Protein AF-A0A7R8W199-F1 (afdb_monomer_lite)

Foldseek 3Di:
DDDPDDDPPPPPPPDDDDDDDDDDDPPPPVVVVVVVVVVVVPPPDDDDDDDDDDDDDDDDYDDDDDDDDDDDDDDDDDDDDDDYDDDDDDDDDDDDDDDDDDDDDDDDDDDDDDDDDDDDDDDDDDDDDDPPDDDDDPPDPPPVVVVVVVVVVVVVVVVVVVVVVVVVVCCVPPVVVVVVVVVLVVLLVLLVVLLLVFAQEALEAAVLVVCCVPVVLPCVVPDLQDDLCPDPPLVVALLNFHGLVLLVLLSHLEYAYELEDDPVCQLHCLQVSSVSSLVSLVVVQVVPVQAEDEDQALVVSVVQSPPDPVSRHYYYAYEYEAQSNCSQDLVSVVVCVVSRHQEYAHHHQADALFFAFQDDPVDPDGPRDDFAGHPSSLVSLVLCLLSLRAYAHQRGQLSNLVVSLVSHPAQHEPLEEFDCVLPVDSRHDYLVSLVSSLVSLEAYAYEFQCCRQPVDQEAALVSSVVRQVVSCVRRNLLRYEHNHCRSVHSGGYHQPSHSSRNSVNSSVVVVVVDDSVSSSSHSPVSVSVRSVRSVVSSVVSNVPDRDPDGDPVVSCCVSVVVVVLPDDDDDDDDDDDDDPVVSVVVVVVVVVVPDPDPPDPPPDDDPDDDD

Structure (mmCIF, N/CA/C/O backbone):
data_AF-A0A7R8W199-F1
#
_entry.id   AF-A0A7R8W199-F1
#
loop_
_atom_site.group_PDB
_atom_site.id
_atom_site.type_symbol
_atom_site.label_atom_id
_atom_site.label_alt_id
_atom_site.label_comp_id
_atom_site.label_asym_id
_atom_site.label_entity_id
_atom_site.label_seq_id
_atom_site.pdbx_PDB_ins_code
_atom_site.Cartn_x
_atom_site.Cartn_y
_atom_site.Cartn_z
_atom_site.occupancy
_atom_site.B_iso_or_equiv
_atom_site.auth_seq_id
_atom_site.auth_comp_id
_atom_site.auth_asym_id
_atom_site.auth_atom_id
_atom_site.pdbx_PDB_model_num
ATOM 1 N N . MET A 1 1 ? 27.708 31.110 37.335 1.00 31.45 1 MET A N 1
ATOM 2 C CA . MET A 1 1 ? 29.133 30.721 37.402 1.00 31.45 1 MET A CA 1
ATOM 3 C C . MET A 1 1 ? 29.407 30.231 38.814 1.00 31.45 1 MET A C 1
ATOM 5 O O . MET A 1 1 ? 28.963 30.921 39.718 1.00 31.45 1 MET A O 1
ATOM 9 N N . ASN A 1 2 ? 30.058 29.106 39.105 1.00 30.06 2 ASN A N 1
ATOM 10 C CA . ASN A 1 2 ? 30.482 27.934 38.317 1.00 30.06 2 ASN A CA 1
ATOM 11 C C . ASN A 1 2 ? 30.447 26.711 39.274 1.00 30.06 2 ASN A C 1
ATOM 13 O O . ASN A 1 2 ? 30.292 26.910 40.475 1.00 30.06 2 ASN A O 1
ATOM 17 N N . ASN A 1 3 ? 30.649 25.494 38.749 1.00 26.64 3 ASN A N 1
ATOM 18 C CA . ASN A 1 3 ? 30.784 24.204 39.467 1.00 26.64 3 ASN A CA 1
ATOM 19 C C . ASN A 1 3 ? 29.526 23.318 39.564 1.00 26.64 3 ASN A C 1
ATOM 21 O O . ASN A 1 3 ? 29.163 22.834 40.631 1.00 26.64 3 ASN A O 1
ATOM 25 N N . LEU A 1 4 ? 28.951 22.987 38.405 1.00 28.70 4 LEU A N 1
ATOM 26 C CA . LEU A 1 4 ? 28.515 21.610 38.148 1.00 28.70 4 LEU A CA 1
ATOM 27 C C . LEU A 1 4 ? 29.628 20.943 37.334 1.00 28.70 4 LEU A C 1
ATOM 29 O O . LEU A 1 4 ? 29.904 21.375 36.215 1.00 28.70 4 LEU A O 1
ATOM 33 N N . SER A 1 5 ? 30.313 19.941 37.892 1.00 37.47 5 SER A N 1
ATOM 34 C CA . SER A 1 5 ? 31.337 19.197 37.150 1.00 37.47 5 SER A CA 1
ATOM 35 C C . SER A 1 5 ? 31.494 17.753 37.630 1.00 37.47 5 SER A C 1
ATOM 37 O O . SER A 1 5 ? 31.666 17.520 38.824 1.00 37.47 5 SER A O 1
ATOM 39 N N . LYS A 1 6 ? 31.585 16.835 36.658 1.00 30.03 6 LYS A N 1
ATOM 40 C CA . LYS A 1 6 ? 32.173 15.479 36.722 1.00 30.03 6 LYS A CA 1
ATOM 41 C C . LYS A 1 6 ? 31.368 14.271 37.240 1.00 30.03 6 LYS A C 1
ATOM 43 O O . LYS A 1 6 ? 31.913 13.181 37.101 1.00 30.03 6 LYS A O 1
ATOM 48 N N . MET A 1 7 ? 30.117 14.363 37.712 1.00 27.72 7 MET A N 1
ATOM 49 C CA . MET A 1 7 ? 29.357 13.134 38.068 1.00 27.72 7 MET A CA 1
ATOM 50 C C . MET A 1 7 ? 28.455 12.542 36.968 1.00 27.72 7 MET A C 1
ATOM 52 O O . MET A 1 7 ? 28.297 11.324 36.929 1.00 27.72 7 MET A O 1
ATOM 56 N N . ASP A 1 8 ? 27.961 13.330 36.010 1.00 32.41 8 ASP A N 1
ATOM 57 C CA . ASP A 1 8 ? 26.966 12.838 35.032 1.00 32.41 8 ASP A CA 1
ATOM 58 C C . ASP A 1 8 ? 27.541 12.044 33.838 1.00 32.41 8 ASP A C 1
ATOM 60 O O . ASP A 1 8 ? 26.791 11.586 32.982 1.00 32.41 8 ASP A O 1
ATOM 64 N N . PHE A 1 9 ? 28.866 11.862 33.752 1.00 28.42 9 PHE A N 1
ATOM 65 C CA . PHE A 1 9 ? 29.527 11.291 32.562 1.00 28.42 9 PHE A CA 1
ATOM 66 C C . PHE A 1 9 ? 30.094 9.868 32.730 1.00 28.42 9 PHE A C 1
ATOM 68 O O . PHE A 1 9 ? 30.617 9.307 31.772 1.00 28.42 9 PHE A O 1
ATOM 75 N N . ILE A 1 10 ? 30.006 9.267 33.925 1.00 28.52 10 ILE A N 1
ATOM 76 C CA . ILE A 1 10 ? 30.629 7.956 34.224 1.00 28.52 10 ILE A CA 1
ATOM 77 C C . ILE A 1 10 ? 29.605 6.802 34.300 1.00 28.52 10 ILE A C 1
ATOM 79 O O . ILE A 1 10 ? 29.987 5.635 34.238 1.00 28.52 10 ILE A O 1
ATOM 83 N N . LEU A 1 11 ? 28.296 7.086 34.327 1.00 28.23 11 LEU A N 1
ATOM 84 C CA . LEU A 1 11 ? 27.257 6.040 34.328 1.00 28.23 11 LEU A CA 1
ATOM 85 C C . LEU A 1 11 ? 26.943 5.420 32.950 1.00 28.23 11 LEU A C 1
ATOM 87 O O . LEU A 1 11 ? 26.203 4.443 32.896 1.00 28.23 11 LEU A O 1
ATOM 91 N N . PHE A 1 12 ? 27.492 5.936 31.843 1.00 29.50 12 PHE A N 1
ATOM 92 C CA . PHE A 1 12 ? 27.019 5.594 30.489 1.00 29.50 12 PHE A CA 1
ATOM 93 C C . PHE A 1 12 ? 27.790 4.474 29.752 1.00 29.50 12 PHE A C 1
ATOM 95 O O . PHE A 1 12 ? 27.479 4.186 28.600 1.00 29.50 12 PHE A O 1
ATOM 102 N N . CYS A 1 13 ? 28.785 3.830 30.382 1.00 26.41 13 CYS A N 1
ATOM 103 C CA . CYS A 1 13 ? 29.694 2.887 29.695 1.00 26.41 13 CYS A CA 1
ATOM 104 C C . CYS A 1 13 ? 29.722 1.440 30.231 1.00 26.41 13 CYS A C 1
ATOM 106 O O . CYS A 1 13 ? 30.476 0.629 29.699 1.00 26.41 13 CYS A O 1
ATOM 108 N N . PHE A 1 14 ? 28.934 1.079 31.252 1.00 29.02 14 PHE A N 1
ATOM 109 C CA . PHE A 1 14 ? 28.982 -0.260 31.870 1.00 29.02 14 PHE A CA 1
ATOM 110 C C . PHE A 1 14 ? 27.625 -0.979 31.884 1.00 29.02 14 PHE A C 1
ATOM 112 O O . PHE A 1 14 ? 27.052 -1.242 32.939 1.00 29.02 14 PHE A O 1
ATOM 119 N N . GLN A 1 15 ? 27.132 -1.345 30.696 1.00 29.03 15 GLN A N 1
ATOM 120 C CA . GLN A 1 15 ? 26.006 -2.278 30.542 1.00 29.03 15 GLN A CA 1
ATOM 121 C C . GLN A 1 15 ? 26.043 -3.017 29.187 1.00 29.03 15 GLN A C 1
ATOM 123 O O . GLN A 1 15 ? 25.190 -2.844 28.324 1.00 29.03 15 GLN A O 1
ATOM 128 N N . LEU A 1 16 ? 27.048 -3.882 29.011 1.00 26.11 16 LEU A N 1
ATOM 129 C CA . LEU A 1 16 ? 27.062 -4.929 27.981 1.00 26.11 16 LEU A CA 1
ATOM 130 C C . LEU A 1 16 ? 27.473 -6.264 28.625 1.00 26.11 16 LEU A C 1
ATOM 132 O O . LEU A 1 16 ? 28.579 -6.347 29.166 1.00 26.11 16 LEU A O 1
ATOM 136 N N . PRO A 1 17 ? 26.635 -7.317 28.577 1.00 30.83 17 PRO A N 1
ATOM 137 C CA . PRO A 1 17 ? 27.066 -8.671 28.905 1.00 30.83 17 PRO A CA 1
ATOM 138 C C . PRO A 1 17 ? 28.067 -9.169 27.855 1.00 30.83 17 PRO A C 1
ATOM 140 O O . PRO A 1 17 ? 27.820 -9.048 26.654 1.00 30.83 17 PRO A O 1
ATOM 143 N N . GLN A 1 18 ? 29.186 -9.750 28.290 1.00 30.95 18 GLN A N 1
ATOM 144 C CA . GLN A 1 18 ? 30.088 -10.443 27.370 1.00 30.95 18 GLN A CA 1
ATOM 145 C C . GLN A 1 18 ? 29.493 -11.784 26.910 1.00 30.95 18 GLN A C 1
ATOM 147 O O . GLN A 1 18 ? 28.791 -12.473 27.646 1.00 30.95 18 GLN A O 1
ATOM 152 N N . GLN A 1 19 ? 29.797 -12.099 25.655 1.00 30.44 19 GLN A N 1
ATOM 153 C CA . GLN A 1 19 ? 29.273 -13.168 24.807 1.00 30.44 19 GLN A CA 1
ATOM 154 C C . GLN A 1 19 ? 29.129 -14.567 25.439 1.00 30.44 19 GLN A C 1
ATOM 156 O O . GLN A 1 19 ? 30.040 -15.078 26.083 1.00 30.44 19 GLN A O 1
ATOM 161 N N . THR A 1 20 ? 28.075 -15.272 25.019 1.00 27.25 20 THR A N 1
ATOM 162 C CA . THR A 1 20 ? 28.208 -16.645 24.490 1.00 27.25 20 THR A CA 1
ATOM 163 C C . THR A 1 20 ? 27.578 -16.653 23.089 1.00 27.25 20 THR A C 1
ATOM 165 O O . THR A 1 20 ? 26.583 -15.967 22.866 1.00 27.25 20 THR A O 1
ATOM 168 N N . GLY A 1 21 ? 28.249 -17.258 22.103 1.00 31.92 21 GLY A N 1
ATOM 169 C CA . GLY A 1 21 ? 28.123 -16.837 20.697 1.00 31.92 21 GLY A CA 1
ATOM 170 C C . GLY A 1 21 ? 27.116 -17.599 19.827 1.00 31.92 21 GLY A C 1
ATOM 171 O O . GLY A 1 21 ? 26.890 -18.781 20.047 1.00 31.92 21 GLY A O 1
ATOM 172 N N . TYR A 1 22 ? 26.599 -16.899 18.807 1.00 24.83 22 TYR A N 1
ATOM 173 C CA . TYR A 1 22 ? 26.037 -17.356 17.516 1.00 24.83 22 TYR A CA 1
ATOM 174 C C . TYR A 1 22 ? 26.080 -16.136 16.529 1.00 24.83 22 TYR A C 1
ATOM 176 O O . TYR A 1 22 ? 26.524 -15.069 16.965 1.00 24.83 22 TYR A O 1
ATOM 184 N N . PRO A 1 23 ? 25.811 -16.265 15.206 1.00 33.19 23 PRO A N 1
ATOM 185 C CA . PRO A 1 23 ? 26.636 -15.603 14.177 1.00 33.19 23 PRO A CA 1
ATOM 186 C C . PRO A 1 23 ? 26.337 -14.127 13.826 1.00 33.19 23 PRO A C 1
ATOM 188 O O . PRO A 1 23 ? 25.406 -13.487 14.304 1.00 33.19 23 PRO A O 1
ATOM 191 N N . GLU A 1 24 ? 27.217 -13.604 12.970 1.00 33.50 24 GLU A N 1
ATOM 192 C CA . GLU A 1 24 ? 27.482 -12.211 12.592 1.00 33.50 24 GLU A CA 1
ATOM 193 C C . GLU A 1 24 ? 26.288 -11.391 12.047 1.00 33.50 24 GLU A C 1
ATOM 195 O O . GLU A 1 24 ? 26.110 -11.260 10.841 1.00 33.50 24 GLU A O 1
ATOM 200 N N . THR A 1 25 ? 25.540 -10.711 12.924 1.00 31.97 25 THR A N 1
ATOM 201 C CA . THR A 1 25 ? 24.669 -9.569 12.532 1.00 31.97 25 THR A CA 1
ATOM 202 C C . THR A 1 25 ? 24.790 -8.324 13.427 1.00 31.97 25 THR A C 1
ATOM 204 O O . THR A 1 25 ? 24.259 -7.269 13.091 1.00 31.97 25 THR A O 1
ATOM 207 N N . TYR A 1 26 ? 25.542 -8.382 14.535 1.00 32.56 26 TYR A N 1
ATOM 208 C CA . TYR A 1 26 ? 25.554 -7.334 15.578 1.00 32.56 26 TYR A CA 1
ATOM 209 C C . TYR A 1 26 ? 26.889 -6.582 15.768 1.00 32.56 26 TYR A C 1
ATOM 211 O O . TYR A 1 26 ? 27.146 -6.004 16.823 1.00 32.56 26 TYR A O 1
ATOM 219 N N . GLN A 1 27 ? 27.763 -6.541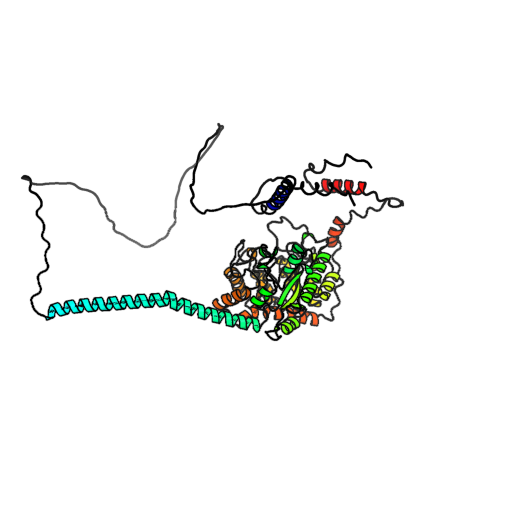 14.757 1.00 29.14 27 GLN A N 1
ATOM 220 C CA . GLN A 1 27 ? 29.122 -5.989 14.922 1.00 29.14 27 GLN A CA 1
ATOM 221 C C . GLN A 1 27 ? 29.261 -4.467 14.690 1.00 29.14 27 GLN A C 1
ATOM 223 O O . GLN A 1 27 ? 30.313 -3.897 14.982 1.00 29.14 27 GLN A O 1
ATOM 228 N N . TYR A 1 28 ? 28.222 -3.775 14.200 1.00 33.44 28 TYR A N 1
ATOM 229 C CA . TYR A 1 28 ? 28.322 -2.349 13.841 1.00 33.44 28 TYR A CA 1
ATOM 230 C C . TYR A 1 28 ? 28.029 -1.352 14.977 1.00 33.44 28 TYR A C 1
ATOM 232 O O . TYR A 1 28 ? 28.580 -0.250 14.957 1.00 33.44 28 TYR A O 1
ATOM 240 N N . GLN A 1 29 ? 27.231 -1.711 15.990 1.00 33.53 29 GLN A N 1
ATOM 241 C CA . GLN A 1 29 ? 26.943 -0.804 17.116 1.00 33.53 29 GLN A CA 1
ATOM 242 C C . GLN A 1 29 ? 28.127 -0.688 18.096 1.00 33.53 29 GLN A C 1
ATOM 244 O O . GLN A 1 29 ? 28.451 0.409 18.551 1.00 33.53 29 GLN A O 1
ATOM 249 N N . THR A 1 30 ? 28.848 -1.783 18.354 1.00 33.00 30 THR A N 1
ATOM 250 C CA . THR A 1 30 ? 29.977 -1.822 19.306 1.00 33.00 30 THR A CA 1
ATOM 251 C C . THR A 1 30 ? 31.152 -0.935 18.873 1.00 33.00 30 THR A C 1
ATOM 253 O O . THR A 1 30 ? 31.765 -0.251 19.697 1.00 33.00 30 THR A O 1
ATOM 256 N N . ASN A 1 31 ? 31.430 -0.887 17.566 1.00 33.34 31 ASN A N 1
ATOM 257 C CA . ASN A 1 31 ? 32.542 -0.123 16.993 1.00 33.34 31 ASN A CA 1
ATOM 258 C C . ASN A 1 31 ? 32.345 1.404 17.069 1.00 33.34 31 ASN A C 1
ATOM 260 O O . ASN A 1 31 ? 33.325 2.148 17.026 1.00 33.34 31 ASN A O 1
ATOM 264 N N . TYR A 1 32 ? 31.106 1.894 17.207 1.00 33.47 32 TYR A N 1
ATOM 265 C CA . TYR A 1 32 ? 30.846 3.331 17.344 1.00 33.47 32 TYR A CA 1
ATOM 266 C C . TYR A 1 32 ? 31.156 3.830 18.766 1.00 33.47 32 TYR A C 1
ATOM 268 O O . TYR A 1 32 ? 31.802 4.864 18.934 1.00 33.47 32 TYR A O 1
ATOM 276 N N . CYS A 1 33 ? 30.793 3.053 19.793 1.00 30.94 33 CYS A N 1
ATOM 277 C CA . CYS A 1 33 ? 31.092 3.376 21.192 1.00 30.94 33 CYS A CA 1
ATOM 278 C C . CYS A 1 33 ? 32.596 3.321 21.507 1.00 30.94 33 CYS A C 1
ATOM 280 O O . CYS A 1 33 ? 33.108 4.233 22.155 1.00 30.94 33 CYS A O 1
ATOM 282 N N . GLN A 1 34 ? 33.326 2.316 21.000 1.00 36.78 34 GLN A N 1
ATOM 283 C CA . GLN A 1 34 ? 34.784 2.233 21.194 1.00 36.78 34 GLN A CA 1
ATOM 284 C C . GLN A 1 34 ? 35.542 3.402 20.549 1.00 36.78 34 GLN A C 1
ATOM 286 O O . GLN A 1 34 ? 36.559 3.853 21.078 1.00 36.78 34 GLN A O 1
ATOM 291 N N . LYS A 1 35 ? 35.043 3.931 19.424 1.00 35.41 35 LYS A N 1
ATOM 292 C CA . LYS A 1 35 ? 35.663 5.083 18.764 1.00 35.41 35 LYS A CA 1
ATOM 293 C C . LYS A 1 35 ? 35.494 6.367 19.579 1.00 35.41 35 LYS A C 1
ATOM 295 O O . LYS A 1 35 ? 36.460 7.100 19.757 1.00 35.41 35 LYS A O 1
ATOM 300 N N . ILE A 1 36 ? 34.311 6.582 20.158 1.00 37.97 36 ILE A N 1
ATOM 301 C CA . ILE A 1 36 ? 34.041 7.732 21.035 1.00 37.97 36 ILE A CA 1
ATOM 302 C C . ILE A 1 36 ? 34.866 7.652 22.332 1.00 37.97 36 ILE A C 1
ATOM 304 O O . ILE A 1 36 ? 35.427 8.665 22.748 1.00 37.97 36 ILE A O 1
ATOM 308 N N . SER A 1 37 ? 35.026 6.470 22.947 1.00 36.91 37 SER A N 1
ATOM 309 C CA . SER A 1 37 ? 35.887 6.346 24.137 1.00 36.91 37 SER A CA 1
ATOM 310 C C . SER A 1 37 ? 37.372 6.568 23.822 1.00 36.91 37 SER A C 1
ATOM 312 O O . SER A 1 37 ? 38.081 7.159 24.633 1.00 36.91 37 SER A O 1
ATOM 314 N N . GLY A 1 38 ? 37.838 6.132 22.644 1.00 38.00 38 GLY A N 1
ATOM 315 C CA . GLY A 1 38 ? 39.215 6.350 22.189 1.00 38.00 38 GLY A CA 1
ATOM 316 C C . GLY A 1 38 ? 39.533 7.814 21.866 1.00 38.00 38 GLY A C 1
ATOM 317 O O . GLY A 1 38 ? 40.610 8.294 22.218 1.00 38.00 38 GLY A O 1
ATOM 318 N N . ASP A 1 39 ? 38.593 8.541 21.256 1.00 36.34 39 ASP A N 1
ATOM 319 C CA . ASP A 1 39 ? 38.777 9.960 20.928 1.00 36.34 39 ASP A CA 1
ATOM 320 C C . ASP A 1 39 ? 38.673 10.860 22.181 1.00 36.34 39 ASP A C 1
ATOM 322 O O . ASP A 1 39 ? 39.433 11.823 22.306 1.00 36.34 39 ASP A O 1
ATOM 326 N N . CYS A 1 40 ? 37.845 10.508 23.178 1.00 32.03 40 CYS A N 1
ATOM 327 C CA . CYS A 1 40 ? 37.820 11.208 24.473 1.00 32.03 40 CYS A CA 1
ATOM 328 C C . CYS A 1 40 ? 39.102 11.032 25.309 1.00 32.03 40 CYS A C 1
ATOM 330 O O . CYS A 1 40 ? 39.413 11.908 26.112 1.00 32.03 40 CYS A O 1
ATOM 332 N N . GLN A 1 41 ? 39.864 9.946 25.130 1.00 34.22 41 GLN A N 1
ATOM 333 C CA . GLN A 1 41 ? 41.133 9.732 25.844 1.00 34.22 41 GLN A CA 1
ATOM 334 C C . GLN A 1 41 ? 42.344 10.452 25.225 1.00 34.22 41 GLN A C 1
ATOM 336 O O . GLN A 1 41 ? 43.409 10.448 25.834 1.00 34.22 41 GLN A O 1
ATOM 341 N N . ARG A 1 42 ? 42.208 11.091 24.052 1.00 32.97 42 ARG A N 1
ATOM 342 C CA . ARG A 1 42 ? 43.311 11.810 23.377 1.00 32.97 42 ARG A CA 1
ATOM 343 C C . ARG A 1 42 ? 43.242 13.338 23.440 1.00 32.97 42 ARG A C 1
ATOM 345 O O . ARG A 1 42 ? 44.151 13.986 22.943 1.00 32.97 42 ARG A O 1
ATOM 352 N N . GLN A 1 43 ? 42.204 13.928 24.034 1.00 29.52 43 GLN A N 1
ATOM 353 C CA . GLN A 1 43 ? 42.039 15.392 24.107 1.00 29.52 43 GLN A CA 1
ATOM 354 C C . GLN A 1 43 ? 42.400 15.998 25.476 1.00 29.52 43 GLN A C 1
ATOM 356 O O . GLN A 1 43 ? 41.820 17.007 25.876 1.00 29.52 43 GLN A O 1
ATOM 361 N N . GLN A 1 44 ? 43.333 15.388 26.216 1.00 29.33 44 GLN A N 1
ATOM 362 C CA . GLN A 1 44 ? 43.777 15.910 27.519 1.00 29.33 44 GLN A CA 1
ATOM 363 C C . GLN A 1 44 ? 45.284 16.164 27.655 1.00 29.33 44 GLN A C 1
ATOM 365 O O . GLN A 1 44 ? 45.727 16.561 28.731 1.00 29.33 44 GLN A O 1
ATOM 370 N N . GLU A 1 45 ? 46.042 16.039 26.566 1.00 31.20 45 GLU A N 1
ATOM 371 C CA . GLU A 1 45 ? 47.431 16.496 26.473 1.00 31.20 45 GLU A CA 1
ATOM 372 C C . GLU A 1 45 ? 47.581 17.454 25.274 1.00 31.20 45 GLU A C 1
ATOM 374 O O . GLU A 1 45 ? 46.849 17.345 24.293 1.00 31.20 45 GLU A O 1
ATOM 379 N N . GLU A 1 46 ? 48.514 18.404 25.402 1.00 26.81 46 GLU A N 1
ATOM 380 C CA . GLU A 1 46 ? 48.930 19.420 24.411 1.00 26.81 46 GLU A CA 1
ATOM 381 C C . GLU A 1 46 ? 47.972 20.600 24.106 1.00 26.81 46 GLU A C 1
ATOM 383 O O . GLU A 1 46 ? 47.177 20.617 23.169 1.00 26.81 46 GLU A O 1
ATOM 388 N N . PHE A 1 47 ? 48.193 21.693 24.846 1.00 23.41 47 PHE A N 1
ATOM 389 C CA . PHE A 1 47 ? 48.118 23.064 24.323 1.00 23.41 47 PHE A CA 1
ATOM 390 C C . PHE A 1 47 ? 49.560 23.564 24.105 1.00 23.41 47 PHE A C 1
ATOM 392 O O . PHE A 1 47 ? 50.337 23.447 25.052 1.00 23.41 47 PHE A O 1
ATOM 399 N N . VAL A 1 48 ? 49.878 24.145 22.930 1.00 27.53 48 VAL A N 1
ATOM 400 C CA . VAL A 1 48 ? 50.743 25.341 22.674 1.00 27.53 48 VAL A CA 1
ATOM 401 C C . VAL A 1 48 ? 51.291 25.383 21.216 1.00 27.53 48 VAL A C 1
ATOM 403 O O . VAL A 1 48 ? 51.935 24.447 20.761 1.00 27.53 48 VAL A O 1
ATOM 406 N N . ASP A 1 49 ? 51.057 26.527 20.550 1.00 26.86 49 ASP A N 1
ATOM 407 C CA . ASP A 1 49 ? 51.722 27.157 19.377 1.00 26.86 49 ASP A CA 1
ATOM 408 C C . ASP A 1 49 ? 51.747 26.580 17.924 1.00 26.86 49 ASP A C 1
ATOM 410 O O . ASP A 1 49 ? 51.609 25.398 17.634 1.00 26.86 49 ASP A O 1
ATOM 414 N N . TYR A 1 50 ? 51.897 27.533 16.984 1.00 22.77 50 TYR A N 1
ATOM 415 C CA . TYR A 1 50 ? 51.870 27.510 15.499 1.00 22.77 50 TYR A CA 1
ATOM 416 C C . TYR A 1 50 ? 53.162 28.225 14.960 1.00 22.77 50 TYR A C 1
ATOM 418 O O . TYR A 1 50 ? 53.764 28.966 15.735 1.00 22.77 50 TYR A O 1
ATOM 426 N N . PRO A 1 51 ? 53.477 28.310 13.637 1.00 36.50 51 PRO A N 1
ATOM 427 C CA . PRO A 1 51 ? 53.838 27.312 12.594 1.00 36.50 51 PRO A CA 1
ATOM 428 C C . PRO A 1 51 ? 55.166 27.764 11.852 1.00 36.50 51 PRO A C 1
ATOM 430 O O . PRO A 1 51 ? 55.929 28.485 12.495 1.00 36.50 51 PRO A O 1
ATOM 433 N N . PRO A 1 52 ? 55.496 27.550 10.534 1.00 39.88 52 PRO A N 1
ATOM 434 C CA . PRO A 1 52 ? 55.165 26.564 9.472 1.00 39.88 52 PRO A CA 1
ATOM 435 C C . PRO A 1 52 ? 56.461 25.875 8.846 1.00 39.88 52 PRO A C 1
ATOM 437 O O . PRO A 1 52 ? 57.307 25.466 9.628 1.00 39.88 52 PRO A O 1
ATOM 440 N N . PRO A 1 53 ? 56.672 25.663 7.507 1.00 36.34 53 PRO A N 1
ATOM 441 C CA . PRO A 1 53 ? 56.617 24.370 6.762 1.00 36.34 53 PRO A CA 1
ATOM 442 C C . PRO A 1 53 ? 57.955 24.044 5.986 1.00 36.34 53 PRO A C 1
ATOM 444 O O . PRO A 1 53 ? 58.982 24.545 6.441 1.00 36.34 53 PRO A O 1
ATOM 447 N N . PRO A 1 54 ? 58.064 23.358 4.796 1.00 39.62 54 PRO A N 1
ATOM 448 C CA . PRO A 1 54 ? 57.190 22.450 3.997 1.00 39.62 54 PRO A CA 1
ATOM 449 C C . PRO A 1 54 ? 57.885 21.156 3.413 1.00 39.62 54 PRO A C 1
ATOM 451 O O . PRO A 1 54 ? 59.068 20.929 3.648 1.00 39.62 54 PRO A O 1
ATOM 454 N N . ARG A 1 55 ? 57.178 20.428 2.501 1.00 26.45 55 ARG A N 1
ATOM 455 C CA . ARG A 1 55 ? 57.592 19.382 1.489 1.00 26.45 55 ARG A CA 1
ATOM 456 C C . ARG A 1 55 ? 57.310 17.902 1.856 1.00 26.45 55 ARG A C 1
ATOM 458 O O . ARG A 1 55 ? 57.317 17.585 3.032 1.00 26.45 55 ARG A O 1
ATOM 465 N N . ALA A 1 56 ? 57.179 16.925 0.934 1.00 24.08 56 ALA A N 1
ATOM 466 C CA . ALA A 1 56 ? 56.631 16.815 -0.447 1.00 24.08 56 ALA A CA 1
ATOM 467 C C . ALA A 1 56 ? 56.767 15.336 -0.945 1.00 24.08 56 ALA A C 1
ATOM 469 O O . ALA A 1 56 ? 57.727 14.694 -0.535 1.00 24.08 56 ALA A O 1
ATOM 470 N N . PHE A 1 57 ? 55.926 14.861 -1.896 1.00 23.98 57 PHE A N 1
ATOM 471 C CA . PHE A 1 57 ? 56.073 13.581 -2.666 1.00 23.98 57 PHE A CA 1
ATOM 472 C C . PHE A 1 57 ? 56.040 12.251 -1.830 1.00 23.98 57 PHE A C 1
ATOM 474 O O . PHE A 1 57 ? 56.167 12.304 -0.617 1.00 23.98 57 PHE A O 1
ATOM 481 N N . GLN A 1 58 ? 55.819 11.013 -2.330 1.00 25.16 58 GLN A N 1
ATOM 482 C CA . GLN A 1 58 ? 55.335 10.471 -3.619 1.00 25.16 58 GLN A CA 1
ATOM 483 C C . GLN A 1 58 ? 54.636 9.088 -3.434 1.00 25.16 58 GLN A C 1
ATOM 485 O O . GLN A 1 58 ? 55.043 8.286 -2.607 1.00 25.16 58 GLN A O 1
ATOM 490 N N . GLN A 1 59 ? 53.604 8.845 -4.248 1.00 23.45 59 GLN A N 1
ATOM 491 C CA . GLN A 1 59 ? 53.155 7.616 -4.947 1.00 23.45 59 GLN A CA 1
ATOM 492 C C . GLN A 1 59 ? 53.604 6.157 -4.602 1.00 23.45 59 GLN A C 1
ATOM 494 O O . GLN A 1 59 ? 54.781 5.842 -4.510 1.00 23.45 59 GLN A O 1
ATOM 499 N N . TYR A 1 60 ? 52.609 5.264 -4.782 1.00 23.62 60 TYR A N 1
ATOM 500 C CA . TYR A 1 60 ? 52.599 3.985 -5.544 1.00 23.62 60 TYR A CA 1
ATOM 501 C C . TYR A 1 60 ? 53.037 2.603 -4.970 1.00 23.62 60 TYR A C 1
ATOM 503 O O . TYR A 1 60 ? 54.204 2.313 -4.759 1.00 23.62 60 TYR A O 1
ATOM 511 N N . HIS A 1 61 ? 52.037 1.699 -5.007 1.00 24.33 61 HIS A N 1
ATOM 512 C CA . HIS A 1 61 ? 52.016 0.321 -5.555 1.00 24.33 61 HIS A CA 1
ATOM 513 C C . HIS A 1 61 ? 52.653 -0.922 -4.870 1.00 24.33 61 HIS A C 1
ATOM 515 O O . HIS A 1 61 ? 53.858 -1.053 -4.717 1.00 24.33 61 HIS A O 1
ATOM 521 N N . HIS A 1 62 ? 51.774 -1.940 -4.787 1.00 24.25 62 HIS A N 1
ATOM 522 C CA . HIS A 1 62 ? 51.910 -3.342 -5.248 1.00 24.25 62 HIS A CA 1
ATOM 523 C C . HIS A 1 62 ? 52.113 -4.527 -4.268 1.00 24.25 62 HIS A C 1
ATOM 525 O O . HIS A 1 62 ? 53.124 -4.680 -3.600 1.00 24.25 62 HIS A O 1
ATOM 531 N N . HIS A 1 63 ? 51.158 -5.456 -4.432 1.00 24.06 63 HIS A N 1
ATOM 532 C CA . HIS A 1 63 ? 51.224 -6.926 -4.421 1.00 24.06 63 HIS A CA 1
ATOM 533 C C . HIS A 1 63 ? 51.187 -7.774 -3.133 1.00 24.06 63 HIS A C 1
ATOM 535 O O . HIS A 1 63 ? 51.937 -7.619 -2.179 1.00 24.06 63 HIS A O 1
ATOM 541 N N . HIS A 1 64 ? 50.290 -8.766 -3.235 1.00 26.19 64 HIS A N 1
ATOM 542 C CA . HIS A 1 64 ? 50.178 -10.014 -2.483 1.00 26.19 64 HIS A CA 1
ATOM 543 C C . HIS A 1 64 ? 51.508 -10.724 -2.199 1.00 26.19 64 HIS A C 1
ATOM 545 O O . HIS A 1 64 ? 52.374 -10.758 -3.068 1.00 26.19 64 HIS A O 1
ATOM 551 N N . ILE A 1 65 ? 51.526 -11.493 -1.104 1.00 24.25 65 ILE A N 1
ATOM 552 C CA . ILE A 1 65 ? 51.974 -12.898 -1.087 1.00 24.25 65 ILE A CA 1
ATOM 553 C C . ILE A 1 65 ? 51.222 -13.653 0.029 1.00 24.25 65 ILE A C 1
ATOM 555 O O . ILE A 1 65 ? 50.995 -13.127 1.116 1.00 24.25 65 ILE A O 1
ATOM 559 N N . THR A 1 66 ? 50.800 -14.881 -0.271 1.00 24.56 66 THR A N 1
ATOM 560 C CA . THR A 1 66 ? 50.238 -15.884 0.655 1.00 24.56 66 THR A CA 1
ATOM 561 C C . THR A 1 66 ? 51.333 -16.597 1.446 1.00 24.56 66 THR A C 1
ATOM 563 O O . THR A 1 66 ? 52.394 -16.839 0.877 1.00 24.56 66 THR A O 1
ATOM 566 N N . ASN A 1 67 ? 51.065 -17.075 2.672 1.00 24.03 67 ASN A N 1
ATOM 567 C CA . ASN A 1 67 ? 51.878 -18.164 3.234 1.00 24.03 67 ASN A CA 1
ATOM 568 C C . ASN A 1 67 ? 51.200 -19.019 4.316 1.00 24.03 67 ASN A C 1
ATOM 570 O O . ASN A 1 67 ? 50.218 -18.613 4.929 1.00 24.03 67 ASN A O 1
ATOM 574 N N . CYS A 1 68 ? 51.755 -20.219 4.510 1.00 21.00 68 CYS A N 1
ATOM 575 C CA . CYS A 1 68 ? 51.325 -21.311 5.400 1.00 21.00 68 CYS A CA 1
ATOM 576 C C . CYS A 1 68 ? 52.600 -21.988 5.983 1.00 21.00 68 CYS A C 1
ATOM 578 O O . CYS A 1 68 ? 53.692 -21.710 5.495 1.00 21.00 68 CYS A O 1
ATOM 580 N N . SER A 1 69 ? 52.599 -22.882 6.981 1.00 25.00 69 SER A N 1
ATOM 581 C CA . SER A 1 69 ? 51.528 -23.565 7.734 1.00 25.00 69 SER A CA 1
ATOM 582 C C . SER A 1 69 ? 52.065 -23.965 9.139 1.00 25.00 69 SER A C 1
ATOM 584 O O . SER A 1 69 ? 52.973 -23.299 9.625 1.00 25.00 69 SER A O 1
ATOM 586 N N . LEU A 1 70 ? 51.606 -25.108 9.685 1.00 23.86 70 LEU A N 1
ATOM 587 C CA . LEU A 1 70 ? 52.201 -25.961 10.753 1.00 23.86 70 LEU A CA 1
ATOM 588 C C . LEU A 1 70 ? 51.731 -25.637 12.196 1.00 23.86 70 LEU A C 1
ATOM 590 O O . LEU A 1 70 ? 51.864 -24.503 12.639 1.00 23.86 70 LEU A O 1
ATOM 594 N N . HIS A 1 71 ? 50.987 -26.530 12.885 1.00 25.23 71 HIS A N 1
ATOM 595 C CA . HIS A 1 71 ? 51.367 -27.820 13.551 1.00 25.23 71 HIS A CA 1
ATOM 596 C C . HIS A 1 71 ? 52.164 -27.601 14.867 1.00 25.23 71 HIS A C 1
ATOM 598 O O . HIS A 1 71 ? 52.860 -26.601 14.972 1.00 25.23 71 HIS A O 1
ATOM 604 N N . SER A 1 72 ? 52.151 -28.431 15.926 1.00 27.03 72 SER A N 1
ATOM 605 C CA . SER A 1 72 ? 51.609 -29.787 16.233 1.00 27.03 72 SER A CA 1
ATOM 606 C C . SER A 1 72 ? 51.768 -30.059 17.757 1.00 27.03 72 SER A C 1
ATOM 608 O O . SER A 1 72 ? 52.615 -29.399 18.356 1.00 27.03 72 SER A O 1
ATOM 610 N N . ASP A 1 73 ? 51.177 -31.028 18.482 1.00 29.11 73 ASP A N 1
ATOM 611 C CA . ASP A 1 73 ? 50.005 -31.945 18.400 1.00 29.11 73 ASP A CA 1
ATOM 612 C C . ASP A 1 73 ? 49.860 -32.628 19.811 1.00 29.11 73 ASP A C 1
ATOM 614 O O . ASP A 1 73 ? 50.757 -32.470 20.642 1.00 29.11 73 ASP A O 1
ATOM 618 N N . GLY A 1 74 ? 48.797 -33.399 20.141 1.00 25.94 74 GLY A N 1
ATOM 619 C CA . GLY A 1 74 ? 48.713 -34.109 21.449 1.00 25.94 74 GLY A CA 1
ATOM 620 C C . GLY A 1 74 ? 47.542 -35.097 21.654 1.00 25.94 74 GLY A C 1
ATOM 621 O O . GLY A 1 74 ? 46.381 -34.708 21.565 1.00 25.94 74 GLY A O 1
ATOM 622 N N . GLY A 1 75 ? 47.843 -36.373 21.959 1.00 22.28 75 GLY A N 1
ATOM 623 C CA . GLY A 1 75 ? 46.894 -37.506 21.981 1.00 22.28 75 GLY A CA 1
ATOM 624 C C . GLY A 1 75 ? 47.136 -38.588 23.071 1.00 22.28 75 GLY A C 1
ATOM 625 O O . GLY A 1 75 ? 47.906 -38.336 23.992 1.00 22.28 75 GLY A O 1
ATOM 626 N N . PRO A 1 76 ? 46.463 -39.767 22.993 1.00 53.38 76 PRO A N 1
ATOM 627 C CA . PRO A 1 76 ? 45.682 -40.398 24.094 1.00 53.38 76 PRO A CA 1
ATOM 628 C C . PRO A 1 76 ? 46.369 -41.622 24.775 1.00 53.38 76 PRO A C 1
ATOM 630 O O . PRO A 1 76 ? 47.582 -41.742 24.595 1.00 53.38 76 PRO A O 1
ATOM 633 N N . PRO A 1 77 ? 45.685 -42.541 25.543 1.00 41.81 77 PRO A N 1
ATOM 634 C CA . PRO A 1 77 ? 44.991 -43.704 24.903 1.00 41.81 77 PRO A CA 1
ATOM 635 C C . PRO A 1 77 ? 43.891 -44.551 25.684 1.00 41.81 77 PRO A C 1
ATOM 637 O O . PRO A 1 77 ? 43.805 -44.531 26.904 1.00 41.81 77 PRO A O 1
ATOM 640 N N . VAL A 1 78 ? 43.114 -45.357 24.914 1.00 25.75 78 VAL A N 1
ATOM 641 C CA . VAL A 1 78 ? 42.302 -46.628 25.120 1.00 25.75 78 VAL A CA 1
ATOM 642 C C . VAL A 1 78 ? 41.330 -46.952 26.299 1.00 25.75 78 VAL A C 1
ATOM 644 O O . VAL A 1 78 ? 41.741 -47.007 27.450 1.00 25.75 78 VAL A O 1
ATOM 647 N N . ALA A 1 79 ? 40.111 -47.442 25.946 1.00 23.62 79 ALA A N 1
ATOM 648 C CA . ALA A 1 79 ? 39.495 -48.773 26.276 1.00 23.62 79 ALA A CA 1
ATOM 649 C C . ALA A 1 79 ? 38.060 -48.894 25.649 1.00 23.62 79 ALA A C 1
ATOM 651 O O . ALA A 1 79 ? 37.219 -48.054 25.939 1.00 23.62 79 ALA A O 1
ATOM 652 N N . ALA A 1 80 ? 37.778 -49.734 24.628 1.00 24.61 80 ALA A N 1
ATOM 653 C CA . ALA A 1 80 ? 37.342 -51.161 24.678 1.00 24.61 80 ALA A CA 1
ATOM 654 C C . ALA A 1 80 ? 35.827 -51.392 25.033 1.00 24.61 80 ALA A C 1
ATOM 656 O O . ALA A 1 80 ? 35.331 -50.721 25.924 1.00 24.61 80 ALA A O 1
ATOM 657 N N . CYS A 1 81 ? 35.026 -52.322 24.452 1.00 21.42 81 CYS A N 1
ATOM 658 C CA . CYS A 1 81 ? 35.209 -53.241 23.299 1.00 21.42 81 CYS A CA 1
ATOM 659 C C . CYS A 1 81 ? 33.904 -53.965 22.798 1.00 21.42 81 CYS A C 1
ATOM 661 O O . CYS A 1 81 ? 33.200 -54.537 23.621 1.00 21.42 81 CYS A O 1
ATOM 663 N N . ALA A 1 82 ? 33.725 -54.102 21.463 1.00 25.19 82 ALA A N 1
ATOM 664 C CA . ALA A 1 82 ? 33.109 -55.241 20.706 1.00 25.19 82 ALA A CA 1
ATOM 665 C C . ALA A 1 82 ? 31.571 -55.554 20.822 1.00 25.19 82 ALA A C 1
ATOM 667 O O . ALA A 1 82 ? 30.951 -55.225 21.820 1.00 25.19 82 ALA A O 1
ATOM 668 N N . SER A 1 83 ? 30.849 -56.190 19.865 1.00 25.72 83 SER A N 1
ATOM 669 C CA . SER A 1 83 ? 31.215 -56.972 18.652 1.00 25.72 83 SER A CA 1
ATOM 670 C C . SER A 1 83 ? 30.083 -57.099 17.580 1.00 25.72 83 SER A C 1
ATOM 672 O O . SER A 1 83 ? 28.908 -57.081 17.934 1.00 25.72 83 SER A O 1
ATOM 674 N N . GLY A 1 84 ? 30.469 -57.339 16.306 1.00 22.98 84 GLY A N 1
ATOM 675 C CA . GLY A 1 84 ? 29.715 -58.049 15.229 1.00 22.98 84 GLY A CA 1
ATOM 676 C C . GLY A 1 84 ? 28.588 -57.328 14.447 1.00 22.98 84 GLY A C 1
ATOM 677 O O . GLY A 1 84 ? 28.191 -56.233 14.819 1.00 22.98 84 GLY A O 1
ATOM 678 N N . THR A 1 85 ? 28.014 -57.866 13.345 1.00 24.73 85 THR A N 1
ATOM 679 C CA . THR A 1 85 ? 28.511 -58.830 12.311 1.00 24.73 85 THR A CA 1
ATOM 680 C C . THR A 1 85 ? 27.586 -58.887 11.057 1.00 24.73 85 THR A C 1
ATOM 682 O O . THR A 1 85 ? 26.370 -58.800 11.184 1.00 24.73 85 THR A O 1
ATOM 685 N N . PHE A 1 86 ? 28.150 -59.128 9.858 1.00 25.70 86 PHE A N 1
ATOM 686 C CA . PHE A 1 86 ? 27.486 -59.539 8.580 1.00 25.70 86 PHE A CA 1
ATOM 687 C C . PHE A 1 86 ? 27.657 -61.079 8.362 1.00 25.70 86 PHE A C 1
ATOM 689 O O . PHE A 1 86 ? 28.502 -61.613 9.087 1.00 25.70 86 PHE A O 1
ATOM 696 N N . PRO A 1 87 ? 26.994 -61.835 7.419 1.00 38.94 87 PRO A N 1
ATOM 697 C CA . PRO A 1 87 ? 26.730 -61.471 5.998 1.00 38.94 87 PRO A CA 1
ATOM 698 C C . PRO A 1 87 ? 25.521 -62.121 5.232 1.00 38.94 87 PRO A C 1
ATOM 700 O O . PRO A 1 87 ? 24.888 -63.057 5.710 1.00 38.94 87 PRO A O 1
ATOM 703 N N . LYS A 1 88 ? 25.318 -61.702 3.957 1.00 24.14 88 LYS A N 1
ATOM 704 C CA . LYS A 1 88 ? 25.040 -62.506 2.715 1.00 24.14 88 LYS A CA 1
ATOM 705 C C . LYS A 1 88 ? 23.952 -61.961 1.767 1.00 24.14 88 LYS A C 1
ATOM 707 O O . LYS A 1 88 ? 22.824 -61.695 2.159 1.00 24.14 88 LYS A O 1
ATOM 712 N N . LEU A 1 89 ? 24.293 -61.947 0.471 1.00 28.81 89 LEU A N 1
ATOM 713 C CA . LEU A 1 89 ? 23.375 -61.803 -0.669 1.00 28.81 89 LEU A CA 1
ATOM 714 C C . LEU A 1 89 ? 22.439 -63.015 -0.841 1.00 28.81 89 LEU A C 1
ATOM 716 O O . LEU A 1 89 ? 22.862 -64.159 -0.660 1.00 28.81 89 LEU A O 1
ATOM 720 N N . LYS A 1 90 ? 21.230 -62.771 -1.367 1.00 24.91 90 LYS A N 1
ATOM 721 C CA . LYS A 1 90 ? 20.469 -63.734 -2.186 1.00 24.91 90 LYS A CA 1
ATOM 722 C C . LYS A 1 90 ? 19.502 -63.008 -3.128 1.00 24.91 90 LYS A C 1
ATOM 724 O O . LYS A 1 90 ? 18.846 -62.058 -2.723 1.00 24.91 90 LYS A O 1
ATOM 729 N N . ALA A 1 91 ? 19.406 -63.482 -4.369 1.00 25.55 91 ALA A N 1
ATOM 730 C CA . ALA A 1 91 ? 18.521 -62.951 -5.410 1.00 25.55 91 ALA A CA 1
ATOM 731 C C . ALA A 1 91 ? 17.403 -63.947 -5.782 1.00 25.55 91 ALA A C 1
ATOM 733 O O . ALA A 1 91 ? 17.613 -65.156 -5.661 1.00 25.55 91 ALA A O 1
ATOM 734 N N . ARG A 1 92 ? 16.264 -63.428 -6.275 1.00 25.27 92 ARG A N 1
ATOM 735 C CA . ARG A 1 92 ? 15.295 -63.997 -7.259 1.00 25.27 92 ARG A CA 1
ATOM 736 C C . ARG A 1 92 ? 14.099 -63.022 -7.352 1.00 25.27 92 ARG A C 1
ATOM 738 O O . ARG A 1 92 ? 13.608 -62.621 -6.308 1.00 25.27 92 ARG A O 1
ATOM 745 N N . ASN A 1 93 ? 13.714 -62.443 -8.495 1.00 25.50 93 ASN A N 1
ATOM 746 C CA . ASN A 1 93 ? 13.256 -62.959 -9.808 1.00 25.50 93 ASN A CA 1
ATOM 747 C C . ASN A 1 93 ? 11.813 -63.498 -9.850 1.00 25.50 93 ASN A C 1
ATOM 749 O O . ASN A 1 93 ? 11.572 -64.588 -9.345 1.00 25.50 93 ASN A O 1
ATOM 753 N N . HIS A 1 94 ? 10.949 -62.806 -10.612 1.00 26.78 94 HIS A N 1
ATOM 754 C CA . HIS A 1 94 ? 10.057 -63.330 -11.674 1.00 26.78 94 HIS A CA 1
ATOM 755 C C . HIS A 1 94 ? 9.661 -62.132 -12.586 1.00 26.78 94 HIS A C 1
ATOM 757 O O . HIS A 1 94 ? 9.266 -61.106 -12.049 1.00 26.78 94 HIS A O 1
ATOM 763 N N . SER A 1 95 ? 9.961 -62.054 -13.900 1.00 27.98 95 SER A N 1
ATOM 764 C CA . SER A 1 95 ? 9.533 -62.861 -15.084 1.00 27.98 95 SER A CA 1
ATOM 765 C C . SER A 1 95 ? 8.059 -62.608 -15.469 1.00 27.98 95 SER A C 1
ATOM 767 O O . SER A 1 95 ? 7.219 -62.689 -14.586 1.00 27.98 95 SER A O 1
ATOM 769 N N . ARG A 1 96 ? 7.632 -62.335 -16.720 1.00 27.48 96 ARG A N 1
ATOM 770 C CA . ARG A 1 96 ? 8.047 -62.727 -18.105 1.00 27.48 96 ARG A CA 1
ATOM 771 C C . ARG A 1 96 ? 7.792 -61.550 -19.094 1.00 27.48 96 ARG A C 1
ATOM 773 O O . ARG A 1 96 ? 6.960 -60.720 -18.764 1.00 27.48 96 ARG A O 1
ATOM 780 N N . ALA A 1 97 ? 8.433 -61.324 -20.252 1.00 31.11 97 ALA A N 1
ATOM 781 C CA . ALA A 1 97 ? 9.119 -62.123 -21.295 1.00 31.11 97 ALA A CA 1
ATOM 782 C C . ALA A 1 97 ? 8.252 -62.548 -22.509 1.00 31.11 97 ALA A C 1
ATOM 784 O O . ALA A 1 97 ? 7.226 -63.195 -22.315 1.00 31.11 97 ALA A O 1
ATOM 785 N N . LEU A 1 98 ? 8.727 -62.216 -23.729 1.00 29.98 98 LEU A N 1
ATOM 786 C CA . LEU A 1 98 ? 9.013 -63.042 -24.943 1.00 29.98 98 LEU A CA 1
ATOM 787 C C . LEU A 1 98 ? 9.380 -62.066 -26.110 1.00 29.98 98 LEU A C 1
ATOM 789 O O . LEU A 1 98 ? 8.858 -60.958 -26.119 1.00 29.98 98 LEU A O 1
ATOM 793 N N . ASN A 1 99 ? 10.297 -62.307 -27.068 1.00 26.17 99 ASN A N 1
ATOM 794 C CA . ASN A 1 99 ? 10.657 -63.535 -27.802 1.00 26.17 99 ASN A CA 1
ATOM 795 C C . ASN A 1 99 ? 12.148 -63.641 -28.264 1.00 26.17 99 ASN A C 1
ATOM 797 O O . ASN A 1 99 ? 12.903 -62.677 -28.230 1.00 26.17 99 ASN A O 1
ATOM 801 N N . TYR A 1 100 ? 12.496 -64.859 -28.706 1.00 29.06 100 TYR A N 1
ATOM 802 C CA . TYR A 1 100 ? 13.742 -65.481 -29.231 1.00 29.06 100 TYR A CA 1
ATOM 803 C C . TYR A 1 100 ? 14.443 -64.822 -30.462 1.00 29.06 100 TYR A C 1
ATOM 805 O O . TYR A 1 100 ? 13.795 -64.030 -31.134 1.00 29.06 100 TYR A O 1
ATOM 813 N N . ALA A 1 101 ? 15.659 -65.190 -30.947 1.00 31.97 101 ALA A N 1
ATOM 814 C CA . ALA A 1 101 ? 16.897 -65.858 -30.437 1.00 31.97 101 ALA A CA 1
ATOM 815 C C . ALA A 1 101 ? 17.997 -65.905 -31.585 1.00 31.97 101 ALA A C 1
ATOM 817 O O . ALA A 1 101 ? 17.904 -65.049 -32.460 1.00 31.97 101 ALA A O 1
ATOM 818 N N . PRO A 1 102 ? 19.071 -66.751 -31.619 1.00 45.72 102 PRO A N 1
ATOM 819 C CA . PRO A 1 102 ? 20.454 -66.288 -31.354 1.00 45.72 102 PRO A CA 1
ATOM 820 C C . PRO A 1 102 ? 21.565 -66.752 -32.355 1.00 45.72 102 PRO A C 1
ATOM 822 O O . PRO A 1 102 ? 21.300 -67.492 -33.297 1.00 45.72 102 PRO A O 1
ATOM 825 N N . GLY A 1 103 ? 22.841 -66.410 -32.090 1.00 27.03 103 GLY A N 1
ATOM 826 C CA . GLY A 1 103 ? 24.030 -67.053 -32.698 1.00 27.03 103 GLY A CA 1
ATOM 827 C C . GLY A 1 103 ? 25.356 -66.323 -32.401 1.00 27.03 103 GLY A C 1
ATOM 828 O O . GLY A 1 103 ? 25.464 -65.138 -32.699 1.00 27.03 103 GLY A O 1
ATOM 829 N N . THR A 1 104 ? 26.352 -66.993 -31.798 1.00 28.09 104 THR A N 1
ATOM 830 C CA . THR A 1 104 ? 27.469 -66.334 -31.069 1.00 28.09 104 THR A CA 1
ATOM 831 C C . THR A 1 104 ? 28.878 -66.687 -31.586 1.00 28.09 104 THR A C 1
ATOM 833 O O . THR A 1 104 ? 29.095 -67.747 -32.164 1.00 28.09 104 THR A O 1
ATOM 836 N N . VAL A 1 105 ? 29.841 -65.792 -31.327 1.00 27.53 105 VAL A N 1
ATOM 837 C CA . VAL A 1 105 ? 31.288 -65.871 -31.635 1.00 27.53 105 VAL A CA 1
ATOM 838 C C . VAL A 1 105 ? 32.077 -66.665 -30.576 1.00 27.53 105 VAL A C 1
ATOM 840 O O . VAL A 1 105 ? 31.714 -66.629 -29.403 1.00 27.53 105 VAL A O 1
ATOM 843 N N . HIS A 1 106 ? 33.210 -67.277 -30.956 1.00 26.16 106 HIS A N 1
ATOM 844 C CA . HIS A 1 106 ? 34.298 -67.660 -30.037 1.00 26.16 106 HIS A CA 1
ATOM 845 C C . HIS A 1 106 ? 35.698 -67.399 -30.639 1.00 26.16 106 HIS A C 1
ATOM 847 O O . HIS A 1 106 ? 35.879 -67.434 -31.852 1.00 26.16 106 HIS A O 1
ATOM 853 N N . TYR A 1 107 ? 36.670 -67.137 -29.760 1.00 27.53 107 TYR A N 1
ATOM 854 C CA . TYR A 1 107 ? 38.109 -66.912 -30.005 1.00 27.53 107 TYR A CA 1
ATOM 855 C C . TYR A 1 107 ? 38.926 -68.100 -29.447 1.00 27.53 107 TYR A C 1
ATOM 857 O O . TYR A 1 107 ? 38.429 -68.718 -28.504 1.00 27.53 107 TYR A O 1
ATOM 865 N N . ILE A 1 108 ? 40.165 -68.338 -29.934 1.00 27.38 108 ILE A N 1
ATOM 866 C CA . ILE A 1 108 ? 41.426 -68.556 -29.151 1.00 27.38 108 ILE A CA 1
ATOM 867 C C . ILE A 1 108 ? 42.602 -69.140 -30.003 1.00 27.38 108 ILE A C 1
ATOM 869 O O . ILE A 1 108 ? 42.428 -70.132 -30.699 1.00 27.38 108 ILE A O 1
ATOM 873 N N . SER A 1 109 ? 43.768 -68.472 -29.893 1.00 26.92 109 SER A N 1
ATOM 874 C CA . SER A 1 109 ? 45.209 -68.820 -30.098 1.00 26.92 109 SER A CA 1
ATOM 875 C C . SER A 1 109 ? 45.747 -69.848 -31.130 1.00 26.92 109 SER A C 1
ATOM 877 O O . SER A 1 109 ? 45.480 -71.042 -31.037 1.00 26.92 109 SER A O 1
ATOM 879 N N . ASP A 1 110 ? 46.678 -69.359 -31.964 1.00 26.41 110 ASP A N 1
ATOM 880 C CA . ASP A 1 110 ? 48.100 -69.762 -32.151 1.00 26.41 110 ASP A CA 1
ATOM 881 C C . ASP A 1 110 ? 48.550 -71.246 -32.102 1.00 26.41 110 ASP A C 1
ATOM 883 O O . ASP A 1 110 ? 48.458 -71.887 -31.058 1.00 26.41 110 ASP A O 1
ATOM 887 N N . PHE A 1 111 ? 49.231 -71.728 -33.164 1.00 26.75 111 PHE A N 1
ATOM 888 C CA . PHE A 1 111 ? 50.705 -71.919 -33.171 1.00 26.75 111 PHE A CA 1
ATOM 889 C C . PHE A 1 111 ? 51.296 -72.233 -34.576 1.00 26.75 111 PHE A C 1
ATOM 891 O O . PHE A 1 111 ? 50.591 -72.572 -35.521 1.00 26.75 111 PHE A O 1
ATOM 898 N N . GLU A 1 112 ? 52.615 -72.060 -34.677 1.00 28.44 112 GLU A N 1
ATOM 899 C CA . GLU A 1 112 ? 53.533 -71.976 -35.833 1.00 28.44 112 GLU A CA 1
ATOM 900 C C . GLU A 1 112 ? 53.620 -73.182 -36.809 1.00 28.44 112 GLU A C 1
ATOM 902 O O . GLU A 1 112 ? 53.474 -74.337 -36.413 1.00 28.44 112 GLU A O 1
ATOM 907 N N . SER A 1 113 ? 54.076 -72.957 -38.060 1.00 25.22 113 SER A N 1
ATOM 908 C CA . SER A 1 113 ? 55.510 -73.160 -38.417 1.00 25.22 113 SER A CA 1
ATOM 909 C C . SER A 1 113 ? 55.858 -73.176 -39.928 1.00 25.22 113 SER A C 1
ATOM 911 O O . SER A 1 113 ? 55.031 -73.480 -40.784 1.00 25.22 113 SER A O 1
ATOM 913 N N . TRP A 1 114 ? 57.157 -72.924 -40.171 1.00 25.27 114 TRP A N 1
ATOM 914 C CA . TRP A 1 114 ? 58.028 -73.189 -41.338 1.00 25.27 114 TRP A CA 1
ATOM 915 C C . TRP A 1 114 ? 58.492 -72.040 -42.262 1.00 25.27 114 TRP A C 1
ATOM 917 O O . TRP A 1 114 ? 57.734 -71.171 -42.679 1.00 25.27 114 TRP A O 1
ATOM 927 N N . VAL A 1 115 ? 59.805 -72.070 -42.538 1.00 29.45 115 VAL A N 1
ATOM 928 C CA . VAL A 1 115 ? 60.687 -71.011 -43.083 1.00 29.45 115 VAL A CA 1
ATOM 929 C C . VAL A 1 115 ? 61.491 -71.604 -44.266 1.00 29.45 115 VAL A C 1
ATOM 931 O O . VAL A 1 115 ? 61.512 -72.830 -44.415 1.00 29.45 115 VAL A O 1
ATOM 934 N N . PRO A 1 116 ? 62.122 -70.794 -45.141 1.00 38.91 116 PRO A N 1
ATOM 935 C CA . PRO A 1 116 ? 63.597 -70.806 -45.154 1.00 38.91 116 PRO A CA 1
ATOM 936 C C . PRO A 1 116 ? 64.280 -69.430 -45.359 1.00 38.91 116 PRO A C 1
ATOM 938 O O . PRO A 1 116 ? 63.702 -68.490 -45.902 1.00 38.91 116 PRO A O 1
ATOM 941 N N . GLU A 1 117 ? 65.531 -69.357 -44.894 1.00 32.91 117 GLU A N 1
ATOM 942 C CA . GLU A 1 117 ? 66.471 -68.213 -44.882 1.00 32.91 117 GLU A CA 1
ATOM 943 C C . GLU A 1 117 ? 67.305 -68.147 -46.211 1.00 32.91 117 GLU A C 1
ATOM 945 O O . GLU A 1 117 ? 67.002 -68.901 -47.135 1.00 32.91 117 GLU A O 1
ATOM 950 N N . GLU A 1 118 ? 68.338 -67.317 -46.475 1.00 35.25 118 GLU A N 1
ATOM 951 C CA . GLU A 1 118 ? 69.219 -66.449 -45.654 1.00 35.25 118 GLU A CA 1
ATOM 952 C C . GLU A 1 118 ? 70.055 -65.447 -46.531 1.00 35.25 118 GLU A C 1
ATOM 954 O O . GLU A 1 118 ? 70.115 -65.603 -47.750 1.00 35.25 118 GLU A O 1
ATOM 959 N N . ASN A 1 119 ? 70.801 -64.518 -45.888 1.00 30.53 119 ASN A N 1
ATOM 960 C CA . ASN A 1 119 ? 72.020 -63.779 -46.341 1.00 30.53 119 ASN A CA 1
ATOM 961 C C . ASN A 1 119 ? 71.916 -62.582 -47.340 1.00 30.53 119 ASN A C 1
ATOM 963 O O . ASN A 1 119 ? 71.199 -62.653 -48.329 1.00 30.53 119 ASN A O 1
ATOM 967 N N . ALA A 1 120 ? 72.671 -61.462 -47.221 1.00 30.58 120 ALA A N 1
ATOM 968 C CA . ALA A 1 120 ? 73.527 -60.917 -46.137 1.00 30.58 120 ALA A CA 1
ATOM 969 C C . ALA A 1 120 ? 73.933 -59.413 -46.352 1.00 30.58 120 ALA A C 1
ATOM 971 O O . ALA A 1 120 ? 73.897 -58.913 -47.471 1.00 30.58 120 ALA A O 1
ATOM 972 N N . ALA A 1 121 ? 74.433 -58.762 -45.279 1.00 30.80 121 ALA A N 1
ATOM 973 C CA . ALA A 1 121 ? 75.454 -57.675 -45.216 1.00 30.80 121 ALA A CA 1
ATOM 974 C C . ALA A 1 121 ? 75.198 -56.170 -45.601 1.00 30.80 121 ALA A C 1
ATOM 976 O O .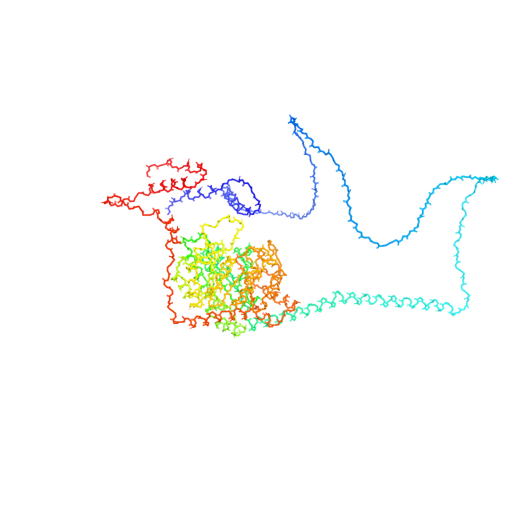 ALA A 1 121 ? 75.361 -55.787 -46.750 1.00 30.80 121 ALA A O 1
ATOM 977 N N . VAL A 1 122 ? 75.008 -55.320 -44.560 1.00 31.91 122 VAL A N 1
ATOM 978 C CA . VAL A 1 122 ? 75.653 -54.000 -44.185 1.00 31.91 122 VAL A CA 1
ATOM 979 C C . VAL A 1 122 ? 75.865 -52.823 -45.224 1.00 31.91 122 VAL A C 1
ATOM 981 O O . VAL A 1 122 ? 75.508 -52.972 -46.383 1.00 31.91 122 VAL A O 1
ATOM 984 N N . PRO A 1 123 ? 76.253 -51.560 -44.856 1.00 51.12 123 PRO A N 1
ATOM 985 C CA . PRO A 1 123 ? 75.339 -50.405 -45.009 1.00 51.12 123 PRO A CA 1
ATOM 986 C C . PRO A 1 123 ? 75.852 -49.192 -45.836 1.00 51.12 123 PRO A C 1
ATOM 988 O O . PRO A 1 123 ? 77.050 -48.916 -45.879 1.00 51.12 123 PRO A O 1
ATOM 991 N N . VAL A 1 124 ? 74.941 -48.355 -46.367 1.00 32.97 124 VAL A N 1
ATOM 992 C CA . VAL A 1 124 ? 75.250 -46.995 -46.888 1.00 32.97 124 VAL A CA 1
ATOM 993 C C . VAL A 1 124 ? 74.129 -45.987 -46.543 1.00 32.97 124 VAL A C 1
ATOM 995 O O . VAL A 1 124 ? 72.978 -46.361 -46.332 1.00 32.97 124 VAL A O 1
ATOM 998 N N . THR A 1 125 ? 74.501 -44.708 -46.436 1.00 33.59 125 THR A N 1
ATOM 999 C CA . THR A 1 125 ? 73.729 -43.518 -46.020 1.00 33.59 125 THR A CA 1
ATOM 1000 C C . THR A 1 125 ? 72.530 -43.124 -46.913 1.00 33.59 125 THR A C 1
ATOM 1002 O O . THR A 1 125 ? 72.443 -43.545 -48.066 1.00 33.59 125 THR A O 1
ATOM 1005 N N . PRO A 1 126 ? 71.591 -42.284 -46.411 1.00 39.78 126 PRO A N 1
ATOM 1006 C CA . PRO A 1 126 ? 70.353 -41.952 -47.121 1.00 39.78 126 PRO A CA 1
ATOM 1007 C C . PRO A 1 126 ? 70.554 -40.928 -48.249 1.00 39.78 126 PRO A C 1
ATOM 1009 O O . PRO A 1 126 ? 71.105 -39.847 -48.038 1.00 39.78 126 PRO A O 1
ATOM 1012 N N . ALA A 1 127 ? 70.018 -41.232 -49.433 1.00 34.06 127 ALA A N 1
ATOM 1013 C CA . ALA A 1 127 ? 69.917 -40.290 -50.547 1.00 34.06 127 ALA A CA 1
ATOM 1014 C C . ALA A 1 127 ? 68.595 -39.501 -50.499 1.00 34.06 127 ALA A C 1
ATOM 1016 O O . ALA A 1 127 ? 67.539 -40.051 -50.181 1.00 34.06 127 ALA A O 1
ATOM 1017 N N . LEU A 1 128 ? 68.648 -38.211 -50.851 1.00 39.31 128 LEU A N 1
ATOM 1018 C CA . LEU A 1 128 ? 67.480 -37.329 -50.908 1.00 39.31 128 LEU A CA 1
ATOM 1019 C C . LEU A 1 128 ? 66.412 -37.863 -51.878 1.00 39.31 128 LEU A C 1
ATOM 1021 O O . LEU A 1 128 ? 66.674 -38.007 -53.074 1.00 39.31 128 LEU A O 1
ATOM 1025 N N . SER A 1 129 ? 65.175 -38.029 -51.406 1.00 35.16 129 SER A N 1
ATOM 1026 C CA . SER A 1 129 ? 64.017 -38.169 -52.291 1.00 35.16 129 SER A CA 1
ATOM 1027 C C . SER A 1 129 ? 63.577 -36.790 -52.796 1.00 35.16 129 SER A C 1
ATOM 1029 O O . SER A 1 129 ? 63.113 -35.923 -52.053 1.00 35.16 129 SER A O 1
ATOM 1031 N N . LEU A 1 130 ? 63.765 -36.567 -54.097 1.00 36.00 130 LEU A N 1
ATOM 1032 C CA . LEU A 1 130 ? 63.416 -35.320 -54.772 1.00 36.00 130 LEU A CA 1
ATOM 1033 C C . LEU A 1 130 ? 61.912 -35.016 -54.686 1.00 36.00 130 LEU A C 1
ATOM 1035 O O . LEU A 1 130 ? 61.067 -35.873 -54.952 1.00 36.00 130 LEU A O 1
ATOM 1039 N N . ARG A 1 131 ? 61.588 -33.739 -54.430 1.00 37.31 131 ARG A N 1
ATOM 1040 C CA . ARG A 1 131 ? 60.274 -33.154 -54.740 1.00 37.31 131 ARG A CA 1
ATOM 1041 C C . ARG A 1 131 ? 59.878 -33.545 -56.168 1.00 37.31 131 ARG A C 1
ATOM 1043 O O . ARG A 1 131 ? 60.542 -33.124 -57.114 1.00 37.31 131 ARG A O 1
ATOM 1050 N N . ARG A 1 132 ? 58.743 -34.231 -56.338 1.00 36.88 132 ARG A N 1
ATOM 1051 C CA . ARG A 1 132 ? 58.028 -34.210 -57.622 1.00 36.88 132 ARG A CA 1
ATOM 1052 C C . ARG A 1 132 ? 57.530 -32.785 -57.855 1.00 36.88 132 ARG A C 1
ATOM 1054 O O . ARG A 1 132 ? 56.516 -32.378 -57.296 1.00 36.88 132 ARG A O 1
ATOM 1061 N N . GLN A 1 133 ? 58.276 -32.023 -58.649 1.00 40.53 133 GLN A N 1
ATOM 1062 C CA . GLN A 1 133 ? 57.754 -30.816 -59.278 1.00 40.53 133 GLN A CA 1
ATOM 1063 C C . GLN A 1 133 ? 56.583 -31.218 -60.182 1.00 40.53 133 GLN A C 1
ATOM 1065 O O . GLN A 1 133 ? 56.659 -32.230 -60.881 1.00 40.53 133 GLN A O 1
ATOM 1070 N N . GLY A 1 134 ? 55.496 -30.448 -60.139 1.00 41.06 134 GLY A N 1
ATOM 1071 C CA . GLY A 1 134 ? 54.387 -30.626 -61.070 1.00 41.06 134 GLY A CA 1
ATOM 1072 C C . GLY A 1 134 ? 54.854 -30.400 -62.508 1.00 41.06 134 GLY A C 1
ATOM 1073 O O . GLY A 1 134 ? 55.689 -29.533 -62.768 1.00 41.06 134 GLY A O 1
ATOM 1074 N N . THR A 1 135 ? 54.318 -31.188 -63.434 1.00 43.91 135 THR A N 1
ATOM 1075 C CA . THR A 1 135 ? 54.525 -31.017 -64.877 1.00 43.91 135 THR A CA 1
ATOM 1076 C C . THR A 1 135 ? 54.099 -29.614 -65.328 1.00 43.91 135 THR A C 1
ATOM 1078 O O . THR A 1 135 ? 53.006 -29.186 -64.950 1.00 43.91 135 THR A O 1
ATOM 1081 N N . PRO A 1 136 ? 54.890 -28.902 -66.155 1.00 46.06 136 PRO A N 1
ATOM 1082 C CA . PRO A 1 136 ? 54.467 -27.622 -66.719 1.00 46.06 136 PRO A CA 1
ATOM 1083 C C . PRO A 1 136 ? 53.263 -27.805 -67.650 1.00 46.06 136 PRO A C 1
ATOM 1085 O O . PRO A 1 136 ? 53.234 -28.747 -68.444 1.00 46.06 136 PRO A O 1
ATOM 1088 N N . CYS A 1 137 ? 52.294 -26.888 -67.597 1.00 45.25 137 CYS A N 1
ATOM 1089 C CA . CYS A 1 137 ? 51.241 -26.826 -68.612 1.00 45.25 137 CYS A CA 1
ATOM 1090 C C . CYS A 1 137 ? 51.836 -26.489 -69.996 1.00 45.25 137 CYS A C 1
ATOM 1092 O O . CYS A 1 137 ? 52.734 -25.644 -70.072 1.00 45.25 137 CYS A O 1
ATOM 1094 N N . PRO A 1 138 ? 51.322 -27.078 -71.094 1.00 47.66 138 PRO A N 1
ATOM 1095 C CA . PRO A 1 138 ? 51.614 -26.610 -72.447 1.00 47.66 138 PRO A CA 1
ATOM 1096 C C . PRO A 1 138 ? 51.132 -25.168 -72.656 1.00 47.66 138 PRO A C 1
ATOM 1098 O O . PRO A 1 138 ? 50.210 -24.705 -71.983 1.00 47.66 138 PRO A O 1
ATOM 1101 N N . GLN A 1 139 ? 51.737 -24.464 -73.615 1.00 53.22 139 GLN A N 1
ATOM 1102 C CA . GLN A 1 139 ? 51.428 -23.066 -73.941 1.00 53.22 139 GLN A CA 1
ATOM 1103 C C . GLN A 1 139 ? 50.123 -22.901 -74.747 1.00 53.22 139 GLN A C 1
ATOM 1105 O O . GLN A 1 139 ? 50.128 -22.304 -75.819 1.00 53.22 139 GLN A O 1
ATOM 1110 N N . ASP A 1 140 ? 48.999 -23.375 -74.206 1.00 48.66 140 ASP A N 1
ATOM 1111 C CA . ASP A 1 140 ? 47.661 -22.975 -74.653 1.00 48.66 140 ASP A CA 1
ATOM 1112 C C . ASP A 1 140 ? 47.072 -21.957 -73.671 1.00 48.66 140 ASP A C 1
ATOM 1114 O O . ASP A 1 140 ? 46.886 -22.220 -72.479 1.00 48.66 140 ASP A O 1
ATOM 1118 N N . THR A 1 141 ? 46.753 -20.765 -74.180 1.00 54.59 141 THR A N 1
ATOM 1119 C CA . THR A 1 141 ? 46.295 -19.610 -73.385 1.00 54.59 141 THR A CA 1
ATOM 1120 C C . THR A 1 141 ? 44.943 -19.818 -72.696 1.00 54.59 141 THR A C 1
ATOM 1122 O O . THR A 1 141 ? 44.554 -19.013 -71.855 1.00 54.59 141 THR A O 1
ATOM 1125 N N . THR A 1 142 ? 44.228 -20.900 -72.999 1.00 54.81 142 THR A N 1
ATOM 1126 C CA . THR A 1 142 ? 42.912 -21.235 -72.440 1.00 54.81 142 THR A CA 1
ATOM 1127 C C . THR A 1 142 ? 42.985 -21.876 -71.051 1.00 54.81 142 THR A C 1
ATOM 1129 O O . THR A 1 142 ? 42.184 -21.527 -70.184 1.00 54.81 142 THR A O 1
ATOM 1132 N N . CYS A 1 143 ? 43.953 -22.763 -70.790 1.00 50.41 143 CYS A N 1
ATOM 1133 C CA . CYS A 1 143 ? 43.992 -23.542 -69.544 1.00 50.41 143 CYS A CA 1
ATOM 1134 C C . CYS A 1 143 ? 44.429 -22.692 -68.335 1.00 50.41 143 CYS A C 1
ATOM 1136 O O . CYS A 1 143 ? 43.783 -22.713 -67.286 1.00 50.41 143 CYS A O 1
ATOM 1138 N N . ALA A 1 144 ? 45.456 -21.852 -68.511 1.00 56.06 144 ALA A N 1
ATOM 1139 C CA . ALA A 1 144 ? 45.883 -20.887 -67.491 1.00 56.06 144 ALA A CA 1
ATOM 1140 C C . ALA A 1 144 ? 44.789 -19.844 -67.177 1.00 56.06 144 ALA A C 1
ATOM 1142 O O . ALA A 1 144 ? 44.653 -19.396 -66.037 1.00 56.06 144 ALA A O 1
ATOM 1143 N N . VAL A 1 145 ? 43.965 -19.488 -68.172 1.00 60.97 145 VAL A N 1
ATOM 1144 C CA . VAL A 1 145 ? 42.814 -18.591 -67.989 1.00 60.97 145 VAL A CA 1
ATOM 1145 C C . VAL A 1 145 ? 41.699 -19.260 -67.180 1.00 60.97 145 VAL A C 1
ATOM 1147 O O . VAL A 1 145 ? 41.054 -18.576 -66.386 1.00 60.97 145 VAL A O 1
ATOM 1150 N N . GLU A 1 146 ? 41.473 -20.572 -67.300 1.00 61.47 146 GLU A N 1
ATOM 1151 C CA . GLU A 1 146 ? 40.491 -21.271 -66.460 1.00 61.47 146 GLU A CA 1
ATOM 1152 C C . GLU A 1 146 ? 40.919 -21.397 -64.993 1.00 61.47 146 GLU A C 1
ATOM 1154 O O . GLU A 1 146 ? 40.087 -21.178 -64.107 1.00 61.47 146 GLU A O 1
ATOM 1159 N N . GLU A 1 147 ? 42.189 -21.697 -64.710 1.00 63.50 147 GLU A N 1
ATOM 1160 C CA . GLU A 1 147 ? 42.694 -21.725 -63.329 1.00 63.50 147 GLU A CA 1
ATOM 1161 C C . GLU A 1 147 ? 42.674 -20.330 -62.697 1.00 63.50 147 GLU A C 1
ATOM 1163 O O . GLU A 1 147 ? 42.081 -20.158 -61.630 1.00 63.50 147 GLU A O 1
ATOM 1168 N N . ALA A 1 148 ? 43.175 -19.305 -63.397 1.00 63.66 148 ALA A N 1
ATOM 1169 C CA . ALA A 1 148 ? 43.092 -17.917 -62.937 1.00 63.66 148 ALA A CA 1
ATOM 1170 C C . ALA A 1 148 ? 41.634 -17.459 -62.728 1.00 63.66 148 ALA A C 1
ATOM 1172 O O . ALA A 1 148 ? 41.329 -16.734 -61.781 1.00 63.66 148 ALA A O 1
ATOM 1173 N N . ARG A 1 149 ? 40.690 -17.920 -63.562 1.00 68.56 149 ARG A N 1
ATOM 1174 C CA . ARG A 1 149 ? 39.250 -17.646 -63.411 1.00 68.56 149 ARG A CA 1
ATOM 1175 C C . ARG A 1 149 ? 38.637 -18.374 -62.211 1.00 68.56 149 ARG A C 1
ATOM 1177 O O . ARG A 1 149 ? 37.758 -17.801 -61.566 1.00 68.56 149 ARG A O 1
ATOM 1184 N N . LYS A 1 150 ? 39.069 -19.599 -61.887 1.00 71.62 150 LYS A N 1
ATOM 1185 C CA . LYS A 1 150 ? 38.670 -20.309 -60.654 1.00 71.62 150 LYS A CA 1
ATOM 1186 C C . LYS A 1 150 ? 39.226 -19.602 -59.418 1.00 71.62 150 LYS A C 1
ATOM 1188 O O . LYS A 1 150 ? 38.471 -19.355 -58.482 1.00 71.62 150 LYS A O 1
ATOM 1193 N N . GLU A 1 151 ? 40.493 -19.198 -59.446 1.00 75.31 151 GLU A N 1
ATOM 1194 C CA . GLU A 1 151 ? 41.141 -18.480 -58.346 1.00 75.31 151 GLU A CA 1
ATOM 1195 C C . GLU A 1 151 ? 40.518 -17.091 -58.119 1.00 75.31 151 GLU A C 1
ATOM 1197 O O . GLU A 1 151 ? 40.204 -16.733 -56.984 1.00 75.31 151 GLU A O 1
ATOM 1202 N N . MET A 1 152 ? 40.235 -16.331 -59.186 1.00 75.00 152 MET A N 1
ATOM 1203 C CA . MET A 1 152 ? 39.504 -15.062 -59.082 1.00 75.00 152 MET A CA 1
ATOM 1204 C C . MET A 1 152 ? 38.079 -15.251 -58.555 1.00 75.00 152 MET A C 1
ATOM 1206 O O . MET A 1 152 ? 37.644 -14.461 -57.722 1.00 75.00 152 MET A O 1
ATOM 1210 N N . LYS A 1 153 ? 37.355 -16.301 -58.971 1.00 79.75 153 LYS A N 1
ATOM 1211 C CA . LYS A 1 153 ? 36.037 -16.624 -58.396 1.00 79.75 153 LYS A CA 1
ATOM 1212 C C . LYS A 1 153 ? 36.139 -16.968 -56.907 1.00 79.75 153 LYS A C 1
ATOM 1214 O O . LYS A 1 153 ? 35.324 -16.478 -56.134 1.00 79.75 153 LYS A O 1
ATOM 1219 N N . ALA A 1 154 ? 37.134 -17.751 -56.492 1.00 79.38 154 ALA A N 1
ATOM 1220 C CA . ALA A 1 154 ? 37.358 -18.081 -55.084 1.00 79.38 154 ALA A CA 1
ATOM 1221 C C . ALA A 1 154 ? 37.690 -16.831 -54.249 1.00 79.38 154 ALA A C 1
ATOM 1223 O O . ALA A 1 154 ? 37.076 -16.611 -53.208 1.00 79.38 154 ALA A O 1
ATOM 1224 N N . LYS A 1 155 ? 38.579 -15.959 -54.743 1.00 83.00 155 LYS A N 1
ATOM 1225 C CA . LYS A 1 155 ? 38.893 -14.656 -54.128 1.00 83.00 155 LYS A CA 1
ATOM 1226 C C . LYS A 1 155 ? 37.667 -13.738 -54.062 1.00 83.00 155 LYS A C 1
ATOM 1228 O O . LYS A 1 155 ? 37.451 -13.091 -53.044 1.00 83.00 155 LYS A O 1
ATOM 1233 N N . HIS A 1 156 ? 36.830 -13.715 -55.099 1.00 85.69 156 HIS A N 1
ATOM 1234 C CA . HIS A 1 156 ? 35.588 -12.938 -55.129 1.00 85.69 156 HIS A CA 1
ATOM 1235 C C . HIS A 1 156 ? 34.569 -13.434 -54.090 1.00 85.69 156 HIS A C 1
ATOM 1237 O O . HIS A 1 156 ? 34.042 -12.631 -53.324 1.00 85.69 156 HIS A O 1
ATOM 1243 N N . TRP A 1 157 ? 34.350 -14.750 -53.988 1.00 87.56 157 TRP A N 1
ATOM 1244 C CA . TRP A 1 157 ? 33.489 -15.336 -52.954 1.00 87.56 157 TRP A CA 1
ATOM 1245 C C . TRP A 1 157 ? 34.047 -15.152 -51.537 1.00 87.56 157 TRP A C 1
ATOM 1247 O O . TRP A 1 157 ? 33.273 -14.880 -50.623 1.00 87.56 157 TRP A O 1
ATOM 1257 N N . LEU A 1 158 ? 35.369 -15.218 -51.352 1.00 87.06 158 LEU A N 1
ATOM 1258 C CA . LEU A 1 158 ? 36.020 -14.906 -50.076 1.00 87.06 158 LEU A CA 1
ATOM 1259 C C . LEU A 1 158 ? 35.802 -13.437 -49.679 1.00 87.06 158 LEU A C 1
ATOM 1261 O O . LEU A 1 158 ? 35.436 -13.165 -48.540 1.00 87.06 158 LEU A O 1
ATOM 1265 N N . MET A 1 159 ? 35.958 -12.498 -50.618 1.00 86.50 159 MET A N 1
ATOM 1266 C CA . MET A 1 159 ? 35.679 -11.075 -50.389 1.00 86.50 159 MET A CA 1
ATOM 1267 C C . MET A 1 159 ? 34.206 -10.823 -50.044 1.00 86.50 159 MET A C 1
ATOM 1269 O O . MET A 1 159 ? 33.927 -10.086 -49.102 1.00 86.50 159 MET A O 1
ATOM 1273 N N . ILE A 1 160 ? 33.264 -11.467 -50.744 1.00 90.00 160 ILE A N 1
ATOM 1274 C CA . ILE A 1 160 ? 31.831 -11.411 -50.404 1.00 90.00 160 ILE A CA 1
ATOM 1275 C C . ILE A 1 160 ? 31.590 -11.968 -48.996 1.00 90.00 160 ILE A C 1
ATOM 1277 O O . ILE A 1 160 ? 30.906 -11.327 -48.204 1.00 90.00 160 ILE A O 1
ATOM 1281 N N . GLY A 1 161 ? 32.187 -13.113 -48.652 1.00 87.94 161 GLY A N 1
ATOM 1282 C CA . GLY A 1 161 ? 32.092 -13.706 -47.317 1.00 87.94 161 GLY A CA 1
ATOM 1283 C C . GLY A 1 161 ? 32.614 -12.776 -46.219 1.00 87.94 161 GLY A C 1
ATOM 1284 O O . GLY A 1 161 ? 31.936 -12.575 -45.218 1.00 87.94 161 GLY A O 1
ATOM 1285 N N . ILE A 1 162 ? 33.768 -12.136 -46.432 1.00 90.81 162 ILE A N 1
ATOM 1286 C CA . ILE A 1 162 ? 34.334 -11.142 -45.507 1.00 90.81 162 ILE A CA 1
ATOM 1287 C C . ILE A 1 162 ? 33.393 -9.938 -45.352 1.00 90.81 162 ILE A C 1
ATOM 1289 O O . ILE A 1 162 ? 33.116 -9.530 -44.227 1.00 90.81 162 ILE A O 1
ATOM 1293 N N . ILE A 1 163 ? 32.851 -9.399 -46.450 1.00 92.06 163 ILE A N 1
ATOM 1294 C CA . ILE A 1 163 ? 31.906 -8.270 -46.415 1.00 92.06 163 ILE A CA 1
ATOM 1295 C C . ILE A 1 163 ? 30.616 -8.649 -45.672 1.00 92.06 163 ILE A C 1
ATOM 1297 O O . ILE A 1 163 ? 30.131 -7.860 -44.863 1.00 92.06 163 ILE A O 1
ATOM 1301 N N . LEU A 1 164 ? 30.086 -9.858 -45.882 1.00 91.25 164 LEU A N 1
ATOM 1302 C CA . LEU A 1 164 ? 28.911 -10.362 -45.163 1.00 91.25 164 LEU A CA 1
ATOM 1303 C C . LEU A 1 164 ? 29.195 -10.566 -43.669 1.00 91.25 164 LEU A C 1
ATOM 1305 O O . LEU A 1 164 ? 28.367 -10.181 -42.848 1.00 91.25 164 LEU A O 1
ATOM 1309 N N . CYS A 1 165 ? 30.365 -11.092 -43.298 1.00 90.88 165 CYS A N 1
ATOM 1310 C CA . CYS A 1 165 ? 30.784 -11.218 -41.899 1.00 90.88 165 CYS A CA 1
ATOM 1311 C C . CYS A 1 165 ? 30.952 -9.851 -41.216 1.00 90.88 165 CYS A C 1
ATOM 1313 O O . CYS A 1 165 ? 30.509 -9.680 -40.083 1.00 90.88 165 CYS A O 1
ATOM 1315 N N . ILE A 1 166 ? 31.533 -8.860 -41.904 1.00 90.75 166 ILE A N 1
ATOM 1316 C CA . ILE A 1 166 ? 31.635 -7.479 -41.404 1.00 90.75 166 ILE A CA 1
ATOM 1317 C C . ILE A 1 166 ? 30.235 -6.869 -41.250 1.00 90.75 166 ILE A C 1
ATOM 1319 O O . ILE A 1 166 ? 29.929 -6.305 -40.203 1.00 90.75 166 ILE A O 1
ATOM 1323 N N . GLY A 1 167 ? 29.360 -7.029 -42.248 1.00 88.81 167 GLY A N 1
ATOM 1324 C CA . GLY A 1 167 ? 27.976 -6.552 -42.200 1.00 88.81 167 GLY A CA 1
ATOM 1325 C C . GLY A 1 167 ? 27.175 -7.171 -41.052 1.00 88.81 167 GLY A C 1
ATOM 1326 O O . GLY A 1 167 ? 26.544 -6.446 -40.287 1.00 88.81 167 GLY A O 1
ATOM 1327 N N . ALA A 1 168 ? 27.260 -8.491 -40.870 1.00 89.81 168 ALA A N 1
ATOM 1328 C CA . ALA A 1 168 ? 26.651 -9.194 -39.743 1.00 89.81 168 ALA A CA 1
ATOM 1329 C C . ALA A 1 168 ? 27.229 -8.718 -38.400 1.00 89.81 168 ALA A C 1
ATOM 1331 O O . ALA A 1 168 ? 26.471 -8.452 -37.470 1.00 89.81 168 ALA A O 1
ATOM 1332 N N . GLY A 1 169 ? 28.549 -8.522 -38.317 1.00 91.12 169 GLY A N 1
ATOM 1333 C CA . GLY A 1 169 ? 29.220 -7.953 -37.149 1.00 91.12 169 GLY A CA 1
ATOM 1334 C C . GLY A 1 169 ? 28.701 -6.558 -36.785 1.00 91.12 169 GLY A C 1
ATOM 1335 O O . GLY A 1 169 ? 28.363 -6.320 -35.628 1.00 91.12 169 GLY A O 1
ATOM 1336 N N . VAL A 1 170 ? 28.553 -5.652 -37.757 1.00 89.69 170 VAL A N 1
ATOM 1337 C CA . VAL A 1 170 ? 27.971 -4.308 -37.559 1.00 89.69 170 VAL A CA 1
ATOM 1338 C C . VAL A 1 170 ? 26.492 -4.382 -37.158 1.00 89.69 170 VAL A C 1
ATOM 1340 O O . VAL A 1 170 ? 26.063 -3.650 -36.266 1.00 89.69 170 VAL A O 1
ATOM 1343 N N . VAL A 1 171 ? 25.700 -5.285 -37.744 1.00 90.50 171 VAL A N 1
ATOM 1344 C CA . VAL A 1 171 ? 24.295 -5.479 -37.339 1.00 90.50 171 VAL A CA 1
ATOM 1345 C C . VAL A 1 171 ? 24.204 -5.972 -35.893 1.00 90.50 171 VAL A C 1
ATOM 1347 O O . VAL A 1 171 ? 23.432 -5.411 -35.121 1.00 90.50 171 VAL A O 1
ATOM 1350 N N . LEU A 1 172 ? 25.013 -6.956 -35.495 1.00 89.94 172 LEU A N 1
ATOM 1351 C CA . LEU A 1 172 ? 25.015 -7.505 -34.135 1.00 89.94 172 LEU A CA 1
ATOM 1352 C C . LEU A 1 172 ? 25.541 -6.508 -33.086 1.00 89.94 172 LEU A C 1
ATOM 1354 O O . LEU A 1 172 ? 24.987 -6.433 -31.994 1.00 89.94 172 LEU A O 1
ATOM 1358 N N . THR A 1 173 ? 26.588 -5.737 -33.402 1.00 88.50 173 THR A N 1
ATOM 1359 C CA . THR A 1 173 ? 27.268 -4.852 -32.430 1.00 88.50 173 THR A CA 1
ATOM 1360 C C . THR A 1 173 ? 26.733 -3.422 -32.390 1.00 88.50 173 THR A C 1
ATOM 136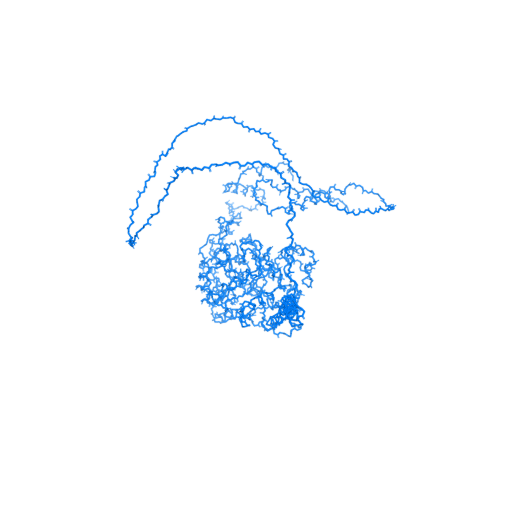2 O O . THR A 1 173 ? 26.905 -2.744 -31.381 1.00 88.50 173 THR A O 1
ATOM 1365 N N . VAL A 1 174 ? 26.084 -2.949 -33.459 1.00 89.00 174 VAL A N 1
ATOM 1366 C CA . VAL A 1 174 ? 25.581 -1.568 -33.573 1.00 89.00 174 VAL A CA 1
ATOM 1367 C C . VAL A 1 174 ? 24.095 -1.546 -33.926 1.00 89.00 174 VAL A C 1
ATOM 1369 O O . VAL A 1 174 ? 23.320 -0.862 -33.262 1.00 89.00 174 VAL A O 1
ATOM 1372 N N . GLY A 1 175 ? 23.670 -2.320 -34.929 1.00 88.44 175 GLY A N 1
ATOM 1373 C CA . GLY A 1 175 ? 22.281 -2.337 -35.401 1.00 88.44 175 GLY A CA 1
ATOM 1374 C C . GLY A 1 175 ? 21.270 -2.773 -34.335 1.00 88.44 175 GLY A C 1
ATOM 1375 O O . GLY A 1 175 ? 20.318 -2.044 -34.058 1.00 88.44 175 GLY A O 1
ATOM 1376 N N . ILE A 1 176 ? 21.489 -3.935 -33.712 1.00 88.31 176 ILE A N 1
ATOM 1377 C CA . ILE A 1 176 ? 20.607 -4.482 -32.673 1.00 88.31 176 ILE A CA 1
ATOM 1378 C C . ILE A 1 176 ? 20.609 -3.597 -31.412 1.00 88.31 176 ILE A C 1
ATOM 1380 O O . ILE A 1 176 ? 19.516 -3.220 -30.991 1.00 88.31 176 ILE A O 1
ATOM 1384 N N . PRO A 1 177 ? 21.757 -3.170 -30.840 1.00 90.38 177 PRO A N 1
ATOM 1385 C CA . PRO A 1 177 ? 21.755 -2.264 -29.688 1.00 90.38 177 PRO A CA 1
ATOM 1386 C C . PRO A 1 177 ? 21.062 -0.920 -29.946 1.00 90.38 177 PRO A C 1
ATOM 1388 O O . PRO A 1 177 ? 20.337 -0.436 -29.078 1.00 90.38 177 PRO A O 1
ATOM 1391 N N . LEU A 1 178 ? 21.211 -0.326 -31.139 1.00 89.50 178 LEU A N 1
ATOM 1392 C CA . LEU A 1 178 ? 20.487 0.902 -31.499 1.00 89.50 178 LEU A CA 1
ATOM 1393 C C . LEU A 1 178 ? 18.976 0.669 -31.634 1.00 89.50 178 LEU A C 1
ATOM 1395 O O . LEU A 1 178 ? 18.189 1.507 -31.193 1.00 89.50 178 LEU A O 1
ATOM 1399 N N . ALA A 1 179 ? 18.561 -0.458 -32.220 1.00 89.75 179 ALA A N 1
ATOM 1400 C CA . ALA A 1 179 ? 17.151 -0.823 -32.316 1.00 89.75 179 ALA A CA 1
ATOM 1401 C C . ALA A 1 179 ? 16.536 -1.073 -30.928 1.00 89.75 179 ALA A C 1
ATOM 1403 O O . ALA A 1 179 ? 15.438 -0.588 -30.659 1.00 89.75 179 ALA A O 1
ATOM 1404 N N . TYR A 1 180 ? 17.266 -1.759 -30.043 1.00 89.06 180 TYR A N 1
ATOM 1405 C CA . TYR A 1 180 ? 16.855 -2.036 -28.668 1.00 89.06 180 TYR A CA 1
ATOM 1406 C C . TYR A 1 180 ? 16.739 -0.745 -27.848 1.00 89.06 180 TYR A C 1
ATOM 1408 O O . TYR A 1 180 ? 15.683 -0.472 -27.290 1.00 89.06 180 TYR A O 1
ATOM 1416 N N . LYS A 1 181 ? 17.750 0.135 -27.895 1.00 91.06 181 LYS A N 1
ATOM 1417 C CA . LYS A 1 181 ? 17.691 1.451 -27.240 1.00 91.06 181 LYS A CA 1
ATOM 1418 C C . LYS A 1 181 ? 16.495 2.284 -27.719 1.00 91.06 181 LYS A C 1
ATOM 1420 O O . LYS A 1 181 ? 15.776 2.864 -26.912 1.00 91.06 181 LYS A O 1
ATOM 1425 N N . LYS A 1 182 ? 16.247 2.321 -29.033 1.00 92.81 182 LYS A N 1
ATOM 1426 C CA . LYS A 1 182 ? 15.093 3.029 -29.613 1.00 92.81 182 LYS A CA 1
ATOM 1427 C C . LYS A 1 182 ? 13.751 2.394 -29.216 1.00 92.81 182 LYS A C 1
ATOM 1429 O O . LYS A 1 182 ? 12.727 3.081 -29.235 1.00 92.81 182 LYS A O 1
ATOM 1434 N N . TYR A 1 183 ? 13.727 1.096 -28.916 1.00 91.94 183 TYR A N 1
ATOM 1435 C CA . TYR A 1 183 ? 12.559 0.420 -28.360 1.00 91.94 183 TYR A CA 1
ATOM 1436 C C . TYR A 1 183 ? 12.353 0.812 -26.892 1.00 91.94 183 TYR A C 1
ATOM 1438 O O . TYR A 1 183 ? 11.259 1.260 -26.561 1.00 91.94 183 TYR A O 1
ATOM 1446 N N . ASP A 1 184 ? 13.392 0.768 -26.056 1.00 90.81 184 ASP A N 1
ATOM 1447 C CA . ASP A 1 184 ? 13.317 1.189 -24.649 1.00 90.81 184 ASP A CA 1
ATOM 1448 C C . ASP A 1 184 ? 12.857 2.649 -24.505 1.00 90.81 184 ASP A C 1
ATOM 1450 O O . ASP A 1 184 ? 11.898 2.906 -23.785 1.00 90.81 184 ASP A O 1
ATOM 1454 N N . GLU A 1 185 ? 13.409 3.591 -25.281 1.00 93.62 185 GLU A N 1
ATOM 1455 C CA . GLU A 1 185 ? 12.957 4.999 -25.303 1.00 93.62 185 GLU A CA 1
ATOM 1456 C C . GLU A 1 185 ? 11.454 5.143 -25.651 1.00 93.62 185 GLU A C 1
ATOM 1458 O O . GLU A 1 185 ? 10.776 6.074 -25.205 1.00 93.62 185 GLU A O 1
ATOM 1463 N N . GLN A 1 186 ? 10.896 4.223 -26.450 1.00 95.06 186 GLN A N 1
ATOM 1464 C CA . GLN A 1 186 ? 9.460 4.187 -26.754 1.00 95.06 186 GLN A CA 1
ATOM 1465 C C . GLN A 1 186 ? 8.634 3.530 -25.645 1.00 95.06 186 GLN A C 1
ATOM 1467 O O . GLN A 1 186 ? 7.499 3.958 -25.423 1.00 95.06 186 GLN A O 1
ATOM 1472 N N . VAL A 1 187 ? 9.165 2.502 -24.978 1.00 96.44 187 VAL A N 1
ATOM 1473 C CA . VAL A 1 187 ? 8.515 1.851 -23.832 1.00 96.44 187 VAL A CA 1
ATOM 1474 C C . VAL A 1 187 ? 8.466 2.824 -22.658 1.00 96.44 187 VAL A C 1
ATOM 1476 O O . VAL A 1 187 ? 7.363 3.115 -22.200 1.00 96.44 187 VAL A O 1
ATOM 1479 N N . GLU A 1 188 ? 9.590 3.438 -22.273 1.00 95.75 188 GLU A N 1
ATOM 1480 C CA . GLU A 1 188 ? 9.651 4.481 -21.240 1.00 95.75 188 GLU A CA 1
ATOM 1481 C C . GLU A 1 188 ? 8.603 5.566 -21.526 1.00 95.75 188 GLU A C 1
ATOM 1483 O O . GLU A 1 188 ? 7.726 5.832 -20.705 1.00 95.75 188 GLU A O 1
ATOM 1488 N N . LYS A 1 189 ? 8.598 6.148 -22.735 1.00 96.12 189 LYS A N 1
ATOM 1489 C CA . LYS A 1 189 ? 7.640 7.208 -23.094 1.00 96.12 189 LYS A CA 1
ATOM 1490 C C . LYS A 1 189 ? 6.172 6.767 -22.988 1.00 96.12 189 LYS A C 1
ATOM 1492 O O . LYS A 1 189 ? 5.324 7.587 -22.624 1.00 96.12 189 LYS A O 1
ATOM 1497 N N . LYS A 1 190 ? 5.849 5.504 -23.295 1.00 96.81 190 LYS A N 1
ATOM 1498 C CA . LYS A 1 190 ? 4.499 4.941 -23.106 1.00 96.81 190 LYS A CA 1
ATOM 1499 C C . LYS A 1 190 ? 4.161 4.780 -21.626 1.00 96.81 190 LYS A C 1
ATOM 1501 O O . LYS A 1 190 ? 3.093 5.226 -21.216 1.00 96.81 190 LYS A O 1
ATOM 1506 N N . ILE A 1 191 ? 5.068 4.216 -20.830 1.00 97.94 191 ILE A N 1
ATOM 1507 C CA . ILE A 1 191 ? 4.890 4.040 -19.385 1.00 97.94 191 ILE A CA 1
ATOM 1508 C C . ILE A 1 191 ? 4.725 5.391 -18.686 1.00 97.94 191 ILE A C 1
ATOM 1510 O O . ILE A 1 191 ? 3.750 5.598 -17.966 1.00 97.94 191 ILE A O 1
ATOM 1514 N N . ARG A 1 192 ? 5.589 6.368 -18.977 1.00 95.69 192 ARG A N 1
ATOM 1515 C CA . ARG A 1 192 ? 5.470 7.727 -18.432 1.00 95.69 192 ARG A CA 1
ATOM 1516 C C . ARG A 1 192 ? 4.150 8.397 -18.804 1.00 95.69 192 ARG A C 1
ATOM 1518 O O . ARG A 1 192 ? 3.595 9.128 -17.987 1.00 95.69 192 ARG A O 1
ATOM 1525 N N . ARG A 1 193 ? 3.621 8.154 -20.011 1.00 95.44 193 ARG A N 1
ATOM 1526 C CA . ARG A 1 193 ? 2.277 8.611 -20.405 1.00 95.44 193 ARG A CA 1
ATOM 1527 C C . ARG A 1 193 ? 1.186 7.893 -19.600 1.00 95.44 193 ARG A C 1
ATOM 1529 O O . ARG A 1 193 ? 0.292 8.565 -19.098 1.00 95.44 193 ARG A O 1
ATOM 1536 N N . LEU A 1 194 ? 1.271 6.574 -19.434 1.00 96.44 194 LEU A N 1
ATOM 1537 C CA . LEU A 1 194 ? 0.313 5.771 -18.665 1.00 96.44 194 LEU A CA 1
ATOM 1538 C C . LEU A 1 194 ? 0.196 6.264 -17.215 1.00 96.44 194 LEU A C 1
ATOM 1540 O O . LEU A 1 194 ? -0.907 6.576 -16.766 1.00 96.44 194 LEU A O 1
ATOM 1544 N N . LEU A 1 195 ? 1.328 6.435 -16.527 1.00 95.50 195 LEU A N 1
ATOM 1545 C CA . LEU A 1 195 ? 1.393 6.953 -15.151 1.00 95.50 195 LEU A CA 1
ATOM 1546 C C . LEU A 1 195 ? 1.003 8.445 -15.047 1.00 95.50 195 LEU A C 1
ATOM 1548 O O . LEU A 1 195 ? 0.794 8.971 -13.958 1.00 95.50 195 LEU A O 1
ATOM 1552 N N . ASN A 1 196 ? 0.864 9.146 -16.179 1.00 93.44 196 ASN A N 1
ATOM 1553 C CA . ASN A 1 196 ? 0.284 10.489 -16.238 1.00 93.44 196 ASN A CA 1
ATOM 1554 C C . ASN A 1 196 ? -1.239 10.491 -16.469 1.00 93.44 196 ASN A C 1
ATOM 1556 O O . ASN A 1 196 ? -1.875 11.511 -16.195 1.00 93.44 196 ASN A O 1
ATOM 1560 N N . GLU A 1 197 ? -1.825 9.389 -16.943 1.00 93.62 197 GLU A N 1
ATOM 1561 C CA . GLU A 1 197 ? -3.274 9.213 -17.136 1.00 93.62 197 GLU A CA 1
ATOM 1562 C C . GLU A 1 197 ? -3.950 8.621 -15.888 1.00 93.62 197 GLU A C 1
ATOM 1564 O O . GLU A 1 197 ? -5.045 9.047 -15.516 1.00 93.62 197 GLU A O 1
ATOM 1569 N N . VAL A 1 198 ? -3.278 7.683 -15.214 1.00 95.88 198 VAL A N 1
ATOM 1570 C CA . VAL A 1 198 ? -3.752 6.981 -14.009 1.00 95.88 198 VAL A CA 1
ATOM 1571 C C . VAL A 1 198 ? -2.765 7.221 -12.863 1.00 95.88 198 VAL A C 1
ATOM 1573 O O . VAL A 1 198 ? -1.562 7.115 -13.101 1.00 95.88 198 VAL A O 1
ATOM 1576 N N . PRO A 1 199 ? -3.222 7.547 -11.636 1.00 97.25 199 PRO A N 1
ATOM 1577 C CA . PRO A 1 199 ? -2.323 7.671 -10.496 1.00 97.25 199 PRO A CA 1
ATOM 1578 C C . PRO A 1 199 ? -1.673 6.327 -10.194 1.00 97.25 199 PRO A C 1
ATOM 1580 O O . PRO A 1 199 ? -2.375 5.339 -9.989 1.00 97.25 199 PRO A O 1
ATOM 1583 N N . LEU A 1 200 ? -0.345 6.320 -10.100 1.00 98.50 200 LEU A N 1
ATOM 1584 C CA . LEU A 1 200 ? 0.366 5.269 -9.390 1.00 98.50 200 LEU A CA 1
ATOM 1585 C C . LEU A 1 200 ? 0.039 5.386 -7.896 1.00 98.50 200 LEU A C 1
ATOM 1587 O O . LEU A 1 200 ? 0.280 6.444 -7.312 1.00 98.50 200 LEU A O 1
ATOM 1591 N N . ILE A 1 201 ? -0.517 4.336 -7.301 1.00 98.88 201 ILE A N 1
ATOM 1592 C CA . ILE A 1 201 ? -0.908 4.283 -5.891 1.00 98.88 201 ILE A CA 1
ATOM 1593 C C . ILE A 1 201 ? -0.039 3.253 -5.185 1.00 98.88 201 ILE A C 1
ATOM 1595 O O . ILE A 1 201 ? -0.163 2.060 -5.454 1.00 98.88 201 ILE A O 1
ATOM 1599 N N . ASP A 1 202 ? 0.799 3.723 -4.265 1.00 98.81 202 ASP A N 1
ATOM 1600 C CA . ASP A 1 202 ? 1.591 2.850 -3.409 1.00 98.81 202 ASP A CA 1
ATOM 1601 C C . ASP A 1 202 ? 0.911 2.616 -2.050 1.00 98.81 202 ASP A C 1
ATOM 1603 O O . ASP A 1 202 ? 0.471 3.555 -1.375 1.00 98.81 202 ASP A O 1
ATOM 1607 N N . GLY A 1 203 ? 0.797 1.340 -1.678 1.00 98.00 203 GLY A N 1
ATOM 1608 C CA . GLY A 1 203 ? -0.018 0.869 -0.557 1.00 98.00 203 GLY A CA 1
ATOM 1609 C C . GLY A 1 203 ? 0.597 1.008 0.833 1.00 98.00 203 GLY A C 1
ATOM 1610 O O . GLY A 1 203 ? -0.157 1.008 1.799 1.00 98.00 203 GLY A O 1
ATOM 1611 N N . SER A 1 204 ? 1.923 1.130 0.965 1.00 97.19 204 SER A N 1
ATOM 1612 C CA . SER A 1 204 ? 2.584 1.218 2.276 1.00 97.19 204 SER A CA 1
ATOM 1613 C C . SER A 1 204 ? 4.005 1.775 2.173 1.00 97.19 204 SER A C 1
ATOM 1615 O O . SER A 1 204 ? 4.865 1.156 1.546 1.00 97.19 204 SER A O 1
ATOM 1617 N N . ASN A 1 205 ? 4.270 2.887 2.868 1.00 98.44 205 ASN A N 1
ATOM 1618 C CA . ASN A 1 205 ? 5.589 3.520 2.957 1.00 98.44 205 ASN A CA 1
ATOM 1619 C C . ASN A 1 205 ? 5.902 4.012 4.385 1.00 98.44 205 ASN A C 1
ATOM 1621 O O . ASN A 1 205 ? 5.097 4.716 5.006 1.00 98.44 205 ASN A O 1
ATOM 1625 N N . GLY A 1 206 ? 7.080 3.646 4.893 1.00 96.94 206 GLY A N 1
ATOM 1626 C CA . GLY A 1 206 ? 7.524 3.829 6.276 1.00 96.94 206 GLY A CA 1
ATOM 1627 C C . GLY A 1 206 ? 8.178 5.170 6.623 1.00 96.94 206 GLY A C 1
ATOM 1628 O O . GLY A 1 206 ? 8.628 5.327 7.758 1.00 96.94 206 GLY A O 1
ATOM 1629 N N . VAL A 1 207 ? 8.241 6.162 5.720 1.00 95.94 207 VAL A N 1
ATOM 1630 C CA . VAL A 1 207 ? 9.027 7.398 5.950 1.00 95.94 207 VAL A CA 1
ATOM 1631 C C . VAL A 1 207 ? 8.678 8.128 7.261 1.00 95.94 207 VAL A C 1
ATOM 1633 O O . VAL A 1 207 ? 9.554 8.723 7.888 1.00 95.94 207 VAL A O 1
ATOM 1636 N N . ALA A 1 208 ? 7.427 8.042 7.733 1.00 95.38 208 ALA A N 1
ATOM 1637 C CA . ALA A 1 208 ? 6.992 8.616 9.011 1.00 95.38 208 ALA A CA 1
ATOM 1638 C C . ALA A 1 208 ? 7.748 8.023 10.219 1.00 95.38 208 ALA A C 1
ATOM 1640 O O . ALA A 1 208 ? 8.182 8.763 11.105 1.00 95.38 208 ALA A O 1
ATOM 1641 N N . TRP A 1 209 ? 7.986 6.708 10.222 1.00 94.56 209 TRP A N 1
ATOM 1642 C CA . TRP A 1 209 ? 8.799 6.021 11.231 1.00 94.56 209 TRP A CA 1
ATOM 1643 C C . TRP A 1 209 ? 10.272 6.447 11.177 1.00 94.56 209 TRP A C 1
ATOM 1645 O O . TRP A 1 209 ? 10.925 6.592 12.212 1.00 94.56 209 TRP A O 1
ATOM 1655 N N . ASN A 1 210 ? 10.797 6.746 9.989 1.00 93.44 210 ASN A N 1
ATOM 1656 C CA . ASN A 1 210 ? 12.190 7.174 9.839 1.00 93.44 210 ASN A CA 1
ATOM 1657 C C . ASN A 1 210 ? 12.382 8.649 10.222 1.00 93.44 210 ASN A C 1
ATOM 1659 O O . ASN A 1 210 ? 13.403 9.006 10.806 1.00 93.44 210 ASN A O 1
ATOM 1663 N N . ILE A 1 211 ? 11.375 9.504 10.014 1.00 91.38 211 ILE A N 1
ATOM 1664 C CA . ILE A 1 211 ? 11.335 10.869 10.568 1.00 91.38 211 ILE A CA 1
ATOM 1665 C C . ILE A 1 211 ? 11.373 10.830 12.103 1.00 91.38 211 ILE A C 1
ATOM 1667 O O . ILE A 1 211 ? 12.146 11.568 12.719 1.00 91.38 211 ILE A O 1
ATOM 1671 N N . GLN A 1 212 ? 10.574 9.960 12.727 1.00 88.88 212 GLN A N 1
ATOM 1672 C CA . GLN A 1 212 ? 10.620 9.715 14.169 1.00 88.88 212 GLN A CA 1
ATOM 1673 C C . GLN A 1 212 ? 12.014 9.227 14.601 1.00 88.88 212 GLN A C 1
ATOM 1675 O O . GLN A 1 212 ? 12.625 9.833 15.479 1.00 88.88 212 GLN A O 1
ATOM 1680 N N . SER A 1 213 ? 12.544 8.193 13.943 1.00 87.56 213 SER A N 1
ATOM 1681 C CA . SER A 1 213 ? 13.797 7.528 14.322 1.00 87.56 213 SER A CA 1
ATOM 1682 C C . SER A 1 213 ? 15.044 8.407 14.153 1.00 87.56 213 SER A C 1
ATOM 1684 O O . SER A 1 213 ? 15.921 8.394 15.015 1.00 87.56 213 SER A O 1
ATOM 1686 N N . PHE A 1 214 ? 15.137 9.198 13.076 1.00 85.75 214 PHE A N 1
ATOM 1687 C CA . PHE A 1 214 ? 16.311 10.040 12.801 1.00 85.75 214 PHE A CA 1
ATOM 1688 C C . PHE A 1 214 ? 16.227 11.452 13.389 1.00 85.75 214 PHE A C 1
ATOM 1690 O O . PHE A 1 214 ? 17.267 12.020 13.720 1.00 85.75 214 PHE A O 1
ATOM 1697 N N . HIS A 1 215 ? 15.025 12.028 13.525 1.00 85.25 215 HIS A N 1
ATOM 1698 C CA . HIS A 1 215 ? 14.842 13.432 13.937 1.00 85.25 215 HIS A CA 1
ATOM 1699 C C . HIS A 1 215 ? 14.009 13.619 15.207 1.00 85.25 215 HIS A C 1
ATOM 1701 O O . HIS A 1 215 ? 13.757 14.758 15.605 1.00 85.25 215 HIS A O 1
ATOM 1707 N N . TRP A 1 216 ? 13.578 12.539 15.862 1.00 84.50 216 TRP A N 1
ATOM 1708 C CA . TRP A 1 216 ? 12.793 12.582 17.100 1.00 84.50 216 TRP A CA 1
ATOM 1709 C C . TRP A 1 216 ? 11.555 13.486 16.965 1.00 84.50 216 TRP A C 1
ATOM 1711 O O . TRP A 1 216 ? 11.361 14.439 17.724 1.00 84.50 216 TRP A O 1
ATOM 1721 N N . TYR A 1 217 ? 10.740 13.207 15.940 1.00 83.81 217 TYR A N 1
ATOM 1722 C CA . TYR A 1 217 ? 9.510 13.927 15.555 1.00 83.81 217 TYR A CA 1
ATOM 1723 C C . TYR A 1 217 ? 9.704 15.380 15.046 1.00 83.81 217 TYR A C 1
ATOM 1725 O O . TYR A 1 217 ? 8.735 16.035 14.633 1.00 83.81 217 TYR A O 1
ATOM 1733 N N . LYS A 1 218 ? 10.939 15.909 15.022 1.00 88.62 218 LYS A N 1
ATOM 1734 C CA . LYS A 1 218 ? 11.237 17.301 14.633 1.00 88.62 218 LYS A CA 1
ATOM 1735 C C . LYS A 1 218 ? 11.287 17.484 13.115 1.00 88.62 218 LYS A C 1
ATOM 1737 O O . LYS A 1 218 ? 12.356 17.487 12.511 1.00 88.62 218 LYS A O 1
ATOM 1742 N N . LEU A 1 219 ? 10.130 17.751 12.505 1.00 89.56 219 LEU A N 1
ATOM 1743 C CA . LEU A 1 219 ? 10.044 18.082 11.073 1.00 89.56 219 LEU A CA 1
ATOM 1744 C C . LEU A 1 219 ? 10.908 19.285 10.656 1.00 89.56 219 LEU A C 1
ATOM 1746 O O . LEU A 1 219 ? 11.349 19.329 9.519 1.00 89.56 219 LEU A O 1
ATOM 1750 N N . SER A 1 220 ? 11.222 20.225 11.553 1.00 88.50 220 SER A N 1
ATOM 1751 C CA . SER A 1 220 ? 12.138 21.339 11.251 1.00 88.50 220 SER A CA 1
ATOM 1752 C C . SER A 1 220 ? 13.591 20.913 10.986 1.00 88.50 220 SER A C 1
ATOM 1754 O O . SER A 1 220 ? 14.350 21.696 10.419 1.00 88.50 220 SER A O 1
ATOM 1756 N N . ALA A 1 221 ? 13.985 19.695 11.374 1.00 85.81 221 ALA A N 1
ATOM 1757 C CA . ALA A 1 221 ? 15.280 19.093 11.046 1.00 85.81 221 ALA A CA 1
ATOM 1758 C C . ALA A 1 221 ? 15.220 18.177 9.803 1.00 85.81 221 ALA A C 1
ATOM 1760 O O . ALA A 1 221 ? 16.257 17.736 9.304 1.00 85.81 221 ALA A O 1
ATOM 1761 N N . PHE A 1 222 ? 14.020 17.908 9.279 1.00 88.62 222 PHE A N 1
ATOM 1762 C CA . PHE A 1 222 ? 13.791 17.081 8.100 1.00 88.62 222 PHE A CA 1
ATOM 1763 C C . PHE A 1 222 ? 13.575 17.961 6.864 1.00 88.62 222 PHE A C 1
ATOM 1765 O O . PHE A 1 222 ? 12.756 18.874 6.873 1.00 88.62 222 PHE A O 1
ATOM 1772 N N . ASN A 1 223 ? 14.305 17.694 5.780 1.00 91.31 223 ASN A N 1
ATOM 1773 C CA . ASN A 1 223 ? 14.177 18.443 4.531 1.00 91.31 223 ASN A CA 1
ATOM 1774 C C . ASN A 1 223 ? 13.776 17.499 3.393 1.00 91.31 223 ASN A C 1
ATOM 1776 O O . ASN A 1 223 ? 14.616 17.059 2.612 1.00 91.31 223 ASN A O 1
ATOM 1780 N N . PHE A 1 224 ? 12.480 17.192 3.316 1.00 93.69 224 PHE A N 1
ATOM 1781 C CA . PHE A 1 224 ? 11.916 16.245 2.346 1.00 93.69 224 PHE A CA 1
ATOM 1782 C C . PHE A 1 224 ? 12.014 16.733 0.891 1.00 93.69 224 PHE A C 1
ATOM 1784 O O . PHE A 1 224 ? 12.002 15.930 -0.038 1.00 93.69 224 PHE A O 1
ATOM 1791 N N . SER A 1 225 ? 12.136 18.051 0.691 1.00 93.00 225 SER A N 1
ATOM 1792 C CA . SER A 1 225 ? 12.369 18.681 -0.617 1.00 93.00 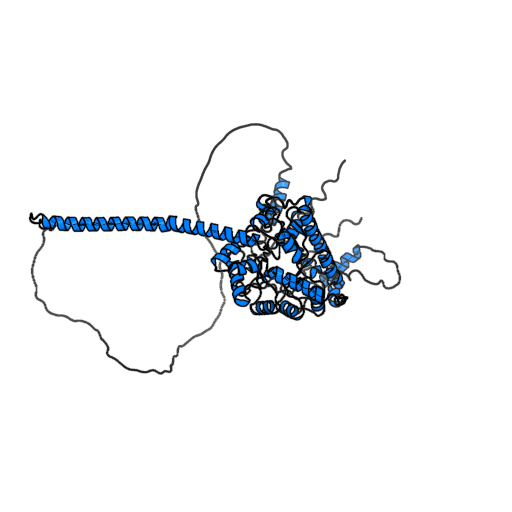225 SER A CA 1
ATOM 1793 C C . SER A 1 225 ? 13.794 18.492 -1.145 1.00 93.00 225 SER A C 1
ATOM 1795 O O . SER A 1 225 ? 14.052 18.796 -2.308 1.00 93.00 225 SER A O 1
ATOM 1797 N N . SER A 1 226 ? 14.728 18.045 -0.302 1.00 92.19 226 SER A N 1
ATOM 1798 C CA . SER A 1 226 ? 16.108 17.772 -0.697 1.00 92.19 226 SER A CA 1
ATOM 1799 C C . SER A 1 226 ? 16.296 16.314 -1.099 1.00 92.19 226 SER A C 1
ATOM 1801 O O . SER A 1 226 ? 15.626 15.422 -0.595 1.00 92.19 226 SER A O 1
ATOM 1803 N N . ASP A 1 227 ? 17.276 16.074 -1.966 1.00 94.25 227 ASP A N 1
ATOM 1804 C CA . ASP A 1 227 ? 17.728 14.732 -2.329 1.00 94.25 227 ASP A CA 1
ATOM 1805 C C . ASP A 1 227 ? 18.397 14.060 -1.114 1.00 94.25 227 ASP A C 1
ATOM 1807 O O . ASP A 1 227 ? 19.552 14.353 -0.776 1.00 94.25 227 ASP A O 1
ATOM 1811 N N . LEU A 1 228 ? 17.666 13.175 -0.429 1.00 93.75 228 LEU A N 1
ATOM 1812 C CA . LEU A 1 228 ? 18.121 12.563 0.822 1.00 93.75 228 LEU A CA 1
ATOM 1813 C C . LEU A 1 228 ? 19.304 11.608 0.603 1.00 93.75 228 LEU A C 1
ATOM 1815 O O . LEU A 1 228 ? 20.098 11.406 1.523 1.00 93.75 228 LEU A O 1
ATOM 1819 N N . ARG A 1 229 ? 19.534 11.143 -0.637 1.00 93.75 229 ARG A N 1
ATOM 1820 C CA . ARG A 1 229 ? 20.736 10.382 -1.043 1.00 93.75 229 ARG A CA 1
ATOM 1821 C C . ARG A 1 229 ? 22.036 11.186 -0.873 1.00 93.75 229 ARG A C 1
ATOM 1823 O O . ARG A 1 229 ? 23.125 10.634 -1.001 1.00 93.75 229 ARG A O 1
ATOM 1830 N N . LYS A 1 230 ? 21.953 12.493 -0.588 1.00 94.38 230 LYS A N 1
ATOM 1831 C CA . LYS A 1 230 ? 23.102 13.394 -0.369 1.00 94.38 230 LYS A CA 1
ATOM 1832 C C . LYS A 1 230 ? 23.230 13.894 1.076 1.00 94.38 230 LYS A C 1
ATOM 1834 O O . LYS A 1 230 ? 24.260 14.473 1.418 1.00 94.38 230 LYS A O 1
ATOM 1839 N N . LEU A 1 231 ? 22.227 13.674 1.930 1.00 91.50 231 LEU A N 1
ATOM 1840 C CA . LEU A 1 231 ? 22.168 14.224 3.289 1.00 91.50 231 LEU A CA 1
ATOM 1841 C C . LEU A 1 231 ? 22.402 13.143 4.350 1.00 91.50 231 LEU A C 1
ATOM 1843 O O . LEU A 1 231 ? 21.839 12.061 4.277 1.00 91.50 231 LEU A O 1
ATOM 1847 N N . LYS A 1 232 ? 23.203 13.434 5.379 1.00 89.88 232 LYS A N 1
ATOM 1848 C CA . LYS A 1 232 ? 23.355 12.537 6.540 1.00 89.88 232 LYS A CA 1
ATOM 1849 C C . LYS A 1 232 ? 22.169 12.713 7.508 1.00 89.88 232 LYS A C 1
ATOM 1851 O O . LYS A 1 232 ? 21.684 13.836 7.628 1.00 89.88 232 LYS A O 1
ATOM 1856 N N . PRO A 1 233 ? 21.730 11.665 8.233 1.00 88.94 233 PRO A N 1
ATOM 1857 C CA . PRO A 1 233 ? 22.194 10.270 8.165 1.00 88.94 233 PRO A CA 1
ATOM 1858 C C . PRO A 1 233 ? 21.639 9.477 6.963 1.00 88.94 233 PRO A C 1
ATOM 1860 O O . PRO A 1 233 ? 22.184 8.429 6.629 1.00 88.94 233 PRO A O 1
ATOM 1863 N N . TRP A 1 234 ? 20.600 9.998 6.307 1.00 91.38 234 TRP A N 1
ATOM 1864 C CA . TRP A 1 234 ? 19.811 9.373 5.240 1.00 91.38 234 TRP A CA 1
ATOM 1865 C C . TRP A 1 234 ? 20.626 8.710 4.123 1.00 91.38 234 TRP A C 1
ATOM 1867 O O . TRP A 1 234 ? 20.324 7.592 3.727 1.00 91.38 234 TRP A O 1
ATOM 1877 N N . ASN A 1 235 ? 21.703 9.336 3.655 1.00 91.44 235 ASN A N 1
ATOM 1878 C CA . ASN A 1 235 ? 22.547 8.822 2.574 1.00 91.44 235 ASN A CA 1
ATOM 1879 C C . ASN A 1 235 ? 23.378 7.571 2.912 1.00 91.44 235 ASN A C 1
ATOM 1881 O O . ASN A 1 235 ? 24.141 7.099 2.071 1.00 91.44 235 ASN A O 1
ATOM 1885 N N . LYS A 1 236 ? 23.292 7.084 4.151 1.00 90.69 236 LYS A N 1
ATOM 1886 C CA . LYS A 1 236 ? 23.914 5.844 4.631 1.00 90.69 236 LYS A CA 1
ATOM 1887 C C . LYS A 1 236 ? 22.907 4.882 5.256 1.00 90.69 236 LYS A C 1
ATOM 1889 O O . LYS A 1 236 ? 23.320 3.919 5.891 1.00 90.69 236 LYS A O 1
ATOM 1894 N N . SER A 1 237 ? 21.620 5.200 5.179 1.00 91.81 237 SER A N 1
ATOM 1895 C CA . SER A 1 237 ? 20.575 4.391 5.777 1.00 91.81 237 SER A CA 1
ATOM 1896 C C . SER A 1 237 ? 19.929 3.529 4.709 1.00 91.81 237 SER A C 1
ATOM 1898 O O . SER A 1 237 ? 19.406 4.056 3.731 1.00 91.81 237 SER A O 1
ATOM 1900 N N . ASP A 1 238 ? 19.869 2.229 4.971 1.00 92.19 238 ASP A N 1
ATOM 1901 C CA . ASP A 1 238 ? 19.086 1.270 4.186 1.00 92.19 238 ASP A CA 1
ATOM 1902 C C . ASP A 1 238 ? 17.565 1.410 4.437 1.00 92.19 238 ASP A C 1
ATOM 1904 O O . ASP A 1 238 ? 16.782 0.569 4.026 1.00 92.19 238 ASP A O 1
ATOM 1908 N N . PHE A 1 239 ? 17.143 2.493 5.107 1.00 93.00 239 PHE A N 1
ATOM 1909 C CA . PHE A 1 239 ? 15.764 2.924 5.356 1.00 93.00 239 PHE A CA 1
ATOM 1910 C C . PHE A 1 239 ? 15.554 4.364 4.818 1.00 93.00 239 PHE A C 1
ATOM 1912 O O . PHE A 1 239 ? 15.027 5.240 5.509 1.00 93.00 239 PHE A O 1
ATOM 1919 N N . SER A 1 240 ? 16.071 4.651 3.615 1.00 95.00 240 SER A N 1
ATOM 1920 C CA . SER A 1 240 ? 16.093 5.999 3.010 1.00 95.00 240 SER A CA 1
ATOM 1921 C C . SER A 1 240 ? 15.750 5.987 1.514 1.00 95.00 240 SER A C 1
ATOM 1923 O O . SER A 1 240 ? 16.509 6.402 0.628 1.00 95.00 240 SER A O 1
ATOM 1925 N N . HIS A 1 241 ? 14.551 5.517 1.219 1.00 97.25 241 HIS A N 1
ATOM 1926 C CA . HIS A 1 241 ? 14.030 5.269 -0.119 1.00 97.25 241 HIS A CA 1
ATOM 1927 C C . HIS A 1 241 ? 13.166 6.417 -0.652 1.00 97.25 241 HIS A C 1
ATOM 1929 O O . HIS A 1 241 ? 12.972 6.513 -1.862 1.00 97.25 241 HIS A O 1
ATOM 1935 N N . THR A 1 242 ? 12.673 7.308 0.211 1.00 97.69 242 THR A N 1
ATOM 1936 C CA . THR A 1 242 ? 11.679 8.319 -0.181 1.00 97.69 242 THR A CA 1
ATOM 1937 C C . THR A 1 242 ? 12.165 9.749 0.014 1.00 97.69 242 THR A C 1
ATOM 1939 O O . THR A 1 242 ? 12.566 10.136 1.105 1.00 97.69 242 THR A O 1
ATOM 1942 N N . ASP A 1 243 ? 12.042 10.574 -1.027 1.00 97.19 243 ASP A N 1
ATOM 1943 C CA . ASP A 1 243 ? 12.016 12.039 -0.930 1.00 97.19 243 ASP A CA 1
ATOM 1944 C C . ASP A 1 243 ? 11.170 12.653 -2.054 1.00 97.19 243 ASP A C 1
ATOM 1946 O O . ASP A 1 243 ? 10.780 11.966 -3.002 1.00 97.19 243 ASP A O 1
ATOM 1950 N N . LEU A 1 244 ? 10.847 13.948 -1.951 1.00 96.56 244 LEU A N 1
ATOM 1951 C CA . LEU A 1 244 ? 9.951 14.620 -2.901 1.00 96.56 244 LEU A CA 1
ATOM 1952 C C . LEU A 1 244 ? 10.523 14.713 -4.324 1.00 96.56 244 LEU A C 1
ATOM 1954 O O . LEU A 1 244 ? 9.754 14.923 -5.265 1.00 96.56 244 LEU A O 1
ATOM 1958 N N . LEU A 1 245 ? 11.843 14.578 -4.496 1.00 95.94 245 LEU A N 1
ATOM 1959 C CA . LEU A 1 245 ? 12.465 14.491 -5.815 1.00 95.94 245 LEU A CA 1
ATOM 1960 C C . LEU A 1 245 ? 12.208 13.104 -6.409 1.00 95.94 245 LEU A C 1
ATOM 1962 O O . LEU A 1 245 ? 11.617 12.999 -7.484 1.00 95.94 245 LEU A O 1
ATOM 1966 N N . ARG A 1 246 ? 12.569 12.042 -5.682 1.00 97.69 246 ARG A N 1
ATOM 1967 C CA . ARG A 1 246 ? 12.405 10.660 -6.146 1.00 97.69 246 ARG A CA 1
ATOM 1968 C C . ARG A 1 246 ? 10.944 10.286 -6.389 1.00 97.69 246 ARG A C 1
ATOM 1970 O O . ARG A 1 246 ? 10.652 9.637 -7.388 1.00 97.69 246 ARG A O 1
ATOM 1977 N N . LEU A 1 247 ? 10.011 10.752 -5.553 1.00 97.69 247 LEU A N 1
ATOM 1978 C CA . LEU A 1 247 ? 8.571 10.525 -5.758 1.00 97.69 247 LEU A CA 1
ATOM 1979 C C . LEU A 1 247 ? 8.073 11.103 -7.096 1.00 97.69 247 LEU A C 1
ATOM 1981 O O . LEU A 1 247 ? 7.222 10.503 -7.753 1.00 97.69 247 LEU A O 1
ATOM 1985 N N . LYS A 1 248 ? 8.623 12.252 -7.522 1.00 95.31 248 LYS A N 1
ATOM 1986 C CA . LYS A 1 248 ? 8.329 12.861 -8.830 1.00 95.31 248 LYS A CA 1
ATOM 1987 C C . LYS A 1 248 ? 9.004 12.105 -9.973 1.00 95.31 248 LYS A C 1
ATOM 1989 O O . LYS A 1 248 ? 8.353 11.863 -10.985 1.00 95.31 248 LYS A O 1
ATOM 1994 N N . GLU A 1 249 ? 10.268 11.705 -9.808 1.00 96.00 249 GLU A N 1
ATOM 1995 C CA . GLU A 1 249 ? 11.008 10.885 -10.785 1.00 96.00 249 GLU A CA 1
ATOM 1996 C C . GLU A 1 249 ? 10.269 9.563 -11.090 1.00 96.00 249 GLU A C 1
ATOM 1998 O O . GLU A 1 249 ? 10.157 9.170 -12.257 1.00 96.00 249 GLU A O 1
ATOM 2003 N N . GLY A 1 250 ? 9.698 8.936 -10.052 1.00 97.50 250 GLY A N 1
ATOM 2004 C CA . GLY A 1 250 ? 8.899 7.709 -10.132 1.00 97.50 250 GLY A CA 1
ATOM 2005 C C . GLY A 1 250 ? 7.421 7.894 -10.500 1.00 97.50 250 GLY A C 1
ATOM 2006 O O . GLY A 1 250 ? 6.711 6.903 -10.642 1.00 97.50 250 GLY A O 1
ATOM 2007 N N . GLN A 1 251 ? 6.954 9.137 -10.673 1.00 96.31 251 GLN A N 1
ATOM 2008 C CA . GLN A 1 251 ? 5.568 9.486 -11.021 1.00 96.31 251 GLN A CA 1
ATOM 2009 C C . GLN A 1 251 ? 4.501 8.933 -10.050 1.00 96.31 251 GLN A C 1
ATOM 2011 O O . GLN A 1 251 ? 3.407 8.549 -10.470 1.00 96.31 251 GLN A O 1
ATOM 2016 N N . VAL A 1 252 ? 4.796 8.927 -8.745 1.00 98.06 252 VAL A N 1
ATOM 2017 C CA . VAL A 1 252 ? 3.832 8.531 -7.703 1.00 98.06 252 VAL A CA 1
ATOM 2018 C C . VAL A 1 252 ? 2.653 9.512 -7.681 1.00 98.06 252 VAL A C 1
ATOM 2020 O O . VAL A 1 252 ? 2.844 10.719 -7.539 1.00 98.06 252 VAL A O 1
ATOM 2023 N N . GLY A 1 253 ? 1.427 9.002 -7.835 1.00 97.81 253 GLY A N 1
ATOM 2024 C CA . GLY A 1 253 ? 0.191 9.797 -7.851 1.00 97.81 253 GLY A CA 1
ATOM 2025 C C . GLY A 1 253 ? -0.537 9.816 -6.503 1.00 97.81 253 GLY A C 1
ATOM 2026 O O . GLY A 1 253 ? -1.145 10.823 -6.138 1.00 97.81 253 GLY A O 1
ATOM 2027 N N . ALA A 1 254 ? -0.443 8.729 -5.736 1.00 98.69 254 ALA A N 1
ATOM 2028 C CA . ALA A 1 254 ? -0.898 8.652 -4.354 1.00 98.69 254 ALA A CA 1
ATOM 2029 C C . ALA A 1 254 ? 0.002 7.737 -3.521 1.00 98.69 254 ALA A C 1
ATOM 2031 O O . ALA A 1 254 ? 0.564 6.768 -4.028 1.00 98.69 254 ALA A O 1
ATOM 2032 N N . GLN A 1 255 ? 0.090 8.033 -2.230 1.00 98.75 255 GLN A N 1
ATOM 2033 C CA . GLN A 1 255 ? 0.895 7.296 -1.272 1.00 98.75 255 GLN A CA 1
ATOM 2034 C C . GLN A 1 255 ? 0.109 7.108 0.022 1.00 98.75 255 GLN A C 1
ATOM 2036 O O . GLN A 1 255 ? -0.359 8.082 0.621 1.00 98.75 255 GLN A O 1
ATOM 2041 N N . PHE A 1 256 ? 0.018 5.864 0.481 1.00 98.81 256 PHE A N 1
ATOM 2042 C CA . PHE A 1 256 ? -0.312 5.578 1.870 1.00 98.81 256 PHE A CA 1
ATOM 2043 C C . PHE A 1 256 ? 0.954 5.632 2.718 1.00 98.81 256 PHE A C 1
ATOM 2045 O O . PHE A 1 256 ? 1.924 4.911 2.474 1.00 98.81 256 PHE A O 1
ATOM 2052 N N . TRP A 1 257 ? 0.937 6.517 3.708 1.00 98.75 257 TRP A N 1
ATOM 2053 C CA . TRP A 1 257 ? 1.985 6.656 4.706 1.00 98.75 257 TRP A CA 1
ATOM 2054 C C . TRP A 1 257 ? 1.629 5.806 5.927 1.00 98.75 257 TRP A C 1
ATOM 2056 O O . TRP A 1 257 ? 0.523 5.922 6.466 1.00 98.75 257 TRP A O 1
ATOM 2066 N N . ALA A 1 258 ? 2.559 4.956 6.359 1.00 97.75 258 ALA A N 1
ATOM 2067 C CA . ALA A 1 258 ? 2.342 4.021 7.453 1.00 97.75 258 ALA A CA 1
ATOM 2068 C C . ALA A 1 258 ? 2.475 4.716 8.821 1.00 97.75 258 ALA A C 1
ATOM 2070 O O . ALA A 1 258 ? 3.572 5.071 9.261 1.00 97.75 258 ALA A O 1
ATOM 2071 N N . ALA A 1 259 ? 1.354 4.864 9.525 1.00 98.06 259 ALA A N 1
ATOM 2072 C CA . ALA A 1 259 ? 1.325 5.181 10.947 1.00 98.06 259 ALA A CA 1
ATOM 2073 C C . ALA A 1 259 ? 1.554 3.887 11.747 1.00 98.06 259 ALA A C 1
ATOM 2075 O O . ALA A 1 259 ? 0.613 3.179 12.102 1.00 98.06 259 ALA A O 1
ATOM 2076 N N . TYR A 1 260 ? 2.827 3.549 11.952 1.00 95.06 260 TYR A N 1
ATOM 2077 C CA . TYR A 1 260 ? 3.272 2.321 12.616 1.00 95.06 260 TYR A CA 1
ATOM 2078 C C . TYR A 1 260 ? 3.534 2.521 14.118 1.00 95.06 260 TYR A C 1
ATOM 2080 O O . TYR A 1 260 ? 4.213 3.473 14.507 1.00 95.06 260 TYR A O 1
ATOM 2088 N N . ALA A 1 261 ? 3.067 1.576 14.940 1.00 93.19 261 ALA A N 1
ATOM 2089 C CA . ALA A 1 261 ? 3.446 1.430 16.344 1.00 93.19 261 ALA A CA 1
ATOM 2090 C C . ALA A 1 261 ? 4.059 0.030 16.592 1.00 93.19 261 ALA A C 1
ATOM 2092 O O . ALA A 1 261 ? 3.447 -0.974 16.216 1.00 93.19 261 ALA A O 1
ATOM 2093 N N . PRO A 1 262 ? 5.241 -0.088 17.233 1.00 91.50 262 PRO A N 1
ATOM 2094 C CA . PRO A 1 262 ? 5.875 -1.383 17.480 1.00 91.50 262 PRO A CA 1
ATOM 2095 C C . PRO A 1 262 ? 5.039 -2.321 18.349 1.00 91.50 262 PRO A C 1
ATOM 2097 O O . PRO A 1 262 ? 4.407 -1.884 19.310 1.00 91.50 262 PRO A O 1
ATOM 2100 N N . CYS A 1 263 ? 5.123 -3.628 18.091 1.00 89.12 263 CYS A N 1
ATOM 2101 C CA . CYS A 1 263 ? 4.436 -4.666 18.873 1.00 89.12 263 CYS A CA 1
ATOM 2102 C C . CYS A 1 263 ? 4.708 -4.580 20.387 1.00 89.12 263 CYS A C 1
ATOM 2104 O O . CYS A 1 263 ? 3.818 -4.833 21.191 1.00 89.12 263 CYS A O 1
ATOM 2106 N N . GLN A 1 264 ? 5.907 -4.145 20.787 1.00 87.81 264 GLN A N 1
ATOM 2107 C CA . GLN A 1 264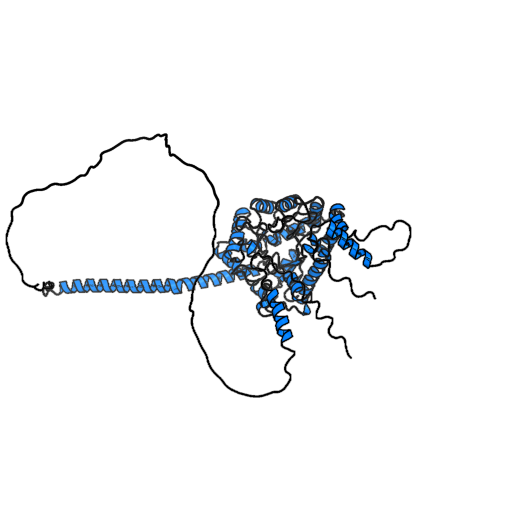 ? 6.298 -3.944 22.188 1.00 87.81 264 GLN A CA 1
ATOM 2108 C C . GLN A 1 264 ? 5.525 -2.811 22.889 1.00 87.81 264 GLN A C 1
ATOM 2110 O O . GLN A 1 264 ? 5.584 -2.708 24.108 1.00 87.81 264 GLN A O 1
ATOM 2115 N N . SER A 1 265 ? 4.815 -1.960 22.141 1.00 90.69 265 SER A N 1
ATOM 2116 C CA . SER A 1 265 ? 3.940 -0.916 22.689 1.00 90.69 265 SER A CA 1
ATOM 2117 C C . SER A 1 265 ? 2.496 -1.387 22.922 1.00 90.69 265 SER A C 1
ATOM 2119 O O . SER A 1 265 ? 1.697 -0.636 23.492 1.00 90.69 265 SER A O 1
ATOM 2121 N N . GLN A 1 266 ? 2.152 -2.621 22.516 1.00 89.00 266 GLN A N 1
ATOM 2122 C CA . GLN A 1 266 ? 0.868 -3.245 22.844 1.00 89.00 266 GLN A CA 1
ATOM 2123 C C . GLN A 1 266 ? 0.694 -3.311 24.368 1.00 89.00 266 GLN A C 1
ATOM 2125 O O . GLN A 1 266 ? 1.651 -3.571 25.091 1.00 89.00 266 GLN A O 1
ATOM 2130 N N . PHE A 1 267 ? -0.520 -3.032 24.856 1.00 86.56 267 PHE A N 1
ATOM 2131 C CA . PHE A 1 267 ? -0.835 -2.882 26.290 1.00 86.56 267 PHE A CA 1
ATOM 2132 C C . PHE A 1 267 ? -0.095 -1.735 27.014 1.00 86.56 267 PHE A C 1
ATOM 2134 O O . PHE A 1 267 ? -0.271 -1.560 28.217 1.00 86.56 267 PHE A O 1
ATOM 2141 N N . MET A 1 268 ? 0.688 -0.926 26.290 1.00 88.81 268 MET A N 1
ATOM 2142 C CA . MET A 1 268 ? 1.410 0.240 26.800 1.00 88.81 268 MET A CA 1
ATOM 2143 C C . MET A 1 268 ? 0.955 1.514 26.065 1.00 88.81 268 MET A C 1
ATOM 2145 O O . MET A 1 268 ? -0.176 1.964 26.234 1.00 88.81 268 MET A O 1
ATOM 2149 N N . ASN A 1 269 ? 1.821 2.119 25.249 1.00 93.25 269 ASN A N 1
ATOM 2150 C CA . ASN A 1 269 ? 1.619 3.424 24.619 1.00 93.25 269 ASN A CA 1
ATOM 2151 C C . ASN A 1 269 ? 1.354 3.363 23.100 1.00 93.25 269 ASN A C 1
ATOM 2153 O O . ASN A 1 269 ? 1.473 4.392 22.435 1.00 93.25 269 ASN A O 1
ATOM 2157 N N . ALA A 1 270 ? 0.955 2.209 22.545 1.00 95.19 270 ALA A N 1
ATOM 2158 C CA . ALA A 1 270 ? 0.651 2.051 21.113 1.00 95.19 270 ALA A CA 1
ATOM 2159 C C . ALA A 1 270 ? -0.318 3.119 20.570 1.00 95.19 270 ALA A C 1
ATOM 2161 O O . ALA A 1 270 ? -0.079 3.695 19.507 1.00 95.19 270 ALA A O 1
ATOM 2162 N N . VAL A 1 271 ? -1.376 3.439 21.329 1.00 96.94 271 VAL A N 1
ATOM 2163 C CA . VAL A 1 271 ? -2.367 4.464 20.957 1.00 96.94 271 VAL A CA 1
ATOM 2164 C C . VAL A 1 271 ? -1.717 5.848 20.832 1.00 96.94 271 VAL A C 1
ATOM 2166 O O . VAL A 1 271 ? -1.992 6.571 19.875 1.00 96.94 271 VAL A O 1
ATOM 2169 N N . GLN A 1 272 ? -0.833 6.208 21.773 1.00 96.88 272 GLN A N 1
ATOM 2170 C CA . GLN A 1 272 ? -0.111 7.485 21.768 1.00 96.88 272 GLN A CA 1
ATOM 2171 C C . GLN A 1 272 ? 0.864 7.559 20.590 1.00 96.88 272 GLN A C 1
ATOM 2173 O O . GLN A 1 272 ? 0.810 8.525 19.834 1.00 96.88 272 GLN A O 1
ATOM 2178 N N . ILE A 1 273 ? 1.706 6.536 20.401 1.00 96.56 273 ILE A N 1
ATOM 2179 C CA . ILE A 1 273 ? 2.667 6.484 19.287 1.00 96.56 273 ILE A CA 1
ATOM 2180 C C . ILE A 1 273 ? 1.922 6.651 17.959 1.00 96.56 273 ILE A C 1
ATOM 2182 O O . ILE A 1 273 ? 2.293 7.481 17.137 1.00 96.56 273 ILE A O 1
ATOM 2186 N N . THR A 1 274 ? 0.814 5.935 17.771 1.00 98.06 274 THR A N 1
ATOM 2187 C CA . THR A 1 274 ? 0.015 6.027 16.541 1.00 98.06 274 THR A CA 1
ATOM 2188 C C . THR A 1 274 ? -0.554 7.433 16.321 1.00 98.06 274 THR A C 1
ATOM 2190 O O . THR A 1 274 ? -0.520 7.929 15.196 1.00 98.06 274 THR A O 1
ATOM 2193 N N . LEU A 1 275 ? -1.026 8.115 17.374 1.00 98.44 275 LEU A N 1
ATOM 2194 C CA . LEU A 1 275 ? -1.477 9.512 17.283 1.00 98.44 275 LEU A CA 1
ATOM 2195 C C . LEU A 1 275 ? -0.339 10.464 16.878 1.00 98.44 275 LEU A C 1
ATOM 2197 O O . LEU A 1 275 ? -0.551 11.340 16.041 1.00 98.44 275 LEU A O 1
ATOM 2201 N N . GLU A 1 276 ? 0.866 10.277 17.420 1.00 97.56 276 GLU A N 1
ATOM 2202 C CA . GLU A 1 276 ? 2.050 11.069 17.059 1.00 97.56 276 GLU A CA 1
ATOM 2203 C C . GLU A 1 276 ? 2.491 10.818 15.602 1.00 97.56 276 GLU A C 1
ATOM 2205 O O . GLU A 1 276 ? 2.877 11.754 14.899 1.00 97.56 276 GLU A O 1
ATOM 2210 N N . GLN A 1 277 ? 2.374 9.579 15.112 1.00 98.00 277 GLN A N 1
ATOM 2211 C CA . GLN A 1 277 ? 2.662 9.227 13.717 1.00 98.00 277 GLN A CA 1
ATOM 2212 C C . GLN A 1 277 ? 1.618 9.804 12.746 1.00 98.00 277 GLN A C 1
ATOM 2214 O O . GLN A 1 277 ? 1.981 10.365 11.710 1.00 98.00 277 GLN A O 1
ATOM 2219 N N . ILE A 1 278 ? 0.327 9.740 13.098 1.00 98.56 278 ILE A N 1
ATOM 2220 C CA . ILE A 1 278 ? -0.765 10.413 12.372 1.00 98.56 278 ILE A CA 1
ATOM 2221 C C . ILE A 1 278 ? -0.491 11.924 12.281 1.00 98.56 278 ILE A C 1
ATOM 2223 O O . ILE A 1 278 ? -0.605 12.514 11.203 1.00 98.56 278 ILE A O 1
ATOM 2227 N N . ASP A 1 279 ? -0.090 12.552 13.388 1.00 98.06 279 ASP A N 1
ATOM 2228 C CA . ASP A 1 279 ? 0.269 13.971 13.439 1.00 98.06 279 ASP A CA 1
ATOM 2229 C C . ASP A 1 279 ? 1.494 14.306 12.564 1.00 98.06 279 ASP A C 1
ATOM 2231 O O . ASP A 1 279 ? 1.427 15.262 11.786 1.00 98.06 279 ASP A O 1
ATOM 2235 N N . ILE A 1 280 ? 2.571 13.505 12.594 1.00 96.69 280 ILE A N 1
ATOM 2236 C CA . ILE A 1 280 ? 3.710 13.661 11.667 1.00 96.69 280 ILE A CA 1
ATOM 2237 C C . ILE A 1 280 ? 3.227 13.677 10.215 1.00 96.69 280 ILE A C 1
ATOM 2239 O O . ILE A 1 280 ? 3.593 14.592 9.471 1.00 96.69 280 ILE A O 1
ATOM 2243 N N . ILE A 1 281 ? 2.403 12.701 9.812 1.00 98.19 281 ILE A N 1
ATOM 2244 C CA . ILE A 1 281 ? 1.952 12.565 8.419 1.00 98.19 281 ILE A CA 1
ATOM 2245 C C . ILE A 1 281 ? 1.133 13.781 7.984 1.00 98.19 281 ILE A C 1
ATOM 2247 O O . ILE A 1 281 ? 1.360 14.340 6.903 1.00 98.19 281 ILE A O 1
ATOM 2251 N N . ARG A 1 282 ? 0.219 14.246 8.843 1.00 98.12 282 ARG A N 1
ATOM 2252 C CA . ARG A 1 282 ? -0.578 15.450 8.579 1.00 98.12 282 ARG A CA 1
ATOM 2253 C C . ARG A 1 282 ? 0.299 16.700 8.503 1.00 98.12 282 ARG A C 1
ATOM 2255 O O . ARG A 1 282 ? 0.161 17.473 7.554 1.00 98.12 282 ARG A O 1
ATOM 2262 N N . ARG A 1 283 ? 1.236 16.885 9.440 1.00 97.00 283 ARG A N 1
ATOM 2263 C CA . ARG A 1 283 ? 2.122 18.060 9.472 1.00 97.00 283 ARG A CA 1
ATOM 2264 C C . ARG A 1 283 ? 3.105 18.109 8.308 1.00 97.00 283 ARG A C 1
ATOM 2266 O O . ARG A 1 283 ? 3.284 19.193 7.760 1.00 97.00 283 ARG A O 1
ATOM 2273 N N . PHE A 1 284 ? 3.723 16.997 7.891 1.00 94.94 284 PHE A N 1
ATOM 2274 C CA . PHE A 1 284 ? 4.609 17.043 6.718 1.00 94.94 284 PHE A CA 1
ATOM 2275 C C . PHE A 1 284 ? 3.813 17.226 5.422 1.00 94.94 284 PHE A C 1
ATOM 2277 O O . PHE A 1 284 ? 4.265 17.940 4.530 1.00 94.94 284 PHE A O 1
ATOM 2284 N N . THR A 1 285 ? 2.603 16.663 5.328 1.00 97.12 285 THR A N 1
ATOM 2285 C CA . THR A 1 285 ? 1.727 16.880 4.167 1.00 97.12 285 THR A CA 1
ATOM 2286 C C . THR A 1 285 ? 1.346 18.358 4.017 1.00 97.12 285 THR A C 1
ATOM 2288 O O . THR A 1 285 ? 1.421 18.885 2.911 1.00 97.12 285 THR A O 1
ATOM 2291 N N . GLU A 1 286 ? 1.019 19.053 5.113 1.00 96.56 286 GLU A N 1
ATOM 2292 C CA . GLU A 1 286 ? 0.759 20.503 5.101 1.00 96.56 286 GLU A CA 1
ATOM 2293 C C . GLU A 1 286 ? 2.035 21.328 4.840 1.00 96.56 286 GLU A C 1
ATOM 2295 O O . GLU A 1 286 ? 2.013 22.277 4.057 1.00 96.56 286 GLU A O 1
ATOM 2300 N N . MET A 1 287 ? 3.170 20.948 5.442 1.00 96.06 287 MET A N 1
ATOM 2301 C CA . MET A 1 287 ? 4.464 21.619 5.242 1.00 96.06 287 MET A CA 1
ATOM 2302 C C . MET A 1 287 ? 4.924 21.584 3.777 1.00 96.06 287 MET A C 1
ATOM 2304 O O . MET A 1 287 ? 5.508 22.552 3.295 1.00 96.06 287 MET A O 1
ATOM 2308 N N . TYR A 1 288 ? 4.637 20.494 3.063 1.00 96.31 288 TYR A N 1
ATOM 2309 C CA . TYR A 1 288 ? 5.015 20.292 1.663 1.00 96.31 288 TYR A CA 1
ATOM 2310 C C . TYR A 1 288 ? 3.816 20.346 0.704 1.00 96.31 288 TYR A C 1
ATOM 2312 O O . TYR A 1 288 ? 3.842 19.719 -0.360 1.00 96.31 288 TYR A O 1
ATOM 2320 N N . LYS A 1 289 ? 2.777 21.123 1.042 1.00 95.44 289 LYS A N 1
ATOM 2321 C CA . LYS A 1 289 ? 1.510 21.215 0.291 1.00 95.44 289 LYS A CA 1
ATOM 2322 C C . LYS A 1 289 ? 1.611 21.671 -1.166 1.00 95.44 289 LYS A C 1
ATOM 2324 O O . LYS A 1 289 ? 0.633 21.576 -1.904 1.00 95.44 289 LYS A O 1
ATOM 2329 N N . ASP A 1 290 ? 2.762 22.168 -1.611 1.00 92.94 290 ASP A N 1
ATOM 2330 C CA . ASP A 1 290 ? 3.017 22.471 -3.026 1.00 92.94 290 ASP A CA 1
ATOM 2331 C C . ASP A 1 290 ? 3.278 21.207 -3.859 1.00 92.94 290 ASP A C 1
ATOM 2333 O O . ASP A 1 290 ? 3.109 21.225 -5.073 1.00 92.94 290 ASP A O 1
ATOM 2337 N N . THR A 1 291 ? 3.655 20.099 -3.216 1.00 94.81 291 THR A N 1
ATOM 2338 C CA . THR A 1 291 ? 3.882 18.786 -3.847 1.00 94.81 291 THR A CA 1
ATOM 2339 C C . THR A 1 291 ? 2.939 17.706 -3.316 1.00 94.81 291 THR A C 1
ATOM 2341 O O . THR A 1 291 ? 2.549 16.825 -4.075 1.00 94.81 291 THR A O 1
ATOM 2344 N N . LEU A 1 292 ? 2.555 17.764 -2.041 1.00 97.50 292 LEU A N 1
ATOM 2345 C CA . LEU A 1 292 ? 1.648 16.808 -1.405 1.00 97.50 292 LEU A CA 1
ATOM 2346 C C . LEU A 1 292 ? 0.251 17.418 -1.234 1.00 97.50 292 LEU A C 1
ATOM 2348 O O . LEU A 1 292 ? 0.084 18.635 -1.207 1.00 97.50 292 LEU A O 1
ATOM 2352 N N . THR A 1 293 ? -0.784 16.596 -1.111 1.00 97.94 293 THR A N 1
ATOM 2353 C CA . THR A 1 293 ? -2.127 17.044 -0.717 1.00 97.94 293 THR A CA 1
ATOM 2354 C C . THR A 1 293 ? -2.819 15.937 0.057 1.00 97.94 293 THR A C 1
ATOM 2356 O O . THR A 1 293 ? -2.862 14.800 -0.400 1.00 97.94 293 THR A O 1
ATOM 2359 N N . PHE A 1 294 ? -3.350 16.258 1.236 1.00 98.50 294 PHE A N 1
ATOM 2360 C CA . PHE A 1 294 ? -4.041 15.278 2.069 1.00 98.50 294 PHE A CA 1
ATOM 2361 C C . PHE A 1 294 ? -5.326 14.795 1.386 1.00 98.50 294 PHE A C 1
ATOM 2363 O O . PHE A 1 294 ? -6.104 15.609 0.887 1.00 98.50 294 PHE A O 1
ATOM 2370 N N . ALA A 1 295 ? -5.539 13.483 1.361 1.00 98.44 295 ALA A N 1
ATOM 2371 C CA . ALA A 1 295 ? -6.670 12.844 0.705 1.00 98.44 295 ALA A CA 1
ATOM 2372 C C . ALA A 1 295 ? -7.309 11.809 1.632 1.00 98.44 295 ALA A C 1
ATOM 2374 O O . ALA A 1 295 ? -6.617 11.070 2.329 1.00 98.44 295 ALA A O 1
ATOM 2375 N N . THR A 1 296 ? -8.640 11.736 1.620 1.00 98.69 296 THR A N 1
ATOM 2376 C CA . THR A 1 296 ? -9.396 10.803 2.471 1.00 98.69 296 THR A CA 1
ATOM 2377 C C . THR A 1 296 ? -10.494 10.054 1.714 1.00 98.69 296 THR A C 1
ATOM 2379 O O . THR A 1 296 ? -11.285 9.345 2.332 1.00 98.69 296 THR A O 1
ATOM 2382 N N . SER A 1 297 ? -10.531 10.164 0.383 1.00 98.81 297 SER A N 1
ATOM 2383 C CA . SER A 1 297 ? -11.452 9.413 -0.473 1.00 98.81 297 SER A CA 1
ATOM 2384 C C . SER A 1 297 ? -10.813 8.991 -1.799 1.00 98.81 297 SER A C 1
ATOM 2386 O O . SER A 1 297 ? -9.877 9.627 -2.299 1.00 98.81 297 SER A O 1
ATOM 2388 N N . SER A 1 298 ? -11.382 7.963 -2.429 1.00 98.50 298 SER A N 1
ATOM 2389 C CA . SER A 1 298 ? -11.068 7.550 -3.801 1.00 98.50 298 SER A CA 1
ATOM 2390 C C . SER A 1 298 ? -11.297 8.695 -4.800 1.00 98.50 298 SER A C 1
ATOM 2392 O O . SER A 1 298 ? -10.598 8.816 -5.812 1.00 98.50 298 SER A O 1
ATOM 2394 N N . SER A 1 299 ? -12.247 9.587 -4.486 1.00 98.25 299 SER A N 1
ATOM 2395 C CA . SER A 1 299 ? -12.545 10.779 -5.276 1.00 98.25 299 SER A CA 1
ATOM 2396 C C . SER A 1 299 ? -11.440 11.834 -5.182 1.00 98.25 299 SER A C 1
ATOM 2398 O O . SER A 1 299 ? -11.124 12.464 -6.191 1.00 98.25 299 SER A O 1
ATOM 2400 N N . ASP A 1 300 ? -10.815 12.007 -4.014 1.00 98.19 300 ASP A N 1
ATOM 2401 C CA . ASP A 1 300 ? -9.765 13.010 -3.810 1.00 98.19 300 ASP A CA 1
ATOM 2402 C C . ASP A 1 300 ? -8.481 12.607 -4.518 1.00 98.19 300 ASP A C 1
ATOM 2404 O O . ASP A 1 300 ? -7.915 13.433 -5.229 1.00 98.19 300 ASP A O 1
ATOM 2408 N N . ILE A 1 301 ? -8.094 11.327 -4.446 1.00 98.44 301 ILE A N 1
ATOM 2409 C CA . ILE A 1 301 ? -6.963 10.784 -5.218 1.00 98.44 301 ILE A CA 1
ATOM 2410 C C . ILE A 1 301 ? -7.114 11.135 -6.706 1.00 98.44 301 ILE A C 1
ATOM 2412 O O . ILE A 1 301 ? -6.196 11.672 -7.328 1.00 98.44 301 ILE A O 1
ATOM 2416 N N . ARG A 1 302 ? -8.302 10.898 -7.283 1.00 96.44 302 ARG A N 1
ATOM 2417 C CA . ARG A 1 302 ? -8.567 11.226 -8.692 1.00 96.44 302 ARG A CA 1
ATOM 2418 C C . ARG A 1 302 ? -8.554 12.728 -8.972 1.00 96.44 302 ARG A C 1
ATOM 2420 O O . ARG A 1 302 ? -8.050 13.112 -10.023 1.00 96.44 302 ARG A O 1
ATOM 2427 N N . LYS A 1 303 ? -9.104 13.572 -8.091 1.00 95.69 303 LYS A N 1
ATOM 2428 C CA . LYS A 1 303 ? -9.084 15.042 -8.253 1.00 95.69 303 LYS A CA 1
ATOM 2429 C C . LYS A 1 303 ? -7.652 15.580 -8.217 1.00 95.69 303 LYS A C 1
ATOM 2431 O O . LYS A 1 303 ? -7.277 16.350 -9.095 1.00 95.69 303 LYS A O 1
ATOM 2436 N N . ILE A 1 304 ? -6.861 15.135 -7.241 1.00 96.31 304 ILE A N 1
ATOM 2437 C CA . ILE A 1 304 ? -5.468 15.542 -7.032 1.00 96.31 304 ILE A CA 1
ATOM 2438 C C . ILE A 1 304 ? -4.616 15.134 -8.240 1.00 96.31 304 ILE A C 1
ATOM 2440 O O . ILE A 1 304 ? -3.956 15.988 -8.828 1.00 96.31 304 ILE A O 1
ATOM 2444 N N . HIS A 1 305 ? -4.712 13.883 -8.705 1.00 94.12 305 HIS A N 1
ATOM 2445 C CA . HIS A 1 305 ? -3.955 13.414 -9.876 1.00 94.12 305 HIS A CA 1
ATOM 2446 C C . HIS A 1 305 ? -4.380 14.069 -11.201 1.00 94.12 305 HIS A C 1
ATOM 2448 O O . HIS A 1 305 ? -3.553 14.283 -12.087 1.00 94.12 305 HIS A O 1
ATOM 2454 N N . ARG A 1 306 ? -5.666 14.405 -11.367 1.00 86.06 306 ARG A N 1
ATOM 2455 C CA . ARG A 1 306 ? -6.191 15.049 -12.590 1.00 86.06 306 ARG A CA 1
ATOM 2456 C C . ARG A 1 306 ? -5.903 16.550 -12.696 1.00 86.06 306 ARG A C 1
ATOM 2458 O O . ARG A 1 306 ? -6.299 17.150 -13.693 1.00 86.06 306 ARG A O 1
ATOM 2465 N N . SER A 1 307 ? -5.232 17.151 -11.715 1.00 74.00 307 SER A N 1
ATOM 2466 C CA . SER A 1 307 ? -4.673 18.498 -11.874 1.00 74.00 307 SER A CA 1
ATOM 2467 C C . SER A 1 307 ? -3.663 18.548 -13.034 1.00 74.00 307 SER A C 1
ATOM 2469 O O . SER A 1 307 ? -3.147 17.512 -13.467 1.00 74.00 307 SER A O 1
ATOM 2471 N N . ASP A 1 308 ? -3.428 19.749 -13.577 1.00 77.31 308 ASP A N 1
ATOM 2472 C CA . ASP A 1 308 ? -2.505 19.969 -14.698 1.00 77.31 308 ASP A CA 1
ATOM 2473 C C . ASP A 1 308 ? -1.153 19.304 -14.400 1.00 77.31 308 ASP A C 1
ATOM 2475 O O . ASP A 1 308 ? -0.620 19.471 -13.304 1.00 77.31 308 ASP A O 1
ATOM 2479 N N . ALA A 1 309 ? -0.600 18.562 -15.364 1.00 75.19 309 ALA A N 1
ATOM 2480 C CA . ALA A 1 309 ? 0.621 17.775 -15.190 1.00 75.19 309 ALA A CA 1
ATOM 2481 C C . ALA A 1 309 ? 1.831 18.594 -14.687 1.00 75.19 309 ALA A C 1
ATOM 2483 O O . ALA A 1 309 ? 2.706 18.031 -14.036 1.00 75.19 309 ALA A O 1
ATOM 2484 N N . SER A 1 310 ? 1.869 19.907 -14.941 1.00 74.62 310 SER A N 1
ATOM 2485 C CA . SER A 1 310 ? 2.886 20.835 -14.420 1.00 74.62 310 SER A CA 1
ATOM 2486 C C . SER A 1 310 ? 2.674 21.248 -12.954 1.00 74.62 310 SER A C 1
ATOM 2488 O O . SER A 1 310 ? 3.618 21.667 -12.289 1.00 74.62 310 SER A O 1
ATOM 2490 N N . THR A 1 311 ? 1.453 21.095 -12.437 1.00 79.31 311 THR A N 1
ATOM 2491 C CA . THR A 1 311 ? 1.047 21.407 -11.051 1.00 79.31 311 THR A CA 1
ATOM 2492 C C . THR A 1 311 ? 0.633 20.177 -10.243 1.00 79.31 311 THR A C 1
ATOM 2494 O O . THR A 1 311 ? 0.173 20.315 -9.108 1.00 79.31 311 THR A O 1
ATOM 2497 N N . ARG A 1 312 ? 0.777 18.980 -10.823 1.00 88.06 312 ARG A N 1
ATOM 2498 C CA . ARG A 1 312 ? 0.301 17.726 -10.245 1.00 88.06 312 ARG A CA 1
ATOM 2499 C C . ARG A 1 312 ? 0.934 17.463 -8.886 1.00 88.06 312 ARG A C 1
ATOM 2501 O O . ARG A 1 312 ? 2.156 17.462 -8.737 1.00 88.06 312 ARG A O 1
ATOM 2508 N N . LYS A 1 313 ? 0.069 17.189 -7.912 1.00 95.06 313 LYS A N 1
ATOM 2509 C CA . LYS A 1 313 ? 0.436 16.840 -6.539 1.00 95.06 313 LYS A CA 1
ATOM 2510 C C . LYS A 1 313 ? 0.211 15.356 -6.283 1.00 95.06 313 LYS A C 1
ATOM 2512 O O . LYS A 1 313 ? -0.523 14.695 -7.014 1.00 95.06 313 LYS A O 1
ATOM 2517 N N . ILE A 1 314 ? 0.840 14.862 -5.227 1.00 97.69 314 ILE A N 1
ATOM 2518 C CA . ILE A 1 314 ? 0.720 13.489 -4.744 1.00 97.69 314 ILE A CA 1
ATOM 2519 C C . ILE A 1 314 ? -0.348 13.462 -3.652 1.00 97.69 314 ILE A C 1
ATOM 2521 O O . ILE A 1 314 ? -0.290 14.251 -2.705 1.00 97.69 314 ILE A O 1
ATOM 2525 N N . ALA A 1 315 ? -1.323 12.565 -3.771 1.00 98.62 315 ALA A N 1
ATOM 2526 C CA . ALA A 1 315 ? -2.321 12.361 -2.729 1.00 98.62 315 ALA A CA 1
ATOM 2527 C C . ALA A 1 315 ? -1.702 11.612 -1.533 1.00 98.62 315 ALA A C 1
ATOM 2529 O O . ALA A 1 315 ? -1.302 10.458 -1.663 1.00 98.62 315 ALA A O 1
ATOM 2530 N N . SER A 1 316 ? -1.630 12.263 -0.372 1.00 98.75 316 SER A N 1
ATOM 2531 C CA . SER A 1 316 ? -1.171 11.682 0.896 1.00 98.75 316 SER A CA 1
ATOM 2532 C C . SER A 1 316 ? -2.350 11.095 1.666 1.00 98.75 316 SER A C 1
ATOM 2534 O O . SER A 1 316 ? -3.250 11.843 2.052 1.00 98.75 316 SER A O 1
ATOM 2536 N N . LEU A 1 317 ? -2.312 9.794 1.953 1.00 98.88 317 LEU A N 1
ATOM 2537 C CA . LEU A 1 317 ? -3.288 9.091 2.793 1.00 98.88 317 LEU A CA 1
ATOM 2538 C C . LEU A 1 317 ? -2.592 8.445 3.997 1.00 98.88 317 LEU A C 1
ATOM 2540 O O . LEU A 1 317 ? -1.374 8.274 3.996 1.00 98.88 317 LEU A O 1
ATOM 2544 N N . ILE A 1 318 ? -3.361 8.084 5.027 1.00 98.88 318 ILE A N 1
ATOM 2545 C CA . ILE A 1 318 ? -2.839 7.405 6.221 1.00 98.88 318 ILE A CA 1
ATOM 2546 C C . ILE A 1 318 ? -3.393 5.985 6.293 1.00 98.88 318 ILE A C 1
ATOM 2548 O O . ILE A 1 318 ? -4.611 5.780 6.256 1.00 98.88 318 ILE A O 1
ATOM 2552 N N . GLY A 1 319 ? -2.490 5.025 6.463 1.00 98.62 319 GLY A N 1
ATOM 2553 C CA . GLY A 1 319 ? -2.804 3.673 6.906 1.00 98.62 319 GLY A CA 1
ATOM 2554 C C . GLY A 1 319 ? -2.181 3.414 8.273 1.00 98.62 319 GLY A C 1
ATOM 2555 O O . GLY A 1 319 ? -1.001 3.703 8.466 1.00 98.62 319 GLY A O 1
ATOM 2556 N N . VAL A 1 320 ? -2.954 2.904 9.232 1.00 98.44 320 VAL A N 1
ATOM 2557 C CA . VAL A 1 320 ? -2.412 2.486 10.536 1.00 98.44 320 VAL A CA 1
ATOM 2558 C C . VAL A 1 320 ? -1.932 1.048 10.421 1.00 98.44 320 VAL A C 1
ATOM 2560 O O . VAL A 1 320 ? -2.684 0.177 9.986 1.00 98.44 320 VAL A O 1
ATOM 2563 N N . LEU A 1 321 ? -0.678 0.808 10.798 1.00 93.25 321 LEU A N 1
ATOM 2564 C CA . LEU A 1 321 ? 0.007 -0.459 10.567 1.00 93.25 321 LEU A CA 1
ATOM 2565 C C . LEU A 1 321 ? 0.124 -1.233 11.889 1.00 93.25 321 LEU A C 1
ATOM 2567 O O . LEU A 1 321 ? 1.050 -1.022 12.672 1.00 93.25 321 LEU A O 1
ATOM 2571 N N . GLY A 1 322 ? -0.855 -2.110 12.126 1.00 90.12 322 GLY A N 1
ATOM 2572 C CA . GLY A 1 322 ? -0.937 -3.027 13.262 1.00 90.12 322 GLY A CA 1
ATOM 2573 C C . GLY A 1 322 ? -2.087 -2.711 14.225 1.00 90.12 322 GLY A C 1
ATOM 2574 O O . GLY A 1 322 ? -2.179 -1.608 14.772 1.00 90.12 322 GLY A O 1
ATOM 2575 N N . GLY A 1 323 ? -2.910 -3.720 14.525 1.00 86.12 323 GLY A N 1
ATOM 2576 C CA . GLY A 1 323 ? -4.020 -3.645 15.478 1.00 86.12 323 GLY A CA 1
ATOM 2577 C C . GLY A 1 323 ? -3.691 -3.284 16.938 1.00 86.12 323 GLY A C 1
ATOM 2578 O O . GLY A 1 323 ? -4.594 -2.736 17.580 1.00 86.12 323 GLY A O 1
ATOM 2579 N N . PRO A 1 324 ? -2.461 -3.459 17.488 1.00 91.50 324 PRO A N 1
ATOM 2580 C CA . PRO A 1 324 ? -2.113 -2.928 18.813 1.00 91.50 324 PRO A CA 1
ATOM 2581 C C . PRO A 1 324 ? -2.412 -1.433 18.978 1.00 91.50 324 PRO A C 1
ATOM 2583 O O . PRO A 1 324 ? -2.754 -0.978 20.071 1.00 91.50 324 PRO A O 1
ATOM 2586 N N . SER A 1 325 ? -2.348 -0.682 17.874 1.00 95.56 325 SER A N 1
ATOM 2587 C CA . SER A 1 325 ? -2.680 0.741 17.792 1.00 95.56 325 SER A CA 1
ATOM 2588 C C . SER A 1 325 ? -4.092 1.072 18.284 1.00 95.56 325 SER A C 1
ATOM 2590 O O . SER A 1 325 ? -4.318 2.177 18.760 1.00 95.56 325 SER A O 1
ATOM 2592 N N . LEU A 1 326 ? -5.051 0.138 18.218 1.00 94.69 326 LEU A N 1
ATOM 2593 C CA . LEU A 1 326 ? -6.415 0.379 18.702 1.00 94.69 326 LEU A CA 1
ATOM 2594 C C . LEU A 1 326 ? -6.541 0.414 20.229 1.00 94.69 326 LEU A C 1
ATOM 2596 O O . LEU A 1 326 ? -7.573 0.863 20.727 1.00 94.69 326 LEU A O 1
ATOM 2600 N N . GLY A 1 327 ? -5.568 -0.117 20.981 1.00 91.75 327 GLY A N 1
ATOM 2601 C CA . GLY A 1 327 ? -5.701 -0.282 22.435 1.00 91.75 327 GLY A CA 1
ATOM 2602 C C . GLY A 1 327 ? -6.979 -1.035 22.840 1.00 91.75 327 GLY A C 1
ATOM 2603 O O . GLY A 1 327 ? -7.581 -0.716 23.860 1.00 91.75 327 GLY A O 1
ATOM 2604 N N . ASN A 1 328 ? -7.430 -1.976 21.998 1.00 91.50 328 ASN A N 1
ATOM 2605 C CA . ASN A 1 328 ? -8.684 -2.730 22.129 1.00 91.50 328 ASN A CA 1
ATOM 2606 C C . ASN A 1 328 ? -9.962 -1.862 22.231 1.00 91.50 328 ASN A C 1
ATOM 2608 O O . ASN A 1 328 ? -10.932 -2.256 22.876 1.00 91.50 328 ASN A O 1
ATOM 2612 N N . SER A 1 329 ? -9.990 -0.684 21.590 1.00 93.38 329 SER A N 1
ATOM 2613 C CA . SER A 1 329 ? -11.090 0.282 21.713 1.00 93.38 329 SER A CA 1
ATOM 2614 C C . SER A 1 329 ? -11.740 0.678 20.381 1.00 93.38 329 SER A C 1
ATOM 2616 O O . SER A 1 329 ? -11.116 1.282 19.505 1.00 93.38 329 SER A O 1
ATOM 2618 N N . MET A 1 330 ? -13.057 0.458 20.281 1.00 95.25 330 MET A N 1
ATOM 2619 C CA . MET A 1 330 ? -13.903 0.962 19.185 1.00 95.25 330 MET A CA 1
ATOM 2620 C C . MET A 1 330 ? -13.895 2.496 19.084 1.00 95.25 330 MET A C 1
ATOM 2622 O O . MET A 1 330 ? -14.005 3.061 17.995 1.00 95.25 330 MET A O 1
ATOM 2626 N N . ALA A 1 331 ? -13.744 3.197 20.213 1.00 96.75 331 ALA A N 1
ATOM 2627 C CA . ALA A 1 331 ? -13.670 4.656 20.222 1.00 96.75 331 ALA A CA 1
ATOM 2628 C C . ALA A 1 331 ? -12.353 5.166 19.609 1.00 96.75 331 ALA A C 1
ATOM 2630 O O . ALA A 1 331 ? -12.358 6.185 18.917 1.00 96.75 331 ALA A O 1
ATOM 2631 N N . VAL A 1 332 ? -11.245 4.439 19.801 1.00 98.00 332 VAL A N 1
ATOM 2632 C CA . VAL A 1 332 ? -9.954 4.742 19.160 1.00 98.00 332 VAL A CA 1
ATOM 2633 C C . VAL A 1 332 ? -10.037 4.503 17.650 1.00 98.00 332 VAL A C 1
ATOM 2635 O O . VAL A 1 332 ? -9.652 5.387 16.888 1.00 98.00 332 VAL A O 1
ATOM 2638 N N . LEU A 1 333 ? -10.640 3.390 17.209 1.00 98.38 333 LEU A N 1
ATOM 2639 C CA . LEU A 1 333 ? -10.884 3.101 15.786 1.00 98.38 333 LEU A CA 1
ATOM 2640 C C . LEU A 1 333 ? -11.635 4.246 15.080 1.00 98.38 333 LEU A C 1
ATOM 2642 O O . LEU A 1 333 ? -11.186 4.748 14.048 1.00 98.38 333 LEU A O 1
ATOM 2646 N N . ARG A 1 334 ? -12.748 4.708 15.668 1.00 98.44 334 ARG A N 1
ATOM 2647 C CA . ARG A 1 334 ? -13.504 5.866 15.158 1.00 98.44 334 ARG A CA 1
ATOM 2648 C C . ARG A 1 334 ? -12.677 7.152 15.166 1.00 98.44 334 ARG A C 1
ATOM 2650 O O . ARG A 1 334 ? -12.676 7.881 14.180 1.00 98.44 334 ARG A O 1
ATOM 2657 N N . SER A 1 335 ? -11.935 7.410 16.243 1.00 98.69 335 SER A N 1
ATOM 2658 C CA . SER A 1 335 ? -11.082 8.603 16.357 1.00 98.69 335 SER A CA 1
ATOM 2659 C C . SER A 1 335 ? -10.004 8.642 15.267 1.00 98.69 335 SER A C 1
ATOM 2661 O O . SER A 1 335 ? -9.737 9.695 14.696 1.00 98.69 335 SER A O 1
ATOM 2663 N N . TYR A 1 336 ? -9.421 7.494 14.917 1.00 98.75 336 TYR A N 1
ATOM 2664 C CA . TYR A 1 336 ? -8.481 7.378 13.801 1.00 98.75 336 TYR A CA 1
ATOM 2665 C C . TYR A 1 336 ? -9.138 7.664 12.449 1.00 98.75 336 TYR A C 1
ATOM 2667 O O . TYR A 1 336 ? -8.550 8.376 11.632 1.00 98.75 336 TYR A O 1
ATOM 2675 N N . TYR A 1 337 ? -10.369 7.200 12.222 1.00 98.75 337 TYR A N 1
ATOM 2676 C CA . TYR A 1 337 ? -11.110 7.533 11.004 1.00 98.75 337 TYR A CA 1
ATOM 2677 C C . TYR A 1 337 ? -11.343 9.047 10.848 1.00 98.75 337 TYR A C 1
ATOM 2679 O O . TYR A 1 337 ? -11.085 9.597 9.772 1.00 98.75 337 TYR A O 1
ATOM 2687 N N . GLU A 1 338 ? -11.743 9.733 11.924 1.00 98.56 338 GLU A N 1
ATOM 2688 C CA . GLU A 1 338 ? -11.919 11.197 11.960 1.00 98.56 338 GLU A CA 1
ATOM 2689 C C . GLU A 1 338 ? -10.599 11.961 11.764 1.00 98.56 338 GLU A C 1
ATOM 2691 O O . GLU A 1 338 ? -10.555 13.004 11.112 1.00 98.56 338 GLU A O 1
ATOM 2696 N N . LEU A 1 339 ? -9.481 11.417 12.257 1.00 98.69 339 LEU A N 1
ATOM 2697 C CA . LEU A 1 339 ? -8.142 11.962 12.004 1.00 98.69 339 LEU A CA 1
ATOM 2698 C C . LEU A 1 339 ? -7.633 11.710 10.570 1.00 98.69 339 LEU A C 1
ATOM 2700 O O . LEU A 1 339 ? -6.585 12.245 10.200 1.00 98.69 339 LEU A O 1
ATOM 2704 N N . GLY A 1 340 ? -8.384 10.960 9.755 1.00 98.62 340 GLY A N 1
ATOM 2705 C CA . GLY A 1 340 ? -8.136 10.743 8.327 1.00 98.62 340 GLY A CA 1
ATOM 2706 C C . GLY A 1 340 ? -7.478 9.408 7.968 1.00 98.62 340 GLY A C 1
ATOM 2707 O O . GLY A 1 340 ? -7.039 9.242 6.831 1.00 98.62 340 GLY A O 1
ATOM 2708 N N . VAL A 1 341 ? -7.421 8.446 8.895 1.00 98.88 341 VAL A N 1
ATOM 2709 C CA . VAL A 1 341 ? -6.981 7.068 8.611 1.00 98.88 341 VAL A CA 1
ATOM 2710 C C . VAL A 1 341 ? -7.980 6.383 7.680 1.00 98.88 341 VAL A C 1
ATOM 2712 O O . VAL A 1 341 ? -9.193 6.484 7.881 1.00 98.88 341 VAL A O 1
ATOM 2715 N N . ARG A 1 342 ? -7.487 5.698 6.640 1.00 98.81 342 ARG A N 1
ATOM 2716 C CA . ARG A 1 342 ? -8.334 5.036 5.630 1.00 98.81 342 ARG A CA 1
ATOM 2717 C C . ARG A 1 342 ? -8.090 3.547 5.433 1.00 98.81 342 ARG A C 1
ATOM 2719 O O . ARG A 1 342 ? -8.971 2.903 4.875 1.00 98.81 342 ARG A O 1
ATOM 2726 N N . TYR A 1 343 ? -7.016 2.986 5.982 1.00 98.81 343 TYR A N 1
ATOM 2727 C CA . TYR A 1 343 ? -6.962 1.556 6.288 1.00 98.81 343 TYR A CA 1
ATOM 2728 C C . TYR A 1 343 ? -6.386 1.305 7.683 1.00 98.81 343 TYR A C 1
ATOM 2730 O O . TYR A 1 343 ? -5.622 2.125 8.200 1.00 98.81 343 TYR A O 1
ATOM 2738 N N . LEU A 1 344 ? -6.729 0.155 8.260 1.00 98.75 344 LEU A N 1
ATOM 2739 C CA . LEU A 1 344 ? -6.060 -0.410 9.431 1.00 98.75 344 LEU A CA 1
ATOM 2740 C C . LEU A 1 344 ? -5.601 -1.831 9.099 1.00 98.75 344 LEU A C 1
ATOM 2742 O O . LEU A 1 344 ? -6.425 -2.678 8.750 1.00 98.75 344 LEU A O 1
ATOM 2746 N N . THR A 1 345 ? -4.302 -2.084 9.247 1.00 98.44 345 THR A N 1
ATOM 2747 C CA . THR A 1 345 ? -3.739 -3.436 9.224 1.00 98.44 345 THR A CA 1
ATOM 2748 C C . THR A 1 345 ? -4.054 -4.122 10.551 1.00 98.44 345 THR A C 1
ATOM 2750 O O . THR A 1 345 ? -3.634 -3.632 11.602 1.00 98.44 345 THR A O 1
ATOM 2753 N N . LEU A 1 346 ? -4.812 -5.224 10.529 1.00 96.88 346 LEU A N 1
ATOM 2754 C CA . LEU A 1 346 ? -5.301 -5.874 11.757 1.00 96.88 346 LEU A CA 1
ATOM 2755 C C . LEU A 1 346 ? -4.164 -6.438 12.623 1.00 96.88 346 LEU A C 1
ATOM 2757 O O . LEU A 1 346 ? -4.211 -6.355 13.848 1.00 96.88 346 LEU A O 1
ATOM 2761 N N . ASN A 1 347 ? -3.103 -6.927 11.987 1.00 92.06 347 ASN A N 1
ATOM 2762 C CA . ASN A 1 347 ? -1.902 -7.451 12.627 1.00 92.06 347 ASN A CA 1
ATOM 2763 C C . ASN A 1 347 ? -0.655 -6.753 12.066 1.00 92.06 347 ASN A C 1
ATOM 2765 O O . ASN A 1 347 ? -0.737 -5.943 11.148 1.00 92.06 347 ASN A O 1
ATOM 2769 N N . HIS A 1 348 ? 0.514 -7.029 12.642 1.00 85.19 348 HIS A N 1
ATOM 2770 C CA . HIS A 1 348 ? 1.782 -6.660 12.008 1.00 85.19 348 HIS A CA 1
ATOM 2771 C C . HIS A 1 348 ? 2.789 -7.804 12.098 1.00 85.19 348 HIS A C 1
ATOM 2773 O O . HIS A 1 348 ? 3.063 -8.451 11.098 1.00 85.19 348 HIS A O 1
ATOM 2779 N N . LEU A 1 349 ? 3.337 -8.035 13.294 1.00 85.94 349 LEU A N 1
ATOM 2780 C CA . LEU A 1 349 ? 4.311 -9.095 13.590 1.00 85.94 349 LEU A CA 1
ATOM 2781 C C . LEU A 1 349 ? 4.021 -9.756 14.951 1.00 85.94 349 LEU A C 1
ATOM 2783 O O . LEU A 1 349 ? 4.921 -10.327 15.565 1.00 85.94 349 LEU A O 1
ATOM 2787 N N . CYS A 1 350 ? 2.796 -9.576 15.448 1.00 88.31 350 CYS A N 1
ATOM 2788 C CA . CYS A 1 350 ? 2.315 -10.000 16.756 1.00 88.31 350 CYS A CA 1
ATOM 2789 C C . CYS A 1 350 ? 0.788 -10.120 16.748 1.00 88.31 350 CYS A C 1
ATOM 2791 O O . CYS A 1 350 ? 0.093 -9.390 16.023 1.00 88.31 350 CYS A O 1
ATOM 2793 N N . ASN A 1 351 ? 0.283 -11.008 17.594 1.00 92.06 351 ASN A N 1
ATOM 2794 C CA . ASN A 1 351 ? -1.139 -11.176 17.851 1.00 92.06 351 ASN A CA 1
ATOM 2795 C C . ASN A 1 351 ? -1.711 -9.952 18.579 1.00 92.06 351 ASN A C 1
ATOM 2797 O O . ASN A 1 351 ? -1.045 -9.324 19.406 1.00 92.06 351 ASN A O 1
ATOM 2801 N N . THR A 1 352 ? -2.976 -9.642 18.307 1.00 92.44 352 THR A N 1
ATOM 2802 C CA . THR A 1 352 ? -3.814 -8.849 19.217 1.00 92.44 352 THR A CA 1
ATOM 2803 C C . THR A 1 352 ? -4.735 -9.808 19.975 1.00 92.44 352 THR A C 1
ATOM 2805 O O . THR A 1 352 ? -4.911 -10.944 19.531 1.00 92.44 352 THR A O 1
ATOM 2808 N N . PRO A 1 353 ? -5.394 -9.401 21.076 1.00 92.50 353 PRO A N 1
ATOM 2809 C CA . PRO A 1 353 ? -6.366 -10.272 21.751 1.00 92.50 353 PRO A CA 1
ATOM 2810 C C . PRO A 1 353 ? -7.560 -10.694 20.883 1.00 92.50 353 PRO A C 1
ATOM 2812 O O . PRO A 1 353 ? -8.351 -11.542 21.279 1.00 92.50 353 PRO A O 1
ATOM 2815 N N . TRP A 1 354 ? -7.718 -10.094 19.701 1.00 94.56 354 TRP A N 1
ATOM 2816 C CA . TRP A 1 354 ? -8.867 -10.295 18.832 1.00 94.56 354 TRP A CA 1
ATOM 2817 C C . TRP A 1 354 ? -8.529 -10.758 17.408 1.00 94.56 354 TRP A C 1
ATOM 2819 O O . TRP A 1 354 ? -9.462 -11.108 16.683 1.00 94.56 354 TRP A O 1
ATOM 2829 N N . ALA A 1 355 ? -7.249 -10.805 17.018 1.00 95.69 355 ALA A N 1
ATOM 2830 C CA . ALA A 1 355 ? -6.788 -11.279 15.710 1.00 95.69 355 ALA A CA 1
ATOM 2831 C C . ALA A 1 355 ? -5.398 -11.945 15.777 1.00 95.69 355 ALA A C 1
ATOM 2833 O O . ALA A 1 355 ? -4.434 -11.357 16.281 1.00 95.69 355 ALA A O 1
ATOM 2834 N N . GLU A 1 356 ? -5.284 -13.144 15.206 1.00 94.31 356 GLU A N 1
ATOM 2835 C CA . GLU A 1 356 ? -4.036 -13.901 15.060 1.00 94.31 356 GLU A CA 1
ATOM 2836 C C . GLU A 1 356 ? -3.194 -13.381 13.876 1.00 94.31 356 GLU A C 1
ATOM 2838 O O . GLU A 1 356 ? -3.681 -13.273 12.745 1.00 94.31 356 GLU A O 1
ATOM 2843 N N . ALA A 1 357 ? -1.919 -13.088 14.133 1.00 92.75 357 ALA A N 1
ATOM 2844 C CA . ALA A 1 357 ? -0.896 -12.768 13.142 1.00 92.75 357 ALA A CA 1
ATOM 2845 C C . ALA A 1 357 ? -0.282 -14.035 12.531 1.00 92.75 357 ALA A C 1
ATOM 2847 O O . ALA A 1 357 ? -0.446 -15.134 13.061 1.00 92.75 357 ALA A O 1
ATOM 2848 N N . GLU A 1 358 ? 0.468 -13.917 11.433 1.00 88.69 358 GLU A N 1
ATOM 2849 C CA . GLU A 1 358 ? 1.200 -15.092 10.953 1.00 88.69 358 GLU A CA 1
ATOM 2850 C C . GLU A 1 358 ? 2.295 -15.534 11.939 1.00 88.69 358 GLU A C 1
ATOM 2852 O O . GLU A 1 358 ? 2.956 -14.730 12.605 1.00 88.69 358 GLU A O 1
ATOM 2857 N N . ARG A 1 359 ? 2.519 -16.849 12.020 1.00 75.06 359 ARG A N 1
ATOM 2858 C CA . ARG A 1 359 ? 3.554 -17.408 12.889 1.00 75.06 359 ARG A CA 1
ATOM 2859 C C . ARG A 1 359 ? 4.941 -17.036 12.369 1.00 75.06 359 ARG A C 1
ATOM 2861 O O . ARG A 1 359 ? 5.324 -17.417 11.264 1.00 75.06 359 ARG A O 1
ATOM 2868 N N . ARG A 1 360 ? 5.725 -16.370 13.213 1.00 68.75 360 ARG A N 1
ATOM 2869 C CA . ARG A 1 360 ? 7.158 -16.153 13.000 1.00 68.75 360 ARG A CA 1
ATOM 2870 C C . ARG A 1 360 ? 7.966 -17.357 13.481 1.00 68.75 360 ARG A C 1
ATOM 2872 O O . ARG A 1 360 ? 7.648 -17.928 14.516 1.00 68.75 360 ARG A O 1
ATOM 2879 N N . GLU A 1 361 ? 9.037 -17.710 12.774 1.00 57.25 361 GLU A N 1
ATOM 2880 C CA . GLU A 1 361 ? 9.924 -18.815 13.180 1.00 57.25 361 GLU A CA 1
ATOM 2881 C C . GLU A 1 361 ? 10.822 -18.470 14.381 1.00 57.25 361 GLU A C 1
ATOM 2883 O O . GLU A 1 361 ? 11.246 -19.362 15.115 1.00 57.25 361 GLU A O 1
ATOM 2888 N N . ASP A 1 362 ? 11.119 -17.184 14.600 1.00 58.34 362 ASP A N 1
ATOM 2889 C CA . ASP A 1 362 ? 12.016 -16.722 15.666 1.00 58.34 362 ASP A CA 1
ATOM 2890 C C . ASP A 1 362 ? 11.319 -16.511 17.022 1.00 58.34 362 ASP A C 1
ATOM 2892 O O . ASP A 1 362 ? 11.985 -16.448 18.058 1.00 58.34 362 ASP A O 1
ATOM 2896 N N . LEU A 1 363 ? 9.984 -16.467 17.038 1.00 58.47 363 LEU A N 1
ATOM 2897 C CA . LEU A 1 363 ? 9.174 -16.469 18.254 1.00 58.47 363 LEU A CA 1
ATOM 2898 C C . LEU A 1 363 ? 8.591 -17.866 18.467 1.00 58.47 363 LEU A C 1
ATOM 2900 O O . LEU A 1 363 ? 7.756 -18.325 17.695 1.00 58.47 363 LEU A O 1
ATOM 2904 N N . ARG A 1 364 ? 9.013 -18.544 19.543 1.00 54.66 364 ARG A N 1
ATOM 2905 C CA . ARG A 1 364 ? 8.489 -19.881 19.875 1.00 54.66 364 ARG A CA 1
ATOM 2906 C C . ARG A 1 364 ? 6.985 -19.851 20.158 1.00 54.66 364 ARG A C 1
ATOM 2908 O O . ARG A 1 364 ? 6.284 -20.757 19.726 1.00 54.66 364 ARG A O 1
ATOM 2915 N N . GLU A 1 365 ? 6.522 -18.812 20.853 1.00 61.59 365 GLU A N 1
ATOM 2916 C CA . GLU A 1 365 ? 5.116 -18.521 21.153 1.00 61.59 365 GLU A CA 1
ATOM 2917 C C . GLU A 1 365 ? 4.931 -16.991 21.229 1.00 61.59 365 GLU A C 1
ATOM 2919 O O . GLU A 1 365 ? 5.821 -16.286 21.714 1.00 61.59 365 GLU A O 1
ATOM 2924 N N . ASP A 1 366 ? 3.791 -16.472 20.761 1.00 69.12 366 ASP A N 1
ATOM 2925 C CA . ASP A 1 366 ? 3.349 -15.097 21.048 1.00 69.12 366 ASP A CA 1
ATOM 2926 C C . ASP A 1 366 ? 2.703 -15.068 22.454 1.00 69.12 366 ASP A C 1
ATOM 2928 O O . ASP A 1 366 ? 1.973 -16.005 22.798 1.00 69.12 366 ASP A O 1
ATOM 2932 N N . PRO A 1 367 ? 2.952 -14.048 23.301 1.00 70.12 367 PRO A N 1
ATOM 2933 C CA . PRO A 1 367 ? 2.316 -13.947 24.618 1.00 70.12 367 PRO A CA 1
ATOM 2934 C C . PRO A 1 367 ? 0.781 -13.860 24.574 1.00 70.12 367 PRO A C 1
ATOM 2936 O O . PRO A 1 367 ? 0.138 -14.159 25.580 1.00 70.12 367 PRO A O 1
ATOM 2939 N N . VAL A 1 368 ? 0.187 -13.451 23.450 1.00 76.50 368 VAL A N 1
ATOM 2940 C CA . VAL A 1 368 ? -1.263 -13.420 23.241 1.00 76.50 368 VAL A CA 1
ATOM 2941 C C . VAL A 1 368 ? -1.669 -14.626 22.397 1.00 76.50 368 VAL A C 1
ATOM 2943 O O . VAL A 1 368 ? -1.247 -14.770 21.254 1.00 76.50 368 VAL A O 1
ATOM 2946 N N . GLN A 1 369 ? -2.505 -15.500 22.954 1.00 81.38 369 GLN A N 1
ATOM 2947 C CA . GLN A 1 369 ? -2.978 -16.715 22.287 1.00 81.38 369 GLN A CA 1
ATOM 2948 C C . GLN A 1 369 ? -4.390 -16.491 21.734 1.00 81.38 369 GLN A C 1
ATOM 2950 O O . GLN A 1 369 ? -5.313 -16.190 22.487 1.00 81.38 369 GLN A O 1
ATOM 2955 N N . VAL A 1 370 ? -4.548 -16.624 20.418 1.00 87.50 370 VAL A N 1
ATOM 2956 C CA . VAL A 1 370 ? -5.792 -16.370 19.675 1.00 87.50 370 VAL A CA 1
ATOM 2957 C C . VAL A 1 370 ? -5.817 -17.258 18.424 1.00 87.50 370 VAL A C 1
ATOM 2959 O O . VAL A 1 370 ? -4.769 -17.533 17.849 1.00 87.50 370 VAL A O 1
ATOM 2962 N N . ASP A 1 371 ? -7.001 -17.729 18.026 1.00 90.81 371 ASP A N 1
ATOM 2963 C CA . ASP A 1 371 ? -7.209 -18.639 16.888 1.00 90.81 371 ASP A CA 1
ATOM 2964 C C . ASP A 1 371 ? -8.021 -17.932 15.788 1.00 90.81 371 ASP A C 1
ATOM 2966 O O . ASP A 1 371 ? -9.255 -17.881 15.830 1.00 90.81 371 ASP A O 1
ATOM 2970 N N . GLY A 1 372 ? -7.342 -17.355 14.794 1.00 94.56 372 GLY A N 1
ATOM 2971 C CA . GLY A 1 372 ? -7.969 -16.509 13.774 1.00 94.56 372 GLY A CA 1
ATOM 2972 C C . GLY A 1 372 ? -8.549 -15.202 14.337 1.00 94.56 372 GLY A C 1
ATOM 2973 O O . GLY A 1 372 ? -7.878 -14.477 15.071 1.00 94.56 372 GLY A O 1
ATOM 2974 N N . LEU A 1 373 ? -9.805 -14.886 13.995 1.00 96.50 373 LEU A N 1
ATOM 2975 C CA . LEU A 1 373 ? -10.490 -13.653 14.421 1.00 96.50 37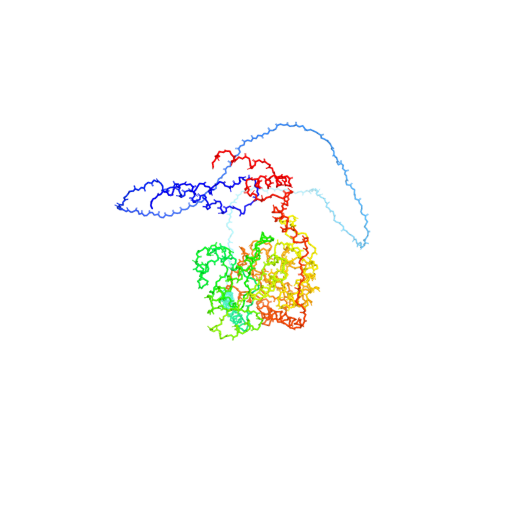3 LEU A CA 1
ATOM 2976 C C . LEU A 1 373 ? -11.570 -13.933 15.486 1.00 96.50 373 LEU A C 1
ATOM 2978 O O . LEU A 1 373 ? -12.523 -14.679 15.240 1.00 96.50 373 LEU A O 1
ATOM 2982 N N . THR A 1 374 ? -11.477 -13.288 16.654 1.00 96.19 374 THR A N 1
ATOM 2983 C CA . THR A 1 374 ? -12.462 -13.467 17.742 1.00 96.19 374 THR A CA 1
ATOM 2984 C C . THR A 1 374 ? -13.794 -12.775 17.437 1.00 96.19 374 THR A C 1
ATOM 2986 O O . THR A 1 374 ? -13.919 -12.008 16.481 1.00 96.19 374 THR A O 1
ATOM 2989 N N . HIS A 1 375 ? -14.817 -12.991 18.274 1.00 95.44 375 HIS A N 1
ATOM 2990 C CA . HIS A 1 375 ? -16.089 -12.270 18.137 1.00 95.44 375 HIS A CA 1
ATOM 2991 C C . HIS A 1 375 ? -15.901 -10.743 18.191 1.00 95.44 375 HIS A C 1
ATOM 2993 O O . HIS A 1 375 ? -16.465 -10.033 17.362 1.00 95.44 375 HIS A O 1
ATOM 2999 N N . PHE A 1 376 ? -15.049 -10.235 19.090 1.00 95.81 376 PHE A N 1
ATOM 3000 C CA . PHE A 1 376 ? -14.725 -8.806 19.147 1.00 95.81 376 PHE A CA 1
ATOM 3001 C C . PHE A 1 376 ? -13.981 -8.336 17.885 1.00 95.81 376 PHE A C 1
ATOM 3003 O O . PHE A 1 376 ? -14.305 -7.280 17.344 1.00 95.81 376 PHE A O 1
ATOM 3010 N N . GLY A 1 377 ? -13.073 -9.155 17.342 1.00 97.06 377 GLY A N 1
ATOM 3011 C CA . GLY A 1 377 ? -12.413 -8.886 16.059 1.00 97.06 377 GLY A CA 1
ATOM 3012 C C . GLY A 1 377 ? -13.394 -8.798 14.883 1.00 97.06 377 GLY A C 1
ATOM 3013 O O . GLY A 1 377 ? -13.286 -7.899 14.050 1.00 97.06 377 GLY A O 1
ATOM 3014 N N . LYS A 1 378 ? -14.419 -9.659 14.853 1.00 98.12 378 LYS A N 1
ATOM 3015 C CA . LYS A 1 378 ? -15.503 -9.611 13.851 1.00 98.12 378 LYS A CA 1
ATOM 3016 C C . LYS A 1 378 ? -16.326 -8.320 13.967 1.00 98.12 378 LYS A C 1
ATOM 3018 O O . LYS A 1 378 ? -16.647 -7.714 12.948 1.00 98.12 378 LYS A O 1
ATOM 3023 N N . LEU A 1 379 ? -16.582 -7.834 15.185 1.00 97.75 379 LEU A N 1
ATOM 3024 C CA . LEU A 1 379 ? -17.225 -6.530 15.405 1.00 97.75 379 LEU A CA 1
ATOM 3025 C C . LEU A 1 379 ? -16.333 -5.349 14.973 1.00 97.75 379 LEU A C 1
ATOM 3027 O O . LEU A 1 379 ? -16.864 -4.335 14.521 1.00 97.75 379 LEU A O 1
ATOM 3031 N N . ILE A 1 380 ? -15.000 -5.462 15.081 1.00 98.06 380 ILE A N 1
ATOM 3032 C CA . ILE A 1 380 ? -14.057 -4.440 14.583 1.00 98.06 380 ILE A CA 1
ATOM 3033 C C . ILE A 1 380 ? -14.150 -4.348 13.057 1.00 98.06 380 ILE A C 1
ATOM 3035 O O . ILE A 1 380 ? -14.331 -3.254 12.528 1.00 98.06 380 ILE A O 1
ATOM 3039 N N . VAL A 1 381 ? -14.112 -5.486 12.356 1.00 98.62 381 VAL A N 1
ATOM 3040 C CA . VAL A 1 381 ? -14.281 -5.556 10.891 1.00 98.62 381 VAL A CA 1
ATOM 3041 C C . VAL A 1 381 ? -15.607 -4.922 10.446 1.00 98.62 381 VAL A C 1
ATOM 3043 O O . VAL A 1 381 ? -15.626 -4.112 9.519 1.00 98.62 381 VAL A O 1
ATOM 3046 N N . GLN A 1 382 ? -16.705 -5.207 11.149 1.00 98.31 382 GLN A N 1
ATOM 3047 C CA . GLN A 1 382 ? -18.021 -4.629 10.849 1.00 98.31 382 GLN A CA 1
ATOM 3048 C C . GLN A 1 382 ? -18.080 -3.110 11.092 1.00 98.31 382 GLN A C 1
ATOM 3050 O O . GLN A 1 382 ? -18.621 -2.374 10.265 1.00 98.31 382 GLN A O 1
ATOM 3055 N N . GLU A 1 383 ? -17.485 -2.606 12.179 1.00 98.44 383 GLU A N 1
ATOM 3056 C CA . GLU A 1 383 ? -17.379 -1.160 12.431 1.00 98.44 383 GLU A CA 1
ATOM 3057 C C . GLU A 1 383 ? -16.486 -0.472 11.380 1.00 98.44 383 GLU A C 1
ATOM 3059 O O . GLU A 1 383 ? -16.798 0.638 10.949 1.00 98.44 383 GLU A O 1
ATOM 3064 N N . MET A 1 384 ? -15.432 -1.138 10.890 1.00 98.69 384 MET A N 1
ATOM 3065 C CA . MET A 1 384 ? -14.620 -0.655 9.766 1.00 98.69 384 MET A CA 1
ATOM 3066 C C . MET A 1 384 ? -15.432 -0.563 8.467 1.00 98.69 384 MET A C 1
ATOM 3068 O O . MET A 1 384 ? -15.384 0.478 7.807 1.00 98.69 384 MET A O 1
ATOM 3072 N N . ASN A 1 385 ? -16.235 -1.583 8.131 1.00 98.81 385 ASN A N 1
ATOM 3073 C CA . ASN A 1 385 ? -17.145 -1.531 6.979 1.00 98.81 385 ASN A CA 1
ATOM 3074 C C . ASN A 1 385 ? -18.152 -0.375 7.111 1.00 98.81 385 ASN A C 1
ATOM 3076 O O . ASN A 1 385 ? -18.310 0.409 6.175 1.00 98.81 385 ASN A O 1
ATOM 3080 N N . ARG A 1 386 ? -18.768 -0.207 8.291 1.00 98.69 386 ARG A N 1
ATOM 3081 C CA . ARG A 1 386 ? -19.710 0.889 8.583 1.00 98.69 386 ARG A CA 1
ATOM 3082 C C . ARG A 1 386 ? -19.057 2.266 8.415 1.00 98.69 386 ARG A C 1
ATOM 3084 O O . ARG A 1 386 ? -19.656 3.165 7.826 1.00 98.69 386 ARG A O 1
ATOM 3091 N N . LEU A 1 387 ? -17.825 2.435 8.901 1.00 98.56 387 LEU A N 1
ATOM 3092 C CA . LEU A 1 387 ? -17.052 3.677 8.766 1.00 98.56 387 LEU A CA 1
ATOM 3093 C C . LEU A 1 387 ? -16.606 3.969 7.328 1.00 98.56 387 LEU A C 1
ATOM 3095 O O . LEU A 1 387 ? -16.423 5.133 6.986 1.00 98.56 387 LEU A O 1
ATOM 3099 N N . GLY A 1 388 ? -16.398 2.940 6.505 1.00 98.62 388 GLY A N 1
ATOM 3100 C CA . GLY A 1 388 ? -15.675 3.073 5.238 1.00 98.62 388 GLY A CA 1
ATOM 3101 C C . GLY A 1 388 ? -14.156 3.084 5.429 1.00 98.62 388 GLY A C 1
ATOM 3102 O O . GLY A 1 388 ? -13.427 3.649 4.611 1.00 98.62 388 GLY A O 1
ATOM 3103 N N . MET A 1 389 ? -13.669 2.474 6.514 1.00 98.81 389 MET A N 1
ATOM 3104 C CA . MET A 1 389 ? -12.252 2.173 6.692 1.00 98.81 389 MET A CA 1
ATOM 3105 C C . MET A 1 389 ? -11.943 0.832 6.023 1.00 98.81 389 MET A C 1
ATOM 3107 O O . MET A 1 389 ? -12.611 -0.170 6.268 1.00 98.81 389 MET A O 1
ATOM 3111 N N . ILE A 1 390 ? -10.920 0.811 5.175 1.00 98.88 390 ILE A N 1
ATOM 3112 C CA . ILE A 1 390 ? -10.474 -0.397 4.487 1.00 98.88 390 ILE A CA 1
ATOM 3113 C C . ILE A 1 390 ? -9.846 -1.355 5.512 1.00 98.88 390 ILE A C 1
ATOM 3115 O O . ILE A 1 390 ? -8.991 -0.955 6.306 1.00 98.88 390 ILE A O 1
ATOM 3119 N N . VAL A 1 391 ? -10.245 -2.626 5.472 1.00 98.88 391 VAL A N 1
ATOM 3120 C CA . VAL A 1 391 ? -9.602 -3.696 6.247 1.00 98.88 391 VAL A CA 1
ATOM 3121 C C . VAL A 1 391 ? -8.345 -4.151 5.510 1.00 98.88 391 VAL A C 1
ATOM 3123 O O . VAL A 1 391 ? -8.426 -4.519 4.338 1.00 98.88 391 VAL A O 1
ATOM 3126 N N . ASP A 1 392 ? -7.193 -4.115 6.180 1.00 98.88 392 ASP A N 1
ATOM 3127 C CA . ASP A 1 392 ? -5.932 -4.650 5.663 1.00 98.88 392 ASP A CA 1
ATOM 3128 C C . ASP A 1 392 ? -5.528 -5.899 6.458 1.00 98.88 392 ASP A C 1
ATOM 3130 O O . ASP A 1 392 ? -5.419 -5.865 7.686 1.00 98.88 392 ASP A O 1
ATOM 3134 N N . VAL A 1 393 ? -5.332 -7.011 5.750 1.00 98.44 393 VAL A N 1
ATOM 3135 C CA . VAL A 1 393 ? -4.999 -8.323 6.335 1.00 98.44 393 VAL A CA 1
ATOM 3136 C C . VAL A 1 393 ? -3.539 -8.730 6.113 1.00 98.44 393 VAL A C 1
ATOM 3138 O O . VAL A 1 393 ? -3.171 -9.875 6.360 1.00 98.44 393 VAL A O 1
ATOM 3141 N N . SER A 1 394 ? -2.678 -7.803 5.680 1.00 96.94 394 SER A N 1
ATOM 3142 C CA . SER A 1 394 ? -1.222 -8.012 5.723 1.00 96.94 394 SER A CA 1
ATOM 3143 C C . SER A 1 394 ? -0.787 -8.343 7.158 1.00 96.94 394 SER A C 1
ATOM 3145 O O . SER A 1 394 ? -1.218 -7.683 8.097 1.00 96.94 394 SER A O 1
ATOM 3147 N N . GLY A 1 395 ? 0.069 -9.343 7.362 1.00 93.69 395 GLY A N 1
ATOM 3148 C CA . GLY A 1 395 ? 0.521 -9.727 8.710 1.00 93.69 395 GLY A CA 1
ATOM 3149 C C . GLY A 1 395 ? -0.416 -10.670 9.476 1.00 93.69 395 GLY A C 1
ATOM 3150 O O . GLY A 1 395 ? -0.082 -11.093 10.580 1.00 93.69 395 GLY A O 1
ATOM 3151 N N . ALA A 1 396 ? -1.603 -10.971 8.943 1.00 95.75 396 ALA A N 1
ATOM 3152 C CA . ALA A 1 396 ? -2.582 -11.852 9.576 1.00 95.75 396 ALA A CA 1
ATOM 3153 C C . ALA A 1 396 ? -2.273 -13.341 9.313 1.00 95.75 396 ALA A C 1
ATOM 3155 O O . ALA A 1 396 ? -1.687 -13.688 8.288 1.00 95.75 396 ALA A O 1
ATOM 3156 N N . SER A 1 397 ? -2.707 -14.242 10.199 1.00 94.62 397 SER A N 1
ATOM 3157 C CA . SER A 1 397 ? -2.684 -15.682 9.906 1.00 94.62 397 SER A CA 1
ATOM 3158 C C . SER A 1 397 ? -3.640 -16.007 8.748 1.00 94.62 397 SER A C 1
ATOM 3160 O O . SER A 1 397 ? -4.622 -15.290 8.534 1.00 94.62 397 SER A O 1
ATOM 3162 N N . GLU A 1 398 ? -3.415 -17.104 8.009 1.00 94.12 398 GLU A N 1
ATOM 3163 C CA . GLU A 1 398 ? -4.368 -17.509 6.959 1.00 94.12 398 GLU A CA 1
ATOM 3164 C C . GLU A 1 398 ? -5.780 -17.700 7.536 1.00 94.12 398 GLU A C 1
ATOM 3166 O O . GLU A 1 398 ? -6.758 -17.310 6.900 1.00 94.12 398 GLU A O 1
ATOM 3171 N N . LYS A 1 399 ? -5.903 -18.216 8.768 1.00 95.62 399 LYS A N 1
ATOM 3172 C CA . LYS A 1 399 ? -7.200 -18.353 9.437 1.00 95.62 399 LYS A CA 1
ATOM 3173 C C . LYS A 1 399 ? -7.852 -16.991 9.684 1.00 95.62 399 LYS A C 1
ATOM 3175 O O . LYS A 1 399 ? -9.019 -16.828 9.339 1.00 95.62 399 LYS A O 1
ATOM 3180 N N . THR A 1 400 ? -7.110 -16.007 10.201 1.00 97.56 400 THR A N 1
ATOM 3181 C CA . THR A 1 400 ? -7.604 -14.628 10.349 1.00 97.56 400 THR A CA 1
ATOM 3182 C C . THR A 1 400 ? -8.030 -14.043 9.003 1.00 97.56 400 THR A C 1
ATOM 3184 O O . THR A 1 400 ? -9.083 -13.421 8.932 1.00 97.56 400 THR A O 1
ATOM 3187 N N . MET A 1 401 ? -7.274 -14.268 7.919 1.00 98.12 401 MET A N 1
ATOM 3188 C CA . MET A 1 401 ? -7.652 -13.796 6.578 1.00 98.12 401 MET A CA 1
ATOM 3189 C C . MET A 1 401 ? -9.013 -14.359 6.138 1.00 98.12 401 MET A C 1
ATOM 3191 O O . MET A 1 401 ? -9.877 -13.586 5.731 1.00 98.12 401 MET A O 1
ATOM 3195 N N . HIS A 1 402 ? -9.240 -15.672 6.277 1.00 98.19 402 HIS A N 1
ATOM 3196 C CA . HIS A 1 402 ? -10.532 -16.295 5.945 1.00 98.19 402 HIS A CA 1
ATOM 3197 C C . HIS A 1 402 ? -11.664 -15.838 6.879 1.00 98.19 402 HIS A C 1
ATOM 3199 O O . HIS A 1 402 ? -12.725 -15.454 6.392 1.00 98.19 402 HIS A O 1
ATOM 3205 N N . ASP A 1 403 ? -11.429 -15.759 8.194 1.00 98.56 403 ASP A N 1
ATOM 3206 C CA . ASP A 1 403 ? -12.407 -15.218 9.152 1.00 98.56 403 ASP A CA 1
ATOM 3207 C C . ASP A 1 403 ? -12.798 -13.753 8.839 1.00 98.56 403 ASP A C 1
ATOM 3209 O O . ASP A 1 403 ? -13.930 -13.346 9.112 1.00 98.56 403 ASP A O 1
ATOM 3213 N N . VAL A 1 404 ? -11.877 -12.952 8.285 1.00 98.75 404 VAL A N 1
ATOM 3214 C CA . VAL A 1 404 ? -12.139 -11.581 7.810 1.00 98.75 404 VAL A CA 1
ATOM 3215 C C . VAL A 1 404 ? -12.924 -11.583 6.498 1.00 98.75 404 VAL A C 1
ATOM 3217 O O . VAL A 1 404 ? -13.830 -10.762 6.355 1.00 98.75 404 VAL A O 1
ATOM 3220 N N . PHE A 1 405 ? -12.619 -12.475 5.549 1.00 98.50 405 PHE A N 1
ATOM 3221 C CA . PHE A 1 405 ? -13.379 -12.584 4.297 1.00 98.50 405 PHE A CA 1
ATOM 3222 C C . PHE A 1 405 ? -14.851 -12.948 4.552 1.00 98.50 405 PHE A C 1
ATOM 3224 O O . PHE A 1 405 ? -15.720 -12.413 3.869 1.00 98.50 405 PHE A O 1
ATOM 3231 N N . ASP A 1 406 ? -15.122 -13.785 5.560 1.00 98.00 406 ASP A N 1
ATOM 3232 C CA . ASP A 1 406 ? -16.477 -14.140 6.006 1.00 98.00 406 ASP A CA 1
ATOM 3233 C C . ASP A 1 406 ? -17.183 -13.000 6.770 1.00 98.00 406 ASP A C 1
ATOM 3235 O O . ASP A 1 406 ? -18.408 -12.876 6.719 1.00 98.00 406 ASP A O 1
ATOM 3239 N N . ALA A 1 407 ? -16.433 -12.180 7.517 1.00 98.12 407 ALA A N 1
ATOM 3240 C CA . ALA A 1 407 ? -16.990 -11.123 8.367 1.00 98.12 407 ALA A CA 1
ATOM 3241 C C . ALA A 1 407 ? -17.160 -9.762 7.667 1.00 98.12 407 ALA A C 1
ATOM 3243 O O . ALA A 1 407 ? -17.980 -8.957 8.115 1.00 98.12 407 ALA A O 1
ATOM 3244 N N . SER A 1 408 ? -16.381 -9.486 6.615 1.00 98.62 408 SER A N 1
ATOM 3245 C CA . SER A 1 408 ? -16.348 -8.190 5.929 1.00 98.62 408 SER A CA 1
ATOM 3246 C C . SER A 1 408 ? -17.356 -8.122 4.783 1.00 98.62 408 SER A C 1
ATOM 3248 O O . SER A 1 408 ? -17.242 -8.859 3.805 1.00 98.62 408 SER A O 1
ATOM 3250 N N . THR A 1 409 ? -18.293 -7.171 4.836 1.00 98.31 409 THR A N 1
ATOM 3251 C CA . THR A 1 409 ? -19.228 -6.908 3.723 1.00 98.31 409 THR A CA 1
ATOM 3252 C C . THR A 1 409 ? -18.601 -6.075 2.600 1.00 98.31 409 THR A C 1
ATOM 3254 O O . THR A 1 409 ? -19.107 -6.059 1.477 1.00 98.31 409 THR A O 1
ATOM 3257 N N . ALA A 1 410 ? -17.468 -5.418 2.873 1.00 98.69 410 ALA A N 1
ATOM 3258 C CA . ALA A 1 410 ? -16.687 -4.679 1.886 1.00 98.69 410 ALA A CA 1
ATOM 3259 C C . ALA A 1 410 ? -15.422 -5.451 1.443 1.00 98.69 410 ALA A C 1
ATOM 3261 O O . ALA A 1 410 ? -14.900 -6.272 2.208 1.00 98.69 410 ALA A O 1
ATOM 3262 N N . PRO A 1 411 ? -14.869 -5.168 0.245 1.00 98.81 411 PRO A N 1
ATOM 3263 C CA . PRO A 1 411 ? -13.617 -5.775 -0.192 1.00 98.81 411 PRO A CA 1
ATOM 3264 C C . PRO A 1 411 ? -12.421 -5.320 0.649 1.00 98.81 411 PRO A C 1
ATOM 3266 O O . PRO A 1 411 ? -12.307 -4.137 0.981 1.00 98.81 411 PRO A O 1
ATOM 3269 N N . VAL A 1 412 ? -11.504 -6.243 0.931 1.00 98.81 412 VAL A N 1
ATOM 3270 C CA . VAL A 1 412 ? -10.319 -5.991 1.771 1.00 98.81 412 VAL A CA 1
ATOM 3271 C C . VAL A 1 412 ? -9.043 -5.794 0.944 1.00 98.81 412 VAL A C 1
ATOM 3273 O O . VAL A 1 412 ? -9.023 -6.030 -0.270 1.00 98.81 412 VAL A O 1
ATOM 3276 N N . ILE A 1 413 ? -7.961 -5.357 1.593 1.00 98.88 413 ILE A N 1
ATOM 3277 C CA . ILE A 1 413 ? -6.629 -5.256 0.983 1.00 98.88 413 ILE A CA 1
ATOM 3278 C C . ILE A 1 413 ? -5.615 -6.153 1.696 1.00 98.88 413 ILE A C 1
ATOM 3280 O O . ILE A 1 413 ? -5.764 -6.490 2.868 1.00 98.88 413 ILE A O 1
ATOM 3284 N N . MET A 1 414 ? -4.543 -6.484 0.986 1.00 98.50 414 MET A N 1
ATOM 3285 C CA . MET A 1 414 ? -3.249 -6.827 1.572 1.00 98.50 414 MET A CA 1
ATOM 3286 C C . MET A 1 414 ? -2.276 -5.743 1.105 1.00 98.50 414 MET A C 1
ATOM 3288 O O . MET A 1 414 ? -1.789 -5.812 -0.022 1.00 98.50 414 MET A O 1
ATOM 3292 N N . SER A 1 415 ? -2.077 -4.694 1.908 1.00 98.25 415 SER A N 1
ATOM 3293 C CA . SER A 1 415 ? -1.301 -3.498 1.539 1.00 98.25 415 SER A CA 1
ATOM 3294 C C . SER A 1 415 ? 0.184 -3.747 1.235 1.00 98.25 415 SER A C 1
ATOM 3296 O O . SER A 1 415 ? 0.794 -2.892 0.595 1.00 98.25 415 SER A O 1
ATOM 3298 N N . HIS A 1 416 ? 0.765 -4.873 1.673 1.00 97.62 416 HIS A N 1
ATOM 3299 C CA . HIS A 1 416 ? 2.168 -5.238 1.420 1.00 97.62 416 HIS A CA 1
ATOM 3300 C C . HIS A 1 416 ? 2.421 -6.759 1.563 1.00 97.62 416 HIS A C 1
ATOM 3302 O O . HIS A 1 416 ? 3.086 -7.217 2.493 1.00 97.62 416 HIS A O 1
ATOM 3308 N N . SER A 1 417 ? 1.888 -7.589 0.660 1.00 97.38 417 SER A N 1
ATOM 3309 C CA . SER A 1 417 ? 2.090 -9.058 0.695 1.00 97.38 417 SER A CA 1
ATOM 3310 C C . SER A 1 417 ? 2.374 -9.658 -0.686 1.00 97.38 417 SER A C 1
ATOM 3312 O O . SER A 1 417 ? 1.897 -9.150 -1.699 1.00 97.38 417 SER A O 1
ATOM 3314 N N . ALA A 1 418 ? 3.160 -10.740 -0.742 1.00 97.62 418 ALA A N 1
ATOM 3315 C CA . ALA A 1 418 ? 3.543 -11.413 -1.988 1.00 97.62 418 ALA A CA 1
ATOM 3316 C C . ALA A 1 418 ? 3.056 -12.881 -2.037 1.00 97.62 418 ALA A C 1
ATOM 3318 O O . ALA A 1 418 ? 2.483 -13.391 -1.077 1.00 97.62 418 ALA A O 1
ATOM 3319 N N . SER A 1 419 ? 3.250 -13.570 -3.170 1.00 98.25 419 SER A N 1
ATOM 3320 C CA . SER A 1 419 ? 2.876 -14.996 -3.335 1.00 98.25 419 SER A CA 1
ATOM 3321 C C . SER A 1 419 ? 3.805 -15.970 -2.595 1.00 98.25 419 SER A C 1
ATOM 3323 O O . SER A 1 419 ? 5.015 -15.973 -2.829 1.00 98.25 419 SER A O 1
ATOM 3325 N N . LYS A 1 420 ? 3.223 -16.875 -1.797 1.00 97.31 420 LYS A N 1
ATOM 3326 C CA . LYS A 1 420 ? 3.944 -17.938 -1.071 1.00 97.31 420 LYS A CA 1
ATOM 3327 C C . LYS A 1 420 ? 4.525 -19.016 -1.992 1.00 97.31 420 LYS A C 1
ATOM 3329 O O . LYS A 1 420 ? 5.519 -19.644 -1.654 1.00 97.31 420 LYS A O 1
ATOM 3334 N N . ALA A 1 421 ? 3.936 -19.205 -3.174 1.00 98.12 421 ALA A N 1
ATOM 3335 C CA . ALA A 1 421 ? 4.396 -20.189 -4.155 1.00 98.12 421 ALA A CA 1
ATOM 3336 C C . ALA A 1 421 ? 5.681 -19.769 -4.897 1.00 98.12 421 ALA A C 1
ATOM 3338 O O . ALA A 1 421 ? 6.347 -20.618 -5.483 1.00 98.12 421 ALA A O 1
ATOM 3339 N N . VAL A 1 422 ? 6.025 -18.474 -4.881 1.00 98.31 422 VAL A N 1
ATOM 3340 C CA . VAL A 1 422 ? 7.263 -17.940 -5.486 1.00 98.31 422 VAL A CA 1
ATOM 3341 C C . VAL A 1 422 ? 8.380 -17.827 -4.443 1.00 98.31 422 VAL A C 1
ATOM 3343 O O . VAL A 1 422 ? 9.514 -18.206 -4.716 1.00 98.31 422 VAL A O 1
ATOM 3346 N N . CYS A 1 423 ? 8.053 -17.372 -3.231 1.00 96.94 423 CYS A N 1
ATOM 3347 C CA . CYS A 1 423 ? 8.944 -17.408 -2.073 1.00 96.94 423 CYS A CA 1
ATOM 3348 C C . CYS A 1 423 ? 8.137 -17.837 -0.842 1.00 96.94 423 CYS A C 1
ATOM 3350 O O . CYS A 1 423 ? 7.198 -17.143 -0.434 1.00 96.94 423 CYS A O 1
ATOM 3352 N N . ASP A 1 424 ? 8.512 -18.977 -0.253 1.00 95.06 424 ASP A N 1
ATOM 3353 C CA . ASP A 1 424 ? 7.854 -19.566 0.915 1.00 95.06 424 ASP A CA 1
ATOM 3354 C C . ASP A 1 424 ? 8.238 -18.837 2.215 1.00 95.06 424 ASP A C 1
ATOM 3356 O O . ASP A 1 424 ? 8.957 -19.338 3.074 1.00 95.06 424 ASP A O 1
ATOM 3360 N N . ASN A 1 425 ? 7.762 -17.600 2.339 1.00 91.62 425 ASN A N 1
ATOM 3361 C CA . ASN A 1 425 ? 7.858 -16.792 3.548 1.00 91.62 425 ASN A CA 1
ATOM 3362 C C . ASN A 1 425 ? 6.518 -16.871 4.316 1.00 91.62 425 ASN A C 1
ATOM 3364 O O . ASN A 1 425 ? 5.461 -16.881 3.676 1.00 91.62 425 ASN A O 1
ATOM 3368 N N . PRO A 1 426 ? 6.494 -16.904 5.664 1.00 88.94 426 PRO A N 1
ATOM 3369 C CA . PRO A 1 426 ? 5.256 -16.758 6.436 1.00 88.94 426 PRO A CA 1
ATOM 3370 C C . PRO A 1 426 ? 4.457 -15.489 6.099 1.00 88.94 426 PRO A C 1
ATOM 3372 O O . PRO A 1 426 ? 3.234 -15.530 6.116 1.00 88.94 426 PRO A O 1
ATOM 3375 N N . ARG A 1 427 ? 5.135 -14.396 5.714 1.00 90.62 427 ARG A N 1
ATOM 3376 C CA . ARG A 1 427 ? 4.533 -13.111 5.308 1.00 90.62 427 ARG A CA 1
ATOM 3377 C C . ARG A 1 427 ? 3.825 -13.136 3.954 1.00 90.62 427 ARG A C 1
ATOM 3379 O O . ARG A 1 427 ? 3.198 -12.137 3.596 1.00 90.62 427 ARG A O 1
ATOM 3386 N N . ASN A 1 428 ? 3.968 -14.226 3.202 1.00 95.81 428 ASN A N 1
ATOM 3387 C CA . ASN A 1 428 ? 3.435 -14.392 1.859 1.00 95.81 428 ASN A CA 1
ATOM 3388 C C . ASN A 1 428 ? 2.202 -15.302 1.852 1.00 95.81 428 ASN A C 1
ATOM 3390 O O . ASN A 1 428 ? 2.075 -16.230 2.647 1.00 95.81 428 ASN A O 1
ATOM 3394 N N . VAL A 1 429 ? 1.307 -15.053 0.900 1.00 96.94 429 VAL A N 1
ATOM 3395 C CA . VAL A 1 429 ? -0.059 -15.587 0.875 1.00 96.94 429 VAL A CA 1
ATOM 3396 C C . VAL A 1 429 ? -0.158 -16.803 -0.047 1.00 96.94 429 VAL A C 1
ATOM 3398 O O . VAL A 1 429 ? 0.354 -16.778 -1.171 1.00 96.94 429 VAL A O 1
ATOM 3401 N N . GLY A 1 430 ? -0.813 -17.871 0.419 1.00 97.50 430 GLY A N 1
ATOM 3402 C CA . GLY A 1 430 ? -1.057 -19.083 -0.362 1.00 97.50 430 GLY A CA 1
ATOM 3403 C C . GLY A 1 430 ? -2.150 -18.927 -1.429 1.00 97.50 430 GLY A C 1
ATOM 3404 O O . GLY A 1 430 ? -3.092 -18.146 -1.285 1.00 97.50 430 GLY A O 1
ATOM 3405 N N . ASP A 1 431 ? -2.071 -19.726 -2.496 1.00 98.56 431 ASP A N 1
ATOM 3406 C CA . ASP A 1 431 ? -2.958 -19.627 -3.669 1.00 98.56 431 ASP A CA 1
ATOM 3407 C C . ASP A 1 431 ? -4.456 -19.785 -3.362 1.00 98.56 431 ASP A C 1
ATOM 3409 O O . ASP A 1 431 ? -5.291 -19.250 -4.092 1.00 98.56 431 ASP A O 1
ATOM 3413 N N . GLN A 1 432 ? -4.830 -20.525 -2.313 1.00 98.19 432 GLN A N 1
ATOM 3414 C CA . GLN A 1 432 ? -6.240 -20.658 -1.920 1.00 98.19 432 GLN A CA 1
ATOM 3415 C C . GLN A 1 432 ? -6.752 -19.382 -1.245 1.00 98.19 432 GLN A C 1
ATOM 3417 O O . GLN A 1 432 ? -7.851 -18.921 -1.546 1.00 98.19 432 GLN A O 1
ATOM 3422 N N . THR A 1 433 ? -5.925 -18.766 -0.403 1.00 98.44 433 THR A N 1
ATOM 3423 C CA . THR A 1 433 ? -6.205 -17.487 0.256 1.00 98.44 433 THR A CA 1
ATOM 3424 C C . THR A 1 433 ? -6.238 -16.340 -0.763 1.00 98.44 433 THR A C 1
ATOM 3426 O O . THR A 1 433 ? -7.108 -15.475 -0.682 1.00 98.44 433 THR A O 1
ATOM 3429 N N . LEU A 1 434 ? -5.405 -16.388 -1.815 1.00 98.75 434 LEU A N 1
ATOM 3430 C CA . LEU A 1 434 ? -5.530 -15.493 -2.975 1.00 98.75 434 LEU A CA 1
ATOM 3431 C C . LEU A 1 434 ? -6.884 -15.663 -3.693 1.00 98.75 434 LEU A C 1
ATOM 3433 O O . LEU A 1 434 ? -7.545 -14.669 -3.988 1.00 98.75 434 LEU A O 1
ATOM 3437 N N . LYS A 1 435 ? -7.349 -16.894 -3.952 1.00 98.75 435 LYS A N 1
ATOM 3438 C CA . LYS A 1 435 ? -8.673 -17.117 -4.576 1.00 98.75 435 LYS A CA 1
ATOM 3439 C C . LYS A 1 435 ? -9.819 -16.605 -3.701 1.00 98.75 435 LYS A C 1
ATOM 3441 O O . LYS A 1 435 ? -10.731 -15.981 -4.230 1.00 98.75 435 LYS A O 1
ATOM 3446 N N . ALA A 1 436 ? -9.748 -16.789 -2.384 1.00 98.56 436 ALA A N 1
ATOM 3447 C CA . ALA A 1 436 ? -10.734 -16.226 -1.463 1.00 98.56 436 ALA A CA 1
ATOM 3448 C C . ALA A 1 436 ? -10.727 -14.682 -1.478 1.00 98.56 436 ALA A C 1
ATOM 3450 O O . ALA A 1 436 ? -11.788 -14.067 -1.552 1.00 98.56 436 ALA A O 1
ATOM 3451 N N . LEU A 1 437 ? -9.550 -14.043 -1.547 1.00 98.75 437 LEU A N 1
ATOM 3452 C CA . LEU A 1 437 ? -9.422 -12.591 -1.744 1.00 98.75 437 LEU A CA 1
ATOM 3453 C C . LEU A 1 437 ? -10.063 -12.117 -3.063 1.00 98.75 437 LEU A C 1
ATOM 3455 O O . LEU A 1 437 ? -10.714 -11.070 -3.093 1.00 98.75 437 LEU A O 1
ATOM 3459 N N . ARG A 1 438 ? -9.900 -12.877 -4.155 1.00 98.50 438 ARG A N 1
ATOM 3460 C CA . ARG A 1 438 ? -10.565 -12.606 -5.442 1.00 98.50 438 ARG A CA 1
ATOM 3461 C C . ARG A 1 438 ? -12.084 -12.640 -5.292 1.00 98.50 438 ARG A C 1
ATOM 3463 O O . ARG A 1 438 ? -12.754 -11.730 -5.774 1.00 98.50 438 ARG A O 1
ATOM 3470 N N . ASP A 1 439 ? -12.605 -13.648 -4.600 1.00 98.44 439 ASP A N 1
ATOM 3471 C CA . ASP A 1 439 ? -14.043 -13.874 -4.436 1.00 98.44 439 ASP A CA 1
ATOM 3472 C C . ASP A 1 439 ? -14.680 -12.846 -3.471 1.00 98.44 439 ASP A C 1
ATOM 3474 O O . ASP A 1 439 ? -15.777 -12.357 -3.737 1.00 98.44 439 ASP A O 1
ATOM 3478 N N . ASN A 1 440 ? -13.942 -12.384 -2.450 1.00 98.44 440 ASN A N 1
ATOM 3479 C CA . ASN A 1 440 ? -14.250 -11.180 -1.655 1.00 98.44 440 ASN A CA 1
ATOM 3480 C C . ASN A 1 440 ? -14.203 -9.875 -2.492 1.00 98.44 440 ASN A C 1
ATOM 3482 O O . ASN A 1 440 ? -14.773 -8.847 -2.122 1.00 98.44 440 ASN A O 1
ATOM 3486 N N . GLY A 1 441 ? -13.533 -9.892 -3.646 1.00 98.50 441 GLY A N 1
ATOM 3487 C CA . GLY A 1 441 ? -13.360 -8.732 -4.516 1.00 98.50 441 GLY A CA 1
ATOM 3488 C C . GLY A 1 441 ? -12.188 -7.822 -4.135 1.00 98.50 441 GLY A C 1
ATOM 3489 O O . GLY A 1 441 ? -12.118 -6.703 -4.652 1.00 98.50 441 GLY A O 1
ATOM 3490 N N . GLY A 1 442 ? -11.300 -8.259 -3.239 1.00 98.69 442 GLY A N 1
ATOM 3491 C CA . GLY A 1 442 ? -10.189 -7.480 -2.688 1.00 98.69 442 GLY A CA 1
ATOM 3492 C C . GLY A 1 442 ? -9.025 -7.243 -3.660 1.00 98.69 442 GLY A C 1
ATOM 3493 O O . GLY A 1 442 ? -9.178 -7.354 -4.882 1.00 98.69 442 GLY A O 1
ATOM 3494 N N . ILE A 1 443 ? -7.860 -6.884 -3.117 1.00 98.81 443 ILE A N 1
ATOM 3495 C CA . ILE A 1 443 ? -6.608 -6.629 -3.857 1.00 98.81 443 ILE A CA 1
ATOM 3496 C C . ILE A 1 443 ? -5.387 -6.996 -3.001 1.00 98.81 443 ILE A C 1
ATOM 3498 O O . ILE A 1 443 ? -5.337 -6.668 -1.816 1.00 98.81 443 ILE A O 1
ATOM 3502 N N . VAL A 1 444 ? -4.388 -7.641 -3.605 1.00 98.81 444 VAL A N 1
ATOM 3503 C CA . VAL A 1 444 ? -3.061 -7.852 -3.007 1.00 98.81 444 VAL A CA 1
ATOM 3504 C C . VAL A 1 444 ? -2.060 -6.881 -3.625 1.00 98.81 444 VAL A C 1
ATOM 3506 O O . VAL A 1 444 ? -1.970 -6.750 -4.846 1.00 98.81 444 VAL A O 1
ATOM 3509 N N . MET A 1 445 ? -1.339 -6.151 -2.780 1.00 98.88 445 MET A N 1
ATOM 3510 C CA . MET A 1 445 ? -0.424 -5.086 -3.174 1.00 98.88 445 MET A CA 1
ATOM 3511 C C . MET A 1 445 ? 1.008 -5.564 -2.921 1.00 98.88 445 MET A C 1
ATOM 3513 O O . MET A 1 445 ? 1.400 -5.808 -1.780 1.00 98.88 445 MET A O 1
ATOM 3517 N N . VAL A 1 446 ? 1.765 -5.779 -4.001 1.00 98.81 446 VAL A N 1
ATOM 3518 C CA . VAL A 1 446 ? 3.034 -6.520 -3.943 1.00 98.81 446 VAL A CA 1
ATOM 3519 C C . VAL A 1 446 ? 4.164 -5.626 -3.403 1.00 98.81 446 VAL A C 1
ATOM 3521 O O . VAL A 1 446 ? 4.354 -4.528 -3.937 1.00 98.81 446 VAL A O 1
ATOM 3524 N N . PRO A 1 447 ? 4.915 -6.069 -2.375 1.00 98.25 447 PRO A N 1
ATOM 3525 C CA . PRO A 1 447 ? 6.009 -5.317 -1.772 1.00 98.25 447 PRO A CA 1
ATOM 3526 C C . PRO A 1 447 ? 7.336 -5.511 -2.499 1.00 98.25 447 PRO A C 1
ATOM 3528 O O . PRO A 1 447 ? 7.529 -6.474 -3.235 1.00 98.25 447 PRO A O 1
ATOM 3531 N N . PHE A 1 448 ? 8.280 -4.609 -2.237 1.00 98.19 448 PHE A N 1
ATOM 3532 C CA . PHE A 1 448 ? 9.647 -4.621 -2.761 1.00 98.19 448 PHE A CA 1
ATOM 3533 C C . PHE A 1 448 ? 10.665 -4.855 -1.632 1.00 98.19 448 PHE A C 1
ATOM 3535 O O . PHE A 1 448 ? 11.732 -4.251 -1.608 1.00 98.19 448 PHE A O 1
ATOM 3542 N N . TYR A 1 449 ? 10.335 -5.712 -0.666 1.00 97.00 449 TYR A N 1
ATOM 3543 C CA . TYR A 1 449 ? 11.246 -6.076 0.418 1.00 97.00 449 TYR A CA 1
ATOM 3544 C C . TYR A 1 449 ? 11.921 -7.414 0.102 1.00 97.00 449 TYR A C 1
ATOM 3546 O O . TYR A 1 449 ? 11.233 -8.429 -0.039 1.00 97.00 449 TYR A O 1
ATOM 3554 N N . SER A 1 450 ? 13.256 -7.439 -0.012 1.00 97.12 450 SER A N 1
ATOM 3555 C CA . SER A 1 450 ? 14.007 -8.602 -0.530 1.00 97.12 450 SER A CA 1
ATOM 3556 C C . SER A 1 450 ? 13.669 -9.919 0.172 1.00 97.12 450 SER A C 1
ATOM 3558 O O . SER A 1 450 ? 13.457 -10.937 -0.490 1.00 97.12 450 SER A O 1
ATOM 3560 N N . ARG A 1 451 ? 13.525 -9.898 1.505 1.00 94.81 451 ARG A N 1
ATOM 3561 C CA . ARG A 1 451 ? 13.209 -11.105 2.286 1.00 94.81 451 ARG A CA 1
ATOM 3562 C C . ARG A 1 451 ? 11.792 -11.643 2.030 1.00 94.81 451 ARG A C 1
ATOM 3564 O O . ARG A 1 451 ? 11.557 -12.821 2.281 1.00 94.81 451 ARG A O 1
ATOM 3571 N N . PHE A 1 452 ? 10.869 -10.829 1.505 1.00 95.25 452 PHE A N 1
ATOM 3572 C CA . PHE A 1 452 ? 9.529 -11.273 1.086 1.00 95.25 452 PHE A CA 1
ATOM 3573 C C . PHE A 1 452 ? 9.496 -11.712 -0.382 1.00 95.25 452 PHE A C 1
ATOM 3575 O O . PHE A 1 452 ? 8.736 -12.619 -0.704 1.00 95.25 452 PHE A O 1
ATOM 3582 N N . VAL A 1 453 ? 10.299 -11.104 -1.267 1.00 97.44 453 VAL A N 1
ATOM 3583 C CA . VAL A 1 453 ? 10.229 -11.392 -2.717 1.00 97.44 453 VAL A CA 1
ATOM 3584 C C . VAL A 1 453 ? 11.253 -12.402 -3.239 1.00 97.44 453 VAL A C 1
ATOM 3586 O O . VAL A 1 453 ? 11.106 -12.913 -4.341 1.00 97.44 453 VAL A O 1
ATOM 3589 N N . ALA A 1 454 ? 12.301 -12.696 -2.471 1.00 96.44 454 ALA A N 1
ATOM 3590 C CA . ALA A 1 454 ? 13.333 -13.663 -2.853 1.00 96.44 454 ALA A CA 1
ATOM 3591 C C . ALA A 1 454 ? 13.730 -14.612 -1.709 1.00 96.44 454 ALA A C 1
ATOM 3593 O O . ALA A 1 454 ? 14.661 -15.398 -1.863 1.00 96.44 454 ALA A O 1
ATOM 3594 N N . CYS A 1 455 ? 13.062 -14.533 -0.549 1.00 95.12 455 CYS A N 1
ATOM 3595 C CA . CYS A 1 455 ? 13.357 -15.339 0.647 1.00 95.12 455 CYS A CA 1
ATOM 3596 C C . CYS A 1 455 ? 14.818 -15.217 1.143 1.00 95.12 455 CYS A C 1
ATOM 3598 O O . CYS A 1 455 ? 15.313 -16.055 1.892 1.00 95.12 455 CYS A O 1
ATOM 3600 N N . GLN A 1 456 ? 15.510 -14.147 0.741 1.00 93.88 456 GLN A N 1
ATOM 3601 C CA . GLN A 1 456 ? 16.922 -13.884 1.014 1.00 93.88 456 GLN A CA 1
ATOM 3602 C C . GLN A 1 456 ? 17.175 -12.366 1.040 1.00 93.88 456 GLN A C 1
ATOM 3604 O O . GLN A 1 456 ? 16.296 -11.570 0.717 1.00 93.88 456 GLN A O 1
ATOM 3609 N N . GLU A 1 457 ? 18.380 -11.934 1.408 1.00 91.94 457 GLU A N 1
ATOM 3610 C CA . GLU A 1 457 ? 18.685 -10.502 1.594 1.00 91.94 457 GLU A CA 1
ATOM 3611 C C . GLU A 1 457 ? 18.785 -9.699 0.288 1.00 91.94 457 GLU A C 1
ATOM 3613 O O . GLU A 1 457 ? 18.626 -8.480 0.285 1.00 91.94 457 GLU A O 1
ATOM 3618 N N . LYS A 1 458 ? 19.046 -10.375 -0.836 1.00 95.38 458 LYS A N 1
ATOM 3619 C CA . LYS A 1 458 ? 19.217 -9.756 -2.155 1.00 95.38 458 LYS A CA 1
ATOM 3620 C C . LYS A 1 458 ? 18.143 -10.237 -3.116 1.00 95.38 458 LYS A C 1
ATOM 3622 O O . LYS A 1 458 ? 17.960 -11.436 -3.297 1.00 95.38 458 LYS A O 1
ATOM 3627 N N . SER A 1 459 ? 17.487 -9.295 -3.773 1.00 97.94 459 SER A N 1
ATOM 3628 C CA . SER A 1 459 ? 16.495 -9.560 -4.811 1.00 97.94 459 SER A CA 1
ATOM 3629 C C . SER A 1 459 ? 16.727 -8.650 -6.016 1.00 97.94 459 SER A C 1
ATOM 3631 O O . SER A 1 459 ? 17.597 -7.774 -6.008 1.00 97.94 459 SER A O 1
ATOM 3633 N N . THR A 1 460 ? 15.957 -8.869 -7.068 1.00 98.56 460 THR A N 1
ATOM 3634 C CA . THR A 1 460 ? 15.961 -8.116 -8.316 1.00 98.56 460 THR A CA 1
ATOM 3635 C C . THR A 1 460 ? 14.535 -7.743 -8.708 1.00 98.56 460 THR A C 1
ATOM 3637 O O . THR A 1 460 ? 13.561 -8.350 -8.260 1.00 98.56 460 THR A O 1
ATOM 3640 N N . LEU A 1 461 ? 14.399 -6.769 -9.605 1.00 98.44 461 LEU A N 1
ATOM 3641 C CA . LEU A 1 461 ? 13.126 -6.439 -10.242 1.00 98.44 461 LEU A CA 1
ATOM 3642 C C . LEU A 1 461 ? 12.418 -7.678 -10.837 1.00 98.44 461 LEU A C 1
ATOM 3644 O O . LEU A 1 461 ? 11.192 -7.765 -10.786 1.00 98.44 461 LEU A O 1
ATOM 3648 N N . SER A 1 462 ? 13.171 -8.658 -11.349 1.00 98.44 462 SER A N 1
ATOM 3649 C CA . SER A 1 462 ? 12.601 -9.889 -11.912 1.00 98.44 462 SER A CA 1
ATOM 3650 C C . SER A 1 462 ? 11.881 -10.747 -10.868 1.00 98.44 462 SER A C 1
ATOM 3652 O O . SER A 1 462 ? 10.907 -11.412 -11.214 1.00 98.44 462 SER A O 1
ATOM 3654 N N . ASP A 1 463 ? 12.319 -10.726 -9.608 1.00 98.56 463 ASP A N 1
ATOM 3655 C CA . ASP A 1 463 ? 11.693 -11.499 -8.529 1.00 98.56 463 ASP A CA 1
ATOM 3656 C C . ASP A 1 463 ? 10.322 -10.898 -8.173 1.00 98.56 463 ASP A C 1
ATOM 3658 O O . ASP A 1 463 ? 9.310 -11.598 -8.118 1.00 98.56 463 ASP A O 1
ATOM 3662 N N . VAL A 1 464 ? 10.244 -9.564 -8.075 1.00 98.81 464 VAL A N 1
ATOM 3663 C CA . VAL A 1 464 ? 8.977 -8.823 -7.911 1.00 98.81 464 VAL A CA 1
ATOM 3664 C C . VAL A 1 464 ? 8.008 -9.118 -9.063 1.00 98.81 464 VAL A C 1
ATOM 3666 O O . VAL A 1 464 ? 6.823 -9.382 -8.840 1.00 98.81 464 VAL A O 1
ATOM 3669 N N . VAL A 1 465 ? 8.508 -9.126 -10.303 1.00 98.81 465 VAL A N 1
ATOM 3670 C CA . VAL A 1 465 ? 7.707 -9.458 -11.491 1.00 98.81 465 VAL A CA 1
ATOM 3671 C C . VAL A 1 465 ? 7.241 -10.919 -11.477 1.00 98.81 465 VAL A C 1
ATOM 3673 O O . VAL A 1 465 ? 6.102 -11.186 -11.865 1.00 98.81 465 VAL A O 1
ATOM 3676 N N . ALA A 1 466 ? 8.045 -11.859 -10.971 1.00 98.75 466 ALA A N 1
ATOM 3677 C CA . ALA A 1 466 ? 7.633 -13.252 -10.799 1.00 98.75 466 ALA A CA 1
ATOM 3678 C C . ALA A 1 466 ? 6.446 -13.383 -9.827 1.00 98.75 466 ALA A C 1
ATOM 3680 O O . ALA A 1 466 ? 5.471 -14.063 -10.153 1.00 98.75 466 ALA A O 1
ATOM 3681 N N . HIS A 1 467 ? 6.454 -12.667 -8.695 1.00 98.81 467 HIS A N 1
ATOM 3682 C CA . HIS A 1 467 ? 5.296 -12.616 -7.792 1.00 98.81 467 HIS A CA 1
ATOM 3683 C C . HIS A 1 467 ? 4.051 -12.021 -8.468 1.00 98.81 467 HIS A C 1
ATOM 3685 O O . HIS A 1 467 ? 2.974 -12.613 -8.384 1.00 98.81 467 HIS A O 1
ATOM 3691 N N . ILE A 1 468 ? 4.185 -10.891 -9.172 1.00 98.88 468 ILE A N 1
ATOM 3692 C CA . ILE A 1 468 ? 3.072 -10.233 -9.882 1.00 98.88 468 ILE A CA 1
ATOM 3693 C C . ILE A 1 468 ? 2.475 -11.151 -10.966 1.00 98.88 468 ILE A C 1
ATOM 3695 O O . ILE A 1 468 ? 1.253 -11.292 -11.057 1.00 98.88 468 ILE A O 1
ATOM 3699 N N . ASN A 1 469 ? 3.314 -11.827 -11.756 1.00 98.75 469 ASN A N 1
ATOM 3700 C CA . ASN A 1 469 ? 2.873 -12.770 -12.786 1.00 98.75 469 ASN A CA 1
ATOM 3701 C C . ASN A 1 469 ? 2.243 -14.042 -12.199 1.00 98.75 469 ASN A C 1
ATOM 3703 O O . ASN A 1 469 ? 1.238 -14.517 -12.732 1.00 98.75 469 ASN A O 1
ATOM 3707 N N . HIS A 1 470 ? 2.780 -14.574 -11.095 1.00 98.81 470 HIS A N 1
ATOM 3708 C CA . HIS A 1 470 ? 2.165 -15.704 -10.397 1.00 98.81 470 HIS A CA 1
ATOM 3709 C C . HIS A 1 470 ? 0.766 -15.335 -9.910 1.00 98.81 470 HIS A C 1
ATOM 3711 O O . HIS A 1 470 ? -0.197 -16.008 -10.266 1.00 98.81 470 HIS A O 1
ATOM 3717 N N . ILE A 1 471 ? 0.623 -14.225 -9.179 1.00 98.81 471 ILE A N 1
ATOM 3718 C CA . ILE A 1 471 ? -0.678 -13.758 -8.677 1.00 98.81 471 ILE A CA 1
ATOM 3719 C C . ILE A 1 471 ? -1.656 -13.553 -9.850 1.00 98.81 471 ILE A C 1
ATOM 3721 O O . ILE A 1 471 ? -2.781 -14.054 -9.798 1.00 98.81 471 ILE A O 1
ATOM 3725 N N . ARG A 1 472 ? -1.211 -12.942 -10.961 1.00 98.56 472 ARG A N 1
ATOM 3726 C CA . ARG A 1 472 ? -2.006 -12.803 -12.199 1.00 98.56 472 ARG A CA 1
ATOM 3727 C C . ARG A 1 472 ? -2.517 -14.147 -12.721 1.00 98.56 472 ARG A C 1
ATOM 3729 O O . ARG A 1 472 ? -3.652 -14.205 -13.186 1.00 98.56 472 ARG A O 1
ATOM 3736 N N . SER A 1 473 ? -1.720 -15.212 -12.641 1.00 98.56 473 SER A N 1
ATOM 3737 C CA . SER A 1 473 ? -2.125 -16.551 -13.091 1.00 98.56 473 SER A CA 1
ATOM 3738 C C . SER A 1 473 ? -3.190 -17.212 -12.202 1.00 98.56 473 SER A C 1
ATOM 3740 O O . SER A 1 473 ? -3.983 -18.007 -12.702 1.00 98.56 473 SER A O 1
ATOM 3742 N N . ILE A 1 474 ? -3.251 -16.858 -10.910 1.00 98.75 474 ILE A N 1
ATOM 3743 C CA . ILE A 1 474 ? -4.201 -17.436 -9.944 1.00 98.75 474 ILE A CA 1
ATOM 3744 C C . ILE A 1 474 ? -5.516 -16.642 -9.882 1.00 98.75 474 ILE A C 1
ATOM 3746 O O . ILE A 1 474 ? -6.591 -17.244 -9.806 1.00 98.75 474 ILE A O 1
ATOM 3750 N N . ILE A 1 475 ? -5.446 -15.303 -9.898 1.00 98.56 475 ILE A N 1
ATOM 3751 C CA . ILE A 1 475 ? -6.601 -14.422 -9.627 1.00 98.56 475 ILE A CA 1
ATOM 3752 C C . ILE A 1 475 ? -6.882 -13.347 -10.683 1.00 98.56 475 ILE A C 1
ATOM 3754 O O . ILE A 1 475 ? -7.844 -12.596 -10.535 1.00 98.56 475 ILE A O 1
ATOM 3758 N N . GLY A 1 476 ? -6.106 -13.287 -11.767 1.00 98.31 476 GLY A N 1
ATOM 3759 C CA . GLY A 1 476 ? -6.261 -12.268 -12.808 1.00 98.31 476 GLY A CA 1
ATOM 3760 C C . GLY A 1 476 ? -5.684 -10.902 -12.421 1.00 98.31 476 GLY A C 1
ATOM 3761 O O . GLY A 1 476 ? -5.120 -10.715 -11.344 1.00 98.31 476 GLY A O 1
ATOM 3762 N N . THR A 1 477 ? -5.788 -9.933 -13.332 1.00 98.50 477 THR A N 1
ATOM 3763 C CA . THR A 1 477 ? -5.144 -8.615 -13.187 1.00 98.50 477 THR A CA 1
ATOM 3764 C C . THR A 1 477 ? -5.954 -7.608 -12.377 1.00 98.50 477 THR A C 1
ATOM 3766 O O . THR A 1 477 ? -5.375 -6.634 -11.914 1.00 98.50 477 THR A O 1
ATOM 3769 N N . ASP A 1 478 ? -7.249 -7.838 -12.133 1.00 98.69 478 ASP A N 1
ATOM 3770 C CA . ASP A 1 478 ? -8.142 -6.911 -11.408 1.00 98.69 478 ASP A CA 1
ATOM 3771 C C . ASP A 1 478 ? -7.907 -6.854 -9.880 1.00 98.69 478 ASP A C 1
ATOM 3773 O O . ASP A 1 478 ? -8.518 -6.042 -9.176 1.00 98.69 478 ASP A O 1
ATOM 3777 N N . HIS A 1 479 ? -7.030 -7.716 -9.355 1.00 98.75 479 HIS A N 1
ATOM 3778 C CA . HIS A 1 479 ? -6.800 -7.939 -7.921 1.00 98.75 479 HIS A CA 1
ATOM 3779 C C . HIS A 1 479 ? -5.347 -7.698 -7.484 1.00 98.75 479 HIS A C 1
ATOM 3781 O O . HIS A 1 479 ? -4.953 -8.131 -6.404 1.00 98.75 479 HIS A O 1
ATOM 3787 N N . ILE A 1 480 ? -4.552 -6.993 -8.297 1.00 98.81 480 ILE A N 1
ATOM 3788 C CA . ILE A 1 480 ? -3.124 -6.745 -8.038 1.00 98.81 480 ILE A CA 1
ATOM 3789 C C . ILE A 1 480 ? -2.855 -5.242 -7.949 1.00 98.81 480 ILE A C 1
ATOM 3791 O O . ILE A 1 480 ? -3.343 -4.472 -8.777 1.00 98.81 480 ILE A O 1
ATOM 3795 N N . GLY A 1 481 ? -2.078 -4.824 -6.956 1.00 98.75 481 GLY A N 1
ATOM 3796 C CA . GLY A 1 481 ? -1.563 -3.464 -6.800 1.00 98.75 481 GLY A CA 1
ATOM 3797 C C . GLY A 1 481 ? -0.089 -3.467 -6.398 1.00 98.75 481 GLY A C 1
ATOM 3798 O O . GLY A 1 481 ? 0.563 -4.513 -6.394 1.00 98.75 481 GLY A O 1
ATOM 3799 N N . ILE A 1 482 ? 0.427 -2.300 -6.017 1.00 98.81 482 ILE A N 1
ATOM 3800 C CA . ILE A 1 482 ? 1.817 -2.118 -5.588 1.00 98.81 482 ILE A CA 1
ATOM 3801 C C . ILE A 1 482 ? 1.830 -1.613 -4.144 1.00 98.81 482 ILE A C 1
ATOM 3803 O O . ILE A 1 482 ? 1.141 -0.655 -3.808 1.00 98.81 482 ILE A O 1
ATOM 3807 N N . GLY A 1 483 ? 2.568 -2.309 -3.286 1.00 98.25 483 GLY A N 1
ATOM 3808 C CA . GLY A 1 483 ? 2.587 -2.116 -1.838 1.00 98.25 483 GLY A CA 1
ATOM 3809 C C . GLY A 1 483 ? 4.015 -2.070 -1.328 1.00 98.25 483 GLY A C 1
ATOM 3810 O O . GLY A 1 483 ? 4.396 -2.909 -0.519 1.00 98.25 483 GLY A O 1
ATOM 3811 N N . SER A 1 484 ? 4.811 -1.155 -1.887 1.00 97.62 484 SER A N 1
ATOM 3812 C CA . SER A 1 484 ? 6.275 -1.192 -1.984 1.00 97.62 484 SER A CA 1
ATOM 3813 C C . SER A 1 484 ? 6.999 -1.561 -0.695 1.00 97.62 484 SER A C 1
ATOM 3815 O O . SER A 1 484 ? 8.035 -2.221 -0.758 1.00 97.62 484 SER A O 1
ATOM 3817 N N . TYR A 1 485 ? 6.462 -1.165 0.462 1.00 96.75 485 TYR A N 1
ATOM 3818 C CA . TYR A 1 485 ? 7.096 -1.335 1.765 1.00 96.75 485 TYR A CA 1
ATOM 3819 C C . TYR A 1 485 ? 8.436 -0.579 1.868 1.00 96.75 485 TYR A C 1
ATOM 3821 O O . TYR A 1 485 ? 9.256 -0.844 2.753 1.00 96.75 485 TYR A O 1
ATOM 3829 N N . PHE A 1 486 ? 8.647 0.406 0.981 1.00 98.31 486 PHE A N 1
ATOM 3830 C CA . PHE A 1 486 ? 9.768 1.332 1.063 1.00 98.31 486 PHE A CA 1
ATOM 3831 C C . PHE A 1 486 ? 9.783 2.014 2.430 1.00 98.31 486 PHE A C 1
ATOM 3833 O O . PHE A 1 486 ? 8.742 2.320 3.009 1.00 98.31 486 PHE A O 1
ATOM 3840 N N . ASP A 1 487 ? 10.986 2.239 2.949 1.00 96.81 487 ASP A N 1
ATOM 3841 C CA . ASP A 1 487 ? 11.253 2.833 4.267 1.00 96.81 487 ASP A CA 1
ATOM 3842 C C . ASP A 1 487 ? 10.802 2.008 5.486 1.00 96.81 487 ASP A C 1
ATOM 3844 O O . ASP A 1 487 ? 11.176 2.356 6.604 1.00 96.81 487 ASP A O 1
ATOM 3848 N N . SER A 1 488 ? 10.112 0.881 5.283 1.00 93.44 488 SER A N 1
ATOM 3849 C CA . SER A 1 488 ? 9.748 -0.080 6.337 1.00 93.44 488 SER A CA 1
ATOM 3850 C C . SER A 1 488 ? 10.659 -1.320 6.388 1.00 93.44 488 SER A C 1
ATOM 3852 O O . SER A 1 488 ? 10.677 -2.024 7.398 1.00 93.44 488 SER A O 1
ATOM 3854 N N . GLY A 1 489 ? 11.406 -1.606 5.315 1.00 88.19 489 GLY A N 1
ATOM 3855 C CA . GLY A 1 489 ? 12.412 -2.675 5.234 1.00 88.19 489 GLY A CA 1
ATOM 3856 C C . GLY A 1 489 ? 13.840 -2.139 5.069 1.00 88.19 489 GLY A C 1
ATOM 3857 O O . GLY A 1 489 ? 14.022 -0.997 4.659 1.00 88.19 489 GLY A O 1
ATOM 3858 N N . ASP A 1 490 ? 14.831 -2.987 5.367 1.00 88.81 490 ASP A N 1
ATOM 3859 C CA . ASP A 1 490 ? 16.280 -2.701 5.310 1.00 88.81 490 ASP A CA 1
ATOM 3860 C C . ASP A 1 490 ? 16.948 -3.077 3.968 1.00 88.81 490 ASP A C 1
ATOM 3862 O O . ASP A 1 490 ? 18.172 -3.100 3.859 1.00 88.81 490 ASP A O 1
ATOM 3866 N N . SER A 1 491 ? 16.163 -3.503 2.975 1.00 94.38 491 SER A N 1
ATOM 3867 C CA . SER A 1 491 ? 16.684 -4.083 1.736 1.00 94.38 491 SER A CA 1
ATOM 3868 C C . SER A 1 491 ? 15.660 -4.038 0.602 1.00 94.38 491 SER A C 1
ATOM 3870 O O . SER A 1 491 ? 14.496 -4.406 0.774 1.00 94.38 491 SER A O 1
ATOM 3872 N N . THR A 1 492 ? 16.114 -3.632 -0.584 1.00 96.69 492 THR A N 1
ATOM 3873 C CA . THR A 1 492 ? 15.290 -3.467 -1.790 1.00 96.69 492 THR A CA 1
ATOM 3874 C C . THR A 1 492 ? 15.878 -4.229 -2.992 1.00 96.69 492 THR A C 1
ATOM 3876 O O . THR A 1 492 ? 17.083 -4.512 -3.017 1.00 96.69 492 THR A O 1
ATOM 3879 N N . PRO A 1 493 ? 15.054 -4.610 -3.987 1.00 98.12 493 PRO A N 1
ATOM 3880 C CA . PRO A 1 493 ? 15.519 -5.265 -5.198 1.00 98.12 493 PRO A CA 1
ATOM 3881 C C . PRO A 1 493 ? 16.396 -4.370 -6.073 1.00 98.12 493 PRO A C 1
ATOM 3883 O O . PRO A 1 493 ? 16.114 -3.189 -6.271 1.00 98.12 493 PRO A O 1
ATOM 3886 N N . VAL A 1 494 ? 17.402 -4.968 -6.712 1.00 98.31 494 VAL A N 1
ATOM 3887 C CA . VAL A 1 494 ? 18.167 -4.318 -7.787 1.00 98.31 494 VAL A CA 1
ATOM 3888 C C . VAL A 1 494 ? 17.228 -3.973 -8.948 1.00 98.31 494 VAL A C 1
ATOM 3890 O O . VAL A 1 494 ? 16.503 -4.836 -9.448 1.00 98.31 494 VAL A O 1
ATOM 3893 N N . GLY A 1 495 ? 17.244 -2.712 -9.377 1.00 97.62 495 GLY A N 1
ATOM 3894 C CA . GLY A 1 495 ? 16.295 -2.118 -10.320 1.00 97.62 495 GLY A CA 1
ATOM 3895 C C . GLY A 1 495 ? 15.067 -1.469 -9.667 1.00 97.62 495 GLY A C 1
ATOM 3896 O O . GLY A 1 495 ? 14.302 -0.817 -10.380 1.00 97.62 495 GLY A O 1
ATOM 3897 N N . LEU A 1 496 ? 14.885 -1.619 -8.349 1.00 98.31 496 LEU A N 1
ATOM 3898 C CA . LEU A 1 496 ? 13.830 -1.021 -7.519 1.00 98.31 496 LEU A CA 1
ATOM 3899 C C . LEU A 1 496 ? 14.411 -0.426 -6.223 1.00 98.31 496 LEU A C 1
ATOM 3901 O O . LEU A 1 496 ? 13.824 -0.547 -5.152 1.00 98.31 496 LEU A O 1
ATOM 3905 N N . GLU A 1 497 ? 15.574 0.223 -6.315 1.00 97.62 497 GLU A N 1
ATOM 3906 C CA . GLU A 1 497 ? 16.325 0.689 -5.145 1.00 97.62 497 GLU A CA 1
ATOM 3907 C C . GLU A 1 497 ? 15.568 1.723 -4.303 1.00 97.62 497 GLU A C 1
ATOM 3909 O O . GLU A 1 497 ? 15.783 1.791 -3.098 1.00 97.62 497 GLU A O 1
ATOM 3914 N N . ASP A 1 498 ? 14.726 2.556 -4.922 1.00 98.12 498 ASP A N 1
ATOM 3915 C CA . ASP A 1 498 ? 14.000 3.639 -4.260 1.00 98.12 498 ASP A CA 1
ATOM 3916 C C . ASP A 1 498 ? 12.725 4.052 -5.026 1.00 98.12 498 ASP A C 1
ATOM 3918 O O . ASP A 1 498 ? 12.448 3.553 -6.121 1.00 98.12 498 ASP A O 1
ATOM 3922 N N . VAL A 1 499 ? 11.943 4.994 -4.481 1.00 98.44 499 VAL A N 1
ATOM 3923 C CA . VAL A 1 499 ? 10.662 5.418 -5.086 1.00 98.44 499 VAL A CA 1
ATOM 3924 C C . VAL A 1 499 ? 10.798 6.065 -6.477 1.00 98.44 499 VAL A C 1
ATOM 3926 O O . VAL A 1 499 ? 9.787 6.245 -7.147 1.00 98.44 499 VAL A O 1
ATOM 3929 N N . SER A 1 500 ? 12.009 6.385 -6.964 1.00 98.31 500 SER A N 1
ATOM 3930 C CA . SER A 1 500 ? 12.203 6.835 -8.358 1.00 98.31 500 SER A CA 1
ATOM 3931 C C . SER A 1 500 ? 12.039 5.707 -9.380 1.00 98.31 500 SER A C 1
ATOM 3933 O O . SER A 1 500 ? 11.907 5.970 -10.575 1.00 98.31 500 SER A O 1
ATOM 3935 N N . LYS A 1 501 ? 12.066 4.446 -8.927 1.00 98.44 501 LYS A N 1
ATOM 3936 C CA . LYS A 1 501 ? 12.216 3.262 -9.781 1.00 98.44 501 LYS A CA 1
ATOM 3937 C C . LYS A 1 501 ? 10.919 2.598 -10.215 1.00 98.44 501 LYS A C 1
ATOM 3939 O O . LYS A 1 501 ? 10.982 1.696 -11.044 1.00 98.44 501 LYS A O 1
ATOM 3944 N N . PHE A 1 502 ? 9.756 3.044 -9.735 1.00 98.62 502 PHE A N 1
ATOM 3945 C CA . PHE A 1 502 ? 8.474 2.461 -10.150 1.00 98.62 502 PHE A CA 1
ATOM 3946 C C . PHE A 1 502 ? 8.316 2.317 -11.679 1.00 98.62 502 PHE A C 1
ATOM 3948 O O . PHE A 1 502 ? 7.896 1.238 -12.093 1.00 98.62 502 PHE A O 1
ATOM 3955 N N . PRO A 1 503 ? 8.699 3.287 -12.545 1.00 98.44 503 PRO A N 1
ATOM 3956 C CA . PRO A 1 503 ? 8.614 3.121 -13.998 1.00 98.44 503 PRO A CA 1
ATOM 3957 C C . PRO A 1 503 ? 9.318 1.862 -14.525 1.00 98.44 503 PRO A C 1
ATOM 3959 O O . PRO A 1 503 ? 8.752 1.192 -15.384 1.00 98.44 503 PRO A O 1
ATOM 3962 N N . ASN A 1 504 ? 10.468 1.473 -13.955 1.00 98.44 504 ASN A N 1
ATOM 3963 C CA . ASN A 1 504 ? 11.215 0.275 -14.355 1.00 98.44 504 ASN A CA 1
ATOM 3964 C C . ASN A 1 504 ? 10.346 -0.993 -14.284 1.00 98.44 504 ASN A C 1
ATOM 3966 O O . ASN A 1 504 ? 10.413 -1.839 -15.174 1.00 98.44 504 ASN A O 1
ATOM 3970 N N . LEU A 1 505 ? 9.500 -1.107 -13.251 1.00 98.75 505 LEU A N 1
ATOM 3971 C CA . LEU A 1 505 ? 8.579 -2.233 -13.084 1.00 98.75 505 LEU A CA 1
ATOM 3972 C C . LEU A 1 505 ? 7.535 -2.287 -14.200 1.00 98.75 505 LEU A C 1
ATOM 3974 O O . LEU A 1 505 ? 7.284 -3.350 -14.761 1.00 98.75 505 LEU A O 1
ATOM 3978 N N . PHE A 1 506 ? 6.955 -1.144 -14.559 1.00 98.69 506 PHE A N 1
ATOM 3979 C CA . PHE A 1 506 ? 5.978 -1.071 -15.644 1.00 98.69 506 PHE A CA 1
ATOM 3980 C C . PHE A 1 506 ? 6.612 -1.339 -17.013 1.00 98.69 506 PHE A C 1
ATOM 3982 O O . PHE A 1 506 ? 5.978 -1.972 -17.856 1.00 98.69 506 PHE A O 1
ATOM 3989 N N . GLU A 1 507 ? 7.855 -0.907 -17.238 1.00 98.44 507 GLU A N 1
ATOM 3990 C CA . GLU A 1 507 ? 8.589 -1.245 -18.459 1.00 98.44 507 GLU A CA 1
ATOM 3991 C C . GLU A 1 507 ? 8.888 -2.744 -18.551 1.00 98.44 507 GLU A C 1
ATOM 3993 O O . GLU A 1 507 ? 8.725 -3.335 -19.617 1.00 98.44 507 GLU A O 1
ATOM 3998 N N . GLU A 1 508 ? 9.291 -3.378 -17.449 1.00 98.31 508 GLU A N 1
ATOM 3999 C CA . GLU A 1 508 ? 9.580 -4.812 -17.436 1.00 98.31 508 GLU A CA 1
ATOM 4000 C C . GLU A 1 508 ? 8.312 -5.652 -17.628 1.00 98.31 508 GLU A C 1
ATOM 4002 O O . GLU A 1 508 ? 8.277 -6.549 -18.469 1.00 98.31 508 GLU A O 1
ATOM 4007 N N . LEU A 1 509 ? 7.213 -5.297 -16.959 1.00 98.56 509 LEU A N 1
ATOM 4008 C CA . LEU A 1 509 ? 5.912 -5.929 -17.192 1.00 98.56 509 LEU A CA 1
ATOM 4009 C C . LEU A 1 509 ? 5.424 -5.721 -18.640 1.00 98.56 509 LEU A C 1
ATOM 4011 O O . LEU A 1 509 ? 4.885 -6.650 -19.245 1.00 98.56 509 LEU A O 1
ATOM 4015 N N . TRP A 1 510 ? 5.671 -4.550 -19.242 1.00 97.88 510 TRP A N 1
ATOM 4016 C CA . TRP A 1 510 ? 5.410 -4.308 -20.666 1.00 97.88 510 TRP A CA 1
ATOM 4017 C C . TRP A 1 510 ? 6.241 -5.235 -21.569 1.00 97.88 510 TRP A C 1
ATOM 4019 O O . TRP A 1 510 ? 5.696 -5.830 -22.503 1.00 97.88 510 TRP A O 1
ATOM 4029 N N . ARG A 1 511 ? 7.544 -5.416 -21.289 1.00 95.38 511 ARG A N 1
ATOM 4030 C CA . ARG A 1 511 ? 8.406 -6.390 -21.998 1.00 95.38 511 ARG A CA 1
ATOM 4031 C C . ARG A 1 511 ? 7.888 -7.831 -21.843 1.00 95.38 511 ARG A C 1
ATOM 4033 O O . ARG A 1 511 ? 8.057 -8.632 -22.759 1.00 95.38 511 ARG A O 1
ATOM 4040 N N . GLN A 1 512 ? 7.175 -8.132 -20.756 1.00 96.00 512 GLN A N 1
ATOM 4041 C CA . GLN A 1 512 ? 6.529 -9.422 -20.482 1.00 96.00 512 GLN A CA 1
ATOM 4042 C C . GLN A 1 512 ? 5.041 -9.493 -20.901 1.00 96.00 512 GLN A C 1
ATOM 4044 O O . GLN A 1 512 ? 4.258 -10.260 -20.339 1.00 96.00 512 GLN A O 1
ATOM 4049 N N . ASN A 1 513 ? 4.643 -8.740 -21.934 1.00 95.25 513 ASN A N 1
ATOM 4050 C CA . ASN A 1 513 ? 3.309 -8.785 -22.556 1.00 95.25 513 ASN A CA 1
ATOM 4051 C C . ASN A 1 513 ? 2.134 -8.456 -21.608 1.00 95.25 513 ASN A C 1
ATOM 4053 O O . ASN A 1 513 ? 1.040 -9.020 -21.727 1.00 95.25 513 ASN A O 1
ATOM 4057 N N . TRP A 1 514 ? 2.327 -7.532 -20.666 1.00 98.31 514 TRP A N 1
ATOM 4058 C CA . TRP A 1 514 ? 1.202 -6.862 -20.009 1.00 98.31 514 TRP A CA 1
ATOM 4059 C C . TRP A 1 514 ? 0.564 -5.831 -20.945 1.00 98.31 514 TRP A C 1
ATOM 4061 O O . TRP A 1 514 ? 1.263 -5.095 -21.642 1.00 98.31 514 TRP A O 1
ATOM 4071 N N . SER A 1 515 ? -0.770 -5.774 -20.971 1.00 98.25 515 SER A N 1
ATOM 4072 C CA . SER A 1 515 ? -1.488 -4.781 -21.775 1.00 98.25 515 SER A CA 1
ATOM 4073 C C . SER A 1 515 ? -1.456 -3.395 -21.118 1.00 98.25 515 SER A C 1
ATOM 4075 O O . SER A 1 515 ? -1.274 -3.269 -19.907 1.00 98.25 515 SER A O 1
ATOM 4077 N N . GLU A 1 516 ? -1.689 -2.333 -21.899 1.00 98.19 516 GLU A N 1
ATOM 4078 C CA . GLU A 1 516 ? -1.817 -0.970 -21.351 1.00 98.19 516 GLU A CA 1
ATOM 4079 C C . GLU A 1 516 ? -2.954 -0.879 -20.310 1.00 98.19 516 GLU A C 1
ATOM 4081 O O . GLU A 1 516 ? -2.853 -0.124 -19.345 1.00 98.19 516 GLU A O 1
ATOM 4086 N N . GLU A 1 517 ? -4.018 -1.674 -20.473 1.00 98.38 517 GLU A N 1
ATOM 4087 C CA . GLU A 1 517 ? -5.131 -1.748 -19.523 1.00 98.38 517 GLU A CA 1
ATOM 4088 C C . GLU A 1 517 ? -4.722 -2.453 -18.221 1.00 98.38 517 GLU A C 1
ATOM 4090 O O . GLU A 1 517 ? -4.960 -1.916 -17.141 1.00 98.38 517 GLU A O 1
ATOM 4095 N N . ASP A 1 518 ? -4.039 -3.599 -18.300 1.00 98.75 518 ASP A N 1
ATOM 4096 C CA . ASP A 1 518 ? -3.559 -4.331 -17.118 1.00 98.75 518 ASP A CA 1
ATOM 4097 C C . ASP A 1 518 ? -2.541 -3.514 -16.308 1.00 98.75 518 ASP A C 1
ATOM 4099 O O . ASP A 1 518 ? -2.538 -3.548 -15.078 1.00 98.75 518 ASP A O 1
ATOM 4103 N N . LEU A 1 519 ? -1.701 -2.728 -16.986 1.00 98.81 519 LEU A N 1
ATOM 4104 C CA . LEU A 1 519 ? -0.775 -1.807 -16.331 1.00 98.81 519 LEU A CA 1
ATOM 4105 C C . LEU A 1 519 ? -1.511 -0.625 -15.672 1.00 98.81 519 LEU A C 1
ATOM 4107 O O . LEU A 1 519 ? -1.127 -0.208 -14.584 1.00 98.81 519 LEU A O 1
ATOM 4111 N N . LYS A 1 520 ? -2.608 -0.116 -16.251 1.00 98.75 520 LYS A N 1
ATOM 4112 C CA . LYS A 1 520 ? -3.477 0.891 -15.598 1.00 98.75 520 LYS A CA 1
ATOM 4113 C C . LYS A 1 520 ? -4.203 0.323 -14.371 1.00 98.75 520 LYS A C 1
ATOM 4115 O O . LYS A 1 520 ? -4.306 1.005 -13.348 1.00 98.75 520 LYS A O 1
ATOM 4120 N N . LYS A 1 521 ? -4.652 -0.933 -14.450 1.00 98.81 521 LYS A N 1
ATOM 4121 C CA . LYS A 1 521 ? -5.207 -1.704 -13.326 1.00 98.81 521 LYS A CA 1
ATOM 4122 C C . LYS A 1 521 ? -4.206 -1.797 -12.173 1.00 98.81 521 LYS A C 1
ATOM 4124 O O . LYS A 1 521 ? -4.527 -1.334 -11.077 1.00 98.81 521 LYS A O 1
ATOM 4129 N N . LEU A 1 522 ? -2.990 -2.274 -12.458 1.00 98.88 522 LEU A N 1
ATOM 4130 C CA . LEU A 1 522 ? -1.887 -2.385 -11.498 1.00 98.88 522 LEU A CA 1
ATOM 4131 C C . LEU A 1 522 ? -1.464 -1.033 -10.903 1.00 98.88 522 LEU A C 1
ATOM 4133 O O . LEU A 1 522 ? -1.220 -0.955 -9.702 1.00 98.88 522 LEU A O 1
ATOM 4137 N N . ALA A 1 523 ? -1.384 0.023 -11.723 1.00 98.75 523 ALA A N 1
ATOM 4138 C CA . ALA A 1 523 ? -0.951 1.348 -11.280 1.00 98.75 523 ALA A CA 1
ATOM 4139 C C . ALA A 1 523 ? -1.859 1.926 -10.190 1.00 98.75 523 ALA A C 1
ATOM 4141 O O . ALA A 1 523 ? -1.358 2.463 -9.208 1.00 98.75 523 ALA A O 1
ATOM 4142 N N . GLY A 1 524 ? -3.180 1.798 -10.330 1.00 98.50 524 GLY A N 1
ATOM 4143 C CA . GLY A 1 524 ? -4.092 2.324 -9.316 1.00 98.50 524 GLY A CA 1
ATOM 4144 C C . GLY A 1 524 ? -5.581 2.132 -9.571 1.00 98.50 524 GLY A C 1
ATOM 4145 O O . GLY A 1 524 ? -6.363 2.285 -8.633 1.00 98.50 524 GLY A O 1
ATOM 4146 N N . GLU A 1 525 ? -6.020 1.766 -10.782 1.00 98.75 525 GLU A N 1
ATOM 4147 C CA . GLU A 1 525 ? -7.454 1.563 -11.042 1.00 98.75 525 GLU A CA 1
ATOM 4148 C C . GLU A 1 525 ? -8.048 0.423 -10.189 1.00 98.75 525 GLU A C 1
ATOM 4150 O O . GLU A 1 525 ? -9.183 0.549 -9.723 1.00 98.75 525 GLU A O 1
ATOM 4155 N N . ASN A 1 526 ? -7.272 -0.624 -9.874 1.00 98.88 526 ASN A N 1
ATOM 4156 C CA . ASN A 1 526 ? -7.696 -1.691 -8.958 1.00 98.88 526 ASN A CA 1
ATOM 4157 C C . ASN A 1 526 ? -7.892 -1.191 -7.522 1.00 98.88 526 ASN A C 1
ATOM 4159 O O . ASN A 1 526 ? -8.905 -1.489 -6.886 1.00 98.88 526 ASN A O 1
ATOM 4163 N N . PHE A 1 527 ? -6.961 -0.383 -7.011 1.00 98.88 527 PHE A N 1
ATOM 4164 C CA . PHE A 1 527 ? -7.098 0.200 -5.678 1.00 98.88 527 PHE A CA 1
ATOM 4165 C C . PHE A 1 527 ? -8.287 1.175 -5.625 1.00 98.88 527 PHE A C 1
ATOM 4167 O O . PHE A 1 527 ? -9.118 1.112 -4.721 1.00 98.88 527 PHE A O 1
ATOM 4174 N N . LEU A 1 528 ? -8.451 2.016 -6.652 1.00 98.88 528 LEU A N 1
ATOM 4175 C CA . LEU A 1 528 ? -9.585 2.939 -6.787 1.00 98.88 528 LEU A CA 1
ATOM 4176 C C . LEU A 1 528 ? -10.927 2.235 -7.043 1.00 98.88 528 LEU A C 1
ATOM 4178 O O . LEU A 1 528 ? -11.976 2.878 -6.931 1.00 98.88 528 LEU A O 1
ATOM 4182 N N . ARG A 1 529 ? -10.927 0.950 -7.417 1.00 98.81 529 ARG A N 1
ATOM 4183 C CA . ARG A 1 529 ? -12.106 0.070 -7.435 1.00 98.81 529 ARG A CA 1
ATOM 4184 C C . ARG A 1 529 ? -12.433 -0.405 -6.018 1.00 98.81 529 ARG A C 1
ATOM 4186 O O . ARG A 1 529 ? -13.581 -0.272 -5.606 1.00 98.81 529 ARG A O 1
ATOM 4193 N N . VAL A 1 530 ? -11.448 -0.923 -5.281 1.00 98.94 530 VAL A N 1
ATOM 4194 C CA . VAL A 1 530 ? -11.628 -1.417 -3.902 1.00 98.94 530 VAL A CA 1
ATOM 4195 C C . VAL A 1 530 ? -12.047 -0.296 -2.953 1.00 98.94 530 VAL A C 1
ATOM 4197 O O . VAL A 1 530 ? -13.098 -0.403 -2.328 1.00 98.94 530 VAL A O 1
ATOM 4200 N N . PHE A 1 531 ? -11.310 0.817 -2.914 1.00 98.88 531 PHE A N 1
ATOM 4201 C CA . PHE A 1 531 ? -11.613 1.933 -2.011 1.00 98.88 531 PHE A CA 1
ATOM 4202 C C . PHE A 1 531 ? -13.019 2.501 -2.265 1.00 98.88 531 PHE A C 1
ATOM 4204 O O . PHE A 1 531 ? -13.775 2.735 -1.328 1.00 98.88 531 PHE A O 1
ATOM 4211 N N . ARG A 1 532 ? -13.438 2.616 -3.532 1.00 98.81 532 ARG A N 1
ATOM 4212 C CA . ARG A 1 532 ? -14.797 3.062 -3.869 1.00 98.81 532 ARG A CA 1
ATOM 4213 C C . ARG A 1 532 ? -15.877 2.094 -3.391 1.00 98.81 532 ARG A C 1
ATOM 4215 O O . ARG A 1 532 ? -16.888 2.559 -2.885 1.00 98.81 532 ARG A O 1
ATOM 4222 N N . LYS A 1 533 ? -15.661 0.777 -3.498 1.00 98.88 533 LYS A N 1
ATOM 4223 C CA . LYS A 1 533 ? -16.593 -0.225 -2.952 1.00 98.88 533 LYS A CA 1
ATOM 4224 C C . LYS A 1 533 ? -16.701 -0.143 -1.425 1.00 98.88 533 LYS A C 1
ATOM 4226 O O . LYS A 1 533 ? -17.796 -0.273 -0.896 1.00 98.88 533 LYS A O 1
ATOM 4231 N N . VAL A 1 534 ? -15.599 0.131 -0.725 1.00 98.88 534 VAL A N 1
ATOM 4232 C CA . VAL A 1 534 ? -15.601 0.375 0.732 1.00 98.88 534 VAL A CA 1
ATOM 4233 C C . VAL A 1 534 ? -16.391 1.650 1.082 1.00 98.88 534 VAL A C 1
ATOM 4235 O O . VAL A 1 534 ? -17.198 1.647 2.007 1.00 98.88 534 VAL A O 1
ATOM 4238 N N . GLU A 1 535 ? -16.238 2.724 0.301 1.00 98.81 535 GLU A N 1
ATOM 4239 C CA . GLU A 1 535 ? -17.036 3.953 0.444 1.00 98.81 535 GLU A CA 1
ATOM 4240 C C . GLU A 1 535 ? -18.524 3.755 0.090 1.00 98.81 535 GLU A C 1
ATOM 4242 O O . GLU A 1 535 ? -19.388 4.424 0.657 1.00 98.81 535 GLU A O 1
ATOM 4247 N N . GLU A 1 536 ? -18.837 2.889 -0.879 1.00 98.75 536 GLU A N 1
ATOM 4248 C CA . GLU A 1 536 ? -20.204 2.495 -1.250 1.00 98.75 536 GLU A CA 1
ATOM 4249 C C . GLU A 1 536 ? -20.866 1.701 -0.121 1.00 98.75 536 GLU A C 1
ATOM 4251 O O . GLU A 1 536 ? -21.988 2.024 0.263 1.00 98.75 536 GLU A O 1
ATOM 4256 N N . GLU A 1 537 ? -20.157 0.746 0.476 1.00 98.69 537 GLU A N 1
ATOM 4257 C CA . GLU A 1 537 ? -20.694 -0.066 1.567 1.00 98.69 537 GLU A CA 1
ATOM 4258 C C . GLU A 1 537 ? -20.916 0.742 2.852 1.00 98.69 537 GLU A C 1
ATOM 4260 O O . GLU A 1 537 ? -21.970 0.636 3.476 1.00 98.69 537 GLU A O 1
ATOM 4265 N N . SER A 1 538 ? -20.015 1.670 3.186 1.00 98.50 538 SER A N 1
ATOM 4266 C CA . SER A 1 538 ? -20.260 2.630 4.271 1.00 98.50 538 SER A CA 1
ATOM 4267 C C . SER A 1 538 ? -21.530 3.462 4.049 1.00 98.50 538 SER A C 1
ATOM 4269 O O . SER A 1 538 ? -22.272 3.715 4.998 1.00 98.50 538 SER A O 1
ATOM 4271 N N . ARG A 1 539 ? -21.836 3.848 2.796 1.00 98.38 539 ARG A N 1
ATOM 4272 C CA . ARG A 1 539 ? -23.099 4.533 2.459 1.00 98.38 539 ARG A CA 1
ATOM 4273 C C . ARG A 1 539 ? -24.319 3.632 2.660 1.00 98.38 539 ARG A C 1
ATOM 4275 O O . ARG A 1 539 ? -25.313 4.113 3.197 1.00 98.38 539 ARG A O 1
ATOM 4282 N N . ASN A 1 540 ? -24.237 2.353 2.292 1.00 98.06 540 ASN A N 1
ATOM 4283 C CA . ASN A 1 540 ? -25.301 1.373 2.546 1.00 98.06 540 ASN A CA 1
ATOM 4284 C C . ASN A 1 540 ? -25.565 1.200 4.055 1.00 98.06 540 ASN A C 1
ATOM 4286 O O . ASN A 1 540 ? -26.713 1.070 4.479 1.00 98.06 540 ASN A O 1
ATOM 4290 N N . LEU A 1 541 ? -24.507 1.255 4.870 1.00 97.31 541 LEU A N 1
ATOM 4291 C CA . LEU A 1 541 ? -24.541 1.039 6.319 1.00 97.31 541 LEU A CA 1
ATOM 4292 C C . LEU A 1 541 ? -24.804 2.312 7.155 1.00 97.31 541 LEU A C 1
ATOM 4294 O O . LEU A 1 541 ? -24.740 2.247 8.382 1.00 97.31 541 LEU A O 1
ATOM 4298 N N . GLN A 1 542 ? -25.138 3.461 6.549 1.00 89.12 542 GLN A N 1
ATOM 4299 C CA . GLN A 1 542 ? -25.366 4.726 7.282 1.00 89.12 542 GLN A CA 1
ATOM 4300 C C . GLN A 1 542 ? -26.494 4.672 8.326 1.00 89.12 542 GLN A C 1
ATOM 4302 O O . GLN A 1 542 ? -26.473 5.447 9.280 1.00 89.12 542 GLN A O 1
ATOM 4307 N N . GLY A 1 543 ? -27.474 3.778 8.155 1.00 90.38 543 GLY A N 1
ATOM 4308 C CA . GLY A 1 543 ? -28.555 3.557 9.125 1.00 90.38 543 GLY A CA 1
ATOM 4309 C C . GLY A 1 543 ? -28.202 2.590 10.262 1.00 90.38 543 GLY A C 1
ATOM 4310 O O . GLY A 1 543 ? -28.984 2.450 11.201 1.00 90.38 543 GLY A O 1
ATOM 4311 N N . THR A 1 544 ? -27.055 1.911 10.188 1.00 95.06 544 THR A N 1
ATOM 4312 C CA . THR A 1 544 ? -26.614 0.945 11.199 1.00 95.06 544 THR A CA 1
ATOM 4313 C C . THR A 1 544 ? -26.106 1.686 12.441 1.00 95.06 544 THR A C 1
ATOM 4315 O O . THR A 1 544 ? -25.271 2.587 12.301 1.00 95.06 544 THR A O 1
ATOM 4318 N N . PRO A 1 545 ? -26.553 1.323 13.660 1.00 94.62 545 PRO A N 1
ATOM 4319 C CA . PRO A 1 545 ? -26.009 1.883 14.891 1.00 94.62 545 PRO A CA 1
ATOM 4320 C C . PRO A 1 545 ? -24.486 1.733 14.979 1.00 94.62 545 PRO A C 1
ATOM 4322 O O . PRO A 1 545 ? -23.899 0.775 14.478 1.00 94.62 545 PRO A O 1
ATOM 4325 N N . VAL A 1 546 ? -23.849 2.695 15.642 1.00 95.25 546 VAL A N 1
ATOM 4326 C CA . VAL A 1 546 ? -22.416 2.656 15.950 1.00 95.25 546 VAL A CA 1
ATOM 4327 C C . VAL A 1 546 ? -22.121 1.463 16.861 1.00 95.25 546 VAL A C 1
ATOM 4329 O O . VAL A 1 546 ? -22.855 1.239 17.822 1.00 95.25 546 VAL A O 1
ATOM 4332 N N . SER A 1 547 ? -21.035 0.722 16.614 1.00 93.50 547 SER A N 1
ATOM 4333 C CA . SER A 1 547 ? -20.638 -0.358 17.522 1.00 93.50 547 SER A CA 1
ATOM 4334 C C . SER A 1 547 ? -20.158 0.199 18.871 1.00 93.50 547 SER A C 1
ATOM 4336 O O . SER A 1 547 ? -19.123 0.873 18.965 1.00 93.50 547 SER A O 1
ATOM 4338 N N . GLU A 1 548 ? -20.917 -0.093 19.928 1.00 94.19 548 GLU A N 1
ATOM 4339 C CA . GLU A 1 548 ? -20.583 0.205 21.331 1.00 94.19 548 GLU A CA 1
ATOM 4340 C C . GLU A 1 548 ? -19.930 -0.988 22.051 1.00 94.19 548 GLU A C 1
ATOM 4342 O O . GLU A 1 548 ? -19.720 -0.952 23.263 1.00 94.19 548 GLU A O 1
ATOM 4347 N N . ALA A 1 549 ? -19.593 -2.050 21.310 1.00 92.94 549 ALA A N 1
ATOM 4348 C CA . ALA A 1 549 ? -18.971 -3.242 21.867 1.00 92.94 549 ALA A CA 1
ATOM 4349 C C . ALA A 1 549 ? -17.640 -2.915 22.561 1.00 92.94 549 ALA A C 1
ATOM 4351 O O . ALA A 1 549 ? -16.793 -2.189 22.033 1.00 92.94 549 ALA A O 1
ATOM 4352 N N . GLN A 1 550 ? -17.455 -3.494 23.743 1.00 89.50 550 GLN A N 1
ATOM 4353 C CA . GLN A 1 550 ? -16.223 -3.408 24.519 1.00 89.50 550 GLN A CA 1
ATOM 4354 C C . GLN A 1 550 ? -15.418 -4.695 24.340 1.00 89.50 550 GLN A C 1
ATOM 4356 O O . GLN A 1 550 ? -15.994 -5.768 24.144 1.00 89.50 550 GLN A O 1
ATOM 4361 N N . ALA A 1 551 ? -14.092 -4.590 24.415 1.00 87.00 551 ALA A N 1
ATOM 4362 C CA . ALA A 1 551 ? -13.244 -5.770 24.479 1.00 87.00 551 ALA A CA 1
ATOM 4363 C C . ALA A 1 551 ? -13.571 -6.581 25.750 1.00 87.00 551 ALA A C 1
ATOM 4365 O O . ALA A 1 551 ? -13.818 -5.972 26.798 1.00 87.00 551 ALA A O 1
ATOM 4366 N N . PRO A 1 552 ? -13.571 -7.924 25.687 1.00 82.38 552 PRO A N 1
ATOM 4367 C CA . PRO A 1 552 ? -13.707 -8.779 26.860 1.00 82.38 552 PRO A CA 1
ATOM 4368 C C . PRO A 1 552 ? -12.775 -8.356 28.001 1.00 82.38 552 PRO A C 1
ATOM 4370 O O . PRO A 1 552 ? -11.608 -8.026 27.788 1.00 82.38 552 PRO A O 1
ATOM 4373 N N . SER A 1 553 ? -13.268 -8.399 29.241 1.00 70.12 553 SER A N 1
ATOM 4374 C CA . SER A 1 553 ? -12.475 -8.011 30.416 1.00 70.12 553 SER A CA 1
ATOM 4375 C C . SER A 1 553 ? -11.223 -8.869 30.600 1.00 70.12 553 SER A C 1
ATOM 4377 O O . SER A 1 553 ? -10.253 -8.401 31.182 1.00 70.12 553 SER A O 1
ATOM 4379 N N . GLU A 1 554 ? -11.225 -10.100 30.088 1.00 66.50 554 GLU A N 1
ATOM 4380 C CA . GLU A 1 554 ? -10.085 -11.023 30.105 1.00 66.50 554 GLU A CA 1
ATOM 4381 C C . GLU A 1 554 ? -8.975 -10.573 29.134 1.00 66.50 554 GLU A C 1
ATOM 4383 O O . GLU A 1 554 ? -7.809 -10.529 29.528 1.00 66.50 554 GLU A O 1
ATOM 4388 N N . ASP A 1 555 ? -9.331 -10.084 27.943 1.00 61.59 555 ASP A N 1
ATOM 4389 C CA . ASP A 1 555 ? -8.406 -9.495 26.956 1.00 61.59 555 ASP A CA 1
ATOM 4390 C C . ASP A 1 555 ? -7.774 -8.185 27.459 1.00 61.59 555 ASP A C 1
ATOM 4392 O O . ASP A 1 555 ? -6.633 -7.842 27.138 1.00 61.59 555 ASP A O 1
ATOM 4396 N N . VAL A 1 556 ? -8.524 -7.446 28.281 1.00 58.97 556 VAL A N 1
ATOM 4397 C CA . VAL A 1 556 ? -8.050 -6.265 29.018 1.00 58.97 556 VAL A CA 1
ATOM 4398 C C . VAL A 1 556 ? -7.272 -6.673 30.280 1.00 58.97 556 VAL A C 1
ATOM 4400 O O . VAL A 1 556 ? -6.416 -5.922 30.746 1.00 58.97 556 VAL A O 1
ATOM 4403 N N . SER A 1 557 ? -7.483 -7.877 30.824 1.00 49.12 557 SER A N 1
ATOM 4404 C CA . SER A 1 557 ? -6.870 -8.311 32.088 1.00 49.12 557 SER A CA 1
ATOM 4405 C C . SER A 1 557 ? -5.355 -8.495 32.010 1.00 49.12 557 SER A C 1
ATOM 4407 O O . SER A 1 557 ? -4.695 -8.399 33.040 1.00 49.12 557 SER A O 1
ATOM 4409 N N . ILE A 1 558 ? -4.776 -8.649 30.813 1.00 52.47 558 ILE A N 1
ATOM 4410 C CA . ILE A 1 558 ? -3.318 -8.588 30.602 1.00 52.47 558 ILE A CA 1
ATOM 4411 C C . ILE A 1 558 ? -2.781 -7.194 30.975 1.00 52.47 558 ILE A C 1
ATOM 4413 O O . ILE A 1 558 ? -1.751 -7.087 31.643 1.00 52.47 558 ILE A O 1
ATOM 4417 N N . ILE A 1 559 ? -3.524 -6.128 30.648 1.00 48.53 559 ILE A N 1
ATOM 4418 C CA . ILE A 1 559 ? -3.233 -4.758 31.100 1.00 48.53 559 ILE A CA 1
ATOM 4419 C C . ILE A 1 559 ? -3.352 -4.696 32.626 1.00 48.53 559 ILE A C 1
ATOM 4421 O O . ILE A 1 559 ? -2.454 -4.179 33.282 1.00 48.53 559 ILE A O 1
ATOM 4425 N N . SER A 1 560 ? -4.392 -5.297 33.215 1.00 41.09 560 SER A N 1
ATOM 4426 C CA . SER A 1 560 ? -4.522 -5.397 34.679 1.00 41.09 560 SER A CA 1
ATOM 4427 C C . SER A 1 560 ? -3.443 -6.269 35.335 1.00 41.09 560 SER A C 1
ATOM 4429 O O . SER A 1 560 ? -3.093 -6.017 36.475 1.00 41.09 560 SER A O 1
ATOM 4431 N N . LEU A 1 561 ? -2.836 -7.246 34.666 1.00 42.78 561 LEU A N 1
ATOM 4432 C CA . LEU A 1 561 ? -1.707 -8.008 35.218 1.00 42.78 561 LEU A CA 1
ATOM 4433 C C . LEU A 1 561 ? -0.406 -7.193 35.225 1.00 42.78 561 LEU A C 1
ATOM 4435 O O . LEU A 1 561 ? 0.448 -7.426 36.080 1.00 42.78 561 LEU A O 1
ATOM 4439 N N . MET A 1 562 ? -0.277 -6.207 34.332 1.00 43.31 562 MET A N 1
ATOM 4440 C CA . MET A 1 562 ? 0.809 -5.222 34.361 1.00 43.31 562 MET A CA 1
ATOM 4441 C C . MET A 1 562 ? 0.496 -3.996 35.240 1.00 43.31 562 MET A C 1
ATOM 4443 O O . MET A 1 562 ? 1.422 -3.381 35.767 1.00 43.31 562 MET A O 1
ATOM 4447 N N . ALA A 1 563 ? -0.783 -3.658 35.445 1.00 41.09 563 ALA A N 1
ATOM 4448 C CA . ALA A 1 563 ? -1.228 -2.491 36.213 1.00 41.09 563 ALA A CA 1
ATOM 4449 C C . ALA A 1 563 ? -1.592 -2.794 37.683 1.00 41.09 563 ALA A C 1
ATOM 4451 O O . ALA A 1 563 ? -1.254 -1.995 38.552 1.00 41.09 563 ALA A O 1
ATOM 4452 N N . ASN A 1 564 ? -2.175 -3.956 38.017 1.00 33.41 564 ASN A N 1
ATOM 4453 C CA . ASN A 1 564 ? -2.636 -4.333 39.374 1.00 33.41 564 ASN A CA 1
ATOM 4454 C C . ASN A 1 564 ? -1.493 -4.611 40.373 1.00 33.41 564 ASN A C 1
ATOM 4456 O O . ASN A 1 564 ? -1.690 -5.260 41.398 1.00 33.41 564 ASN A O 1
ATOM 4460 N N . VAL A 1 565 ? -0.299 -4.072 40.133 1.00 37.97 565 VAL A N 1
ATOM 4461 C CA . VAL A 1 565 ? 0.655 -3.792 41.213 1.00 37.97 565 VAL A CA 1
ATOM 4462 C C . VAL A 1 565 ? 0.171 -2.584 42.049 1.00 37.97 565 VAL A C 1
ATOM 4464 O O . VAL A 1 565 ? 0.687 -2.355 43.139 1.00 37.97 565 VAL A O 1
ATOM 4467 N N . THR A 1 566 ? -0.824 -1.808 41.583 1.00 37.97 566 THR A N 1
ATOM 4468 C CA . THR A 1 566 ? -1.265 -0.559 42.236 1.00 37.97 566 THR A CA 1
ATOM 4469 C C . THR A 1 566 ? -2.448 -0.649 43.201 1.00 37.97 566 THR A C 1
ATOM 4471 O O . THR A 1 566 ? -2.620 0.296 43.968 1.00 37.97 566 THR A O 1
ATOM 4474 N N . GLU A 1 567 ? -3.236 -1.728 43.227 1.00 35.38 567 GLU A N 1
ATOM 4475 C CA . GLU A 1 567 ? -4.379 -1.852 44.153 1.00 35.38 567 GLU A CA 1
ATOM 4476 C C . GLU A 1 567 ? -4.206 -3.018 45.133 1.00 35.38 567 GLU A C 1
ATOM 4478 O O . GLU A 1 567 ? -4.591 -4.160 44.892 1.00 35.38 567 GLU A O 1
ATOM 4483 N N . VAL A 1 568 ? -3.624 -2.685 46.287 1.00 35.03 568 VAL A N 1
ATOM 4484 C CA . VAL A 1 568 ? -3.788 -3.443 47.529 1.00 35.03 568 VAL A CA 1
ATOM 4485 C C . VAL A 1 568 ? -4.656 -2.591 48.445 1.00 35.03 568 VAL A C 1
ATOM 4487 O O . VAL A 1 568 ? -4.175 -1.599 48.999 1.00 35.03 568 VAL A O 1
ATOM 4490 N N . ASP A 1 569 ? -5.921 -2.978 48.613 1.00 32.31 569 ASP A N 1
ATOM 4491 C CA . ASP A 1 569 ? -6.789 -2.373 49.623 1.00 32.31 569 ASP A CA 1
ATOM 4492 C C . ASP A 1 569 ? -6.152 -2.524 51.016 1.00 32.31 569 ASP A C 1
ATOM 4494 O O . ASP A 1 569 ? -5.781 -3.638 51.412 1.00 32.31 569 ASP A O 1
ATOM 4498 N N . PRO A 1 570 ? -6.004 -1.438 51.796 1.00 31.81 570 PRO A N 1
ATOM 4499 C CA . PRO A 1 570 ? -5.439 -1.529 53.131 1.00 31.81 570 PRO A CA 1
ATOM 4500 C C . PRO A 1 570 ? -6.461 -2.166 54.088 1.00 31.81 570 PRO A C 1
ATOM 4502 O O . PRO A 1 570 ? -7.540 -1.600 54.295 1.00 31.81 570 PRO A O 1
ATOM 4505 N N . PRO A 1 571 ? -6.139 -3.288 54.760 1.00 35.72 571 PRO A N 1
ATOM 4506 C CA . PRO A 1 571 ? -6.984 -3.775 55.837 1.00 35.72 571 PRO A CA 1
ATOM 4507 C C . PRO A 1 571 ? -6.969 -2.748 56.981 1.00 35.72 571 PRO A C 1
ATOM 4509 O O . PRO A 1 571 ? -5.916 -2.427 57.530 1.00 35.72 571 PRO A O 1
ATOM 4512 N N . ASN A 1 572 ? -8.156 -2.263 57.349 1.00 39.19 572 ASN A N 1
ATOM 4513 C CA . ASN A 1 572 ? -8.420 -1.291 58.418 1.00 39.19 572 ASN A CA 1
ATOM 4514 C C . ASN A 1 572 ? -7.850 0.132 58.217 1.00 39.19 572 ASN A C 1
ATOM 4516 O O . ASN A 1 572 ? -6.878 0.544 58.854 1.00 39.19 572 ASN A O 1
ATOM 4520 N N . GLY A 1 573 ? -8.586 0.943 57.450 1.00 39.41 573 GLY A N 1
ATOM 4521 C CA . GLY A 1 573 ? -9.051 2.263 57.918 1.00 39.41 573 GLY A CA 1
ATOM 4522 C C . GLY A 1 573 ? -8.004 3.306 58.334 1.00 39.41 573 GLY A C 1
ATOM 4523 O O . GLY A 1 573 ? -8.307 4.162 59.163 1.00 39.41 573 GLY A O 1
ATOM 4524 N N . SER A 1 574 ? -6.788 3.256 57.791 1.00 35.25 574 SER A N 1
ATOM 4525 C CA . SER A 1 574 ? -5.709 4.201 58.103 1.00 35.25 574 SER A CA 1
ATOM 4526 C C . SER A 1 574 ? -5.128 4.822 56.828 1.00 35.25 574 SER A C 1
ATOM 4528 O O . SER A 1 574 ? -5.024 4.172 55.791 1.00 35.25 574 SER A O 1
ATOM 4530 N N . GLN A 1 575 ? -4.814 6.124 56.881 1.00 33.69 575 GLN A N 1
ATOM 4531 C CA . GLN A 1 575 ? -4.455 6.913 55.694 1.00 33.69 575 GLN A CA 1
ATOM 4532 C C . GLN A 1 575 ? -3.144 6.447 55.027 1.00 33.69 575 GLN A C 1
ATOM 4534 O O . GLN A 1 575 ? -2.189 6.091 55.726 1.00 33.69 575 GLN A O 1
ATOM 4539 N N . PRO A 1 576 ? -3.042 6.527 53.685 1.00 33.81 576 PRO A N 1
ATOM 4540 C CA . PRO A 1 576 ? -1.876 6.049 52.952 1.00 33.81 576 PRO A CA 1
ATOM 4541 C C . PRO A 1 576 ? -0.650 6.948 53.166 1.00 33.81 576 PRO A C 1
ATOM 4543 O O . PRO A 1 576 ? -0.591 8.083 52.693 1.00 33.81 576 PRO A O 1
ATOM 4546 N N . ARG A 1 577 ? 0.391 6.411 53.816 1.00 32.12 577 ARG A N 1
ATOM 4547 C CA . ARG A 1 577 ? 1.752 6.971 53.763 1.00 32.12 577 ARG A CA 1
ATOM 4548 C C . ARG A 1 577 ? 2.575 6.237 52.707 1.00 32.12 577 ARG A C 1
ATOM 4550 O O . ARG A 1 577 ? 3.103 5.155 52.960 1.00 32.12 577 ARG A O 1
ATOM 4557 N N . PHE A 1 578 ? 2.732 6.850 51.536 1.00 34.84 578 PHE A N 1
ATOM 4558 C CA . PHE A 1 578 ? 3.622 6.339 50.494 1.00 34.84 578 PHE A CA 1
ATOM 4559 C C . PHE A 1 578 ? 5.090 6.398 50.937 1.00 34.84 578 PHE A C 1
ATOM 4561 O O . PHE A 1 578 ? 5.670 7.471 51.074 1.00 34.84 578 PHE A O 1
ATOM 4568 N N . THR A 1 579 ? 5.720 5.232 51.089 1.00 35.69 579 THR A N 1
ATOM 4569 C CA . THR A 1 579 ? 7.182 5.094 51.194 1.00 35.69 579 THR A CA 1
ATOM 4570 C C . THR A 1 579 ? 7.682 4.218 50.048 1.00 35.69 579 THR A C 1
ATOM 4572 O O . THR A 1 579 ? 7.507 3.000 50.054 1.00 35.69 579 THR A O 1
ATOM 4575 N N . ARG A 1 580 ? 8.298 4.857 49.040 1.00 35.34 580 ARG A N 1
ATOM 4576 C CA . ARG A 1 580 ? 8.725 4.235 47.765 1.00 35.34 580 ARG A CA 1
ATOM 4577 C C . ARG A 1 580 ? 9.589 2.974 47.935 1.00 35.34 580 ARG A C 1
ATOM 4579 O O . ARG A 1 580 ? 9.568 2.099 47.076 1.00 35.34 580 ARG A O 1
ATOM 4586 N N . THR A 1 581 ? 10.320 2.858 49.042 1.00 34.81 581 THR A N 1
ATOM 4587 C CA . THR A 1 581 ? 11.341 1.825 49.271 1.00 34.81 581 THR A CA 1
ATOM 4588 C C . THR A 1 581 ? 10.783 0.410 49.468 1.00 34.81 581 THR A C 1
ATOM 4590 O O . THR A 1 581 ? 11.437 -0.553 49.075 1.00 34.81 581 THR A O 1
ATOM 4593 N N . ARG A 1 582 ? 9.572 0.241 50.030 1.00 35.06 582 ARG A N 1
ATOM 4594 C CA . ARG A 1 582 ? 8.963 -1.102 50.185 1.00 35.06 582 ARG A CA 1
ATOM 4595 C C . ARG A 1 582 ? 8.467 -1.684 48.859 1.00 35.06 582 ARG A C 1
ATOM 4597 O O . ARG A 1 582 ? 8.577 -2.887 48.646 1.00 35.06 582 ARG A O 1
ATOM 4604 N N . PHE A 1 583 ? 7.975 -0.824 47.971 1.00 39.44 583 PHE A N 1
ATOM 4605 C CA . PHE A 1 583 ? 7.370 -1.205 46.693 1.00 39.44 583 PHE A CA 1
ATOM 4606 C C . PHE A 1 583 ? 8.381 -1.900 45.763 1.00 39.44 583 PHE A C 1
ATOM 4608 O O . PHE A 1 583 ? 8.094 -2.944 45.184 1.00 39.44 583 PHE A O 1
ATOM 4615 N N . LEU A 1 584 ? 9.607 -1.364 45.690 1.00 39.72 584 LEU A N 1
ATOM 4616 C CA . LEU A 1 584 ? 10.661 -1.876 44.809 1.00 39.72 584 LEU A CA 1
ATOM 4617 C C . LEU A 1 584 ? 11.167 -3.270 45.229 1.00 39.72 584 LEU A C 1
ATOM 4619 O O . LEU A 1 584 ? 11.390 -4.130 44.381 1.00 39.72 584 LEU A O 1
ATOM 4623 N N . LEU A 1 585 ? 11.310 -3.515 46.536 1.00 39.22 585 LEU A N 1
ATOM 4624 C CA . LEU A 1 585 ? 11.760 -4.810 47.063 1.00 39.22 585 LEU A CA 1
ATOM 4625 C C . LEU A 1 585 ? 10.714 -5.914 46.856 1.00 39.22 585 LEU A C 1
ATOM 4627 O O . LEU A 1 585 ? 11.071 -7.052 46.555 1.00 39.22 585 LEU A O 1
ATOM 4631 N N . GLN A 1 586 ? 9.429 -5.575 46.974 1.00 40.41 586 GLN A N 1
ATOM 4632 C CA . GLN A 1 586 ? 8.332 -6.519 46.766 1.00 40.41 586 GLN A CA 1
ATOM 4633 C C . GLN A 1 586 ? 8.148 -6.851 45.273 1.00 40.41 586 GLN A C 1
ATOM 4635 O O . GLN A 1 586 ? 7.974 -8.016 44.925 1.00 40.41 586 GLN A O 1
ATOM 4640 N N . PHE A 1 587 ? 8.319 -5.865 44.385 1.00 44.22 587 PHE A N 1
ATOM 4641 C CA . PHE A 1 587 ? 8.391 -6.074 42.934 1.00 44.22 587 PHE A CA 1
ATOM 4642 C C . PHE A 1 587 ? 9.538 -7.026 42.540 1.00 44.22 587 PHE A C 1
ATOM 4644 O O . PHE A 1 587 ? 9.319 -7.999 41.821 1.00 44.22 587 PHE A O 1
ATOM 4651 N N . ILE A 1 588 ? 10.749 -6.807 43.068 1.00 45.38 588 ILE A N 1
ATOM 4652 C CA . ILE A 1 588 ? 11.914 -7.671 42.803 1.00 45.38 588 ILE A CA 1
ATOM 4653 C C . ILE A 1 588 ? 11.693 -9.106 43.322 1.00 45.38 588 ILE A C 1
ATOM 4655 O O . ILE A 1 588 ? 12.026 -10.067 42.621 1.00 45.38 588 ILE A O 1
ATOM 4659 N N . SER A 1 589 ? 11.111 -9.260 44.519 1.00 40.00 589 SER A N 1
ATOM 4660 C CA . SER A 1 589 ? 10.748 -10.560 45.111 1.00 40.00 589 SER A CA 1
ATOM 4661 C C . SER A 1 589 ? 9.833 -11.367 44.190 1.00 40.00 589 SER A C 1
ATOM 4663 O O . SER A 1 589 ? 10.151 -12.499 43.829 1.00 40.00 589 SER A O 1
ATOM 4665 N N . GLU A 1 590 ? 8.718 -10.788 43.752 1.00 44.22 590 GLU A N 1
ATOM 4666 C CA . GLU A 1 590 ? 7.706 -11.543 43.010 1.00 44.22 590 GLU A CA 1
ATOM 4667 C C . GLU A 1 590 ? 8.136 -11.847 41.565 1.00 44.22 590 GLU A C 1
ATOM 4669 O O . GLU A 1 590 ? 7.849 -12.936 41.062 1.00 44.22 590 GLU A O 1
ATOM 4674 N N . VAL A 1 591 ? 8.914 -10.957 40.936 1.00 44.59 591 VAL A N 1
ATOM 4675 C CA . VAL A 1 591 ? 9.526 -11.196 39.615 1.00 44.59 591 VAL A CA 1
ATOM 4676 C C . VAL A 1 591 ? 10.556 -12.333 39.670 1.00 44.59 591 VAL A C 1
ATOM 4678 O O . VAL A 1 591 ? 10.523 -13.223 38.819 1.00 44.59 591 VAL A O 1
ATOM 4681 N N . THR A 1 592 ? 11.426 -12.373 40.689 1.00 43.34 592 THR A N 1
ATOM 4682 C CA . THR A 1 592 ? 12.407 -13.472 40.852 1.00 43.34 592 THR A CA 1
ATOM 4683 C C . THR A 1 592 ? 11.782 -14.796 41.295 1.00 43.34 592 THR A C 1
ATOM 4685 O O . THR A 1 592 ? 12.390 -15.848 41.109 1.00 43.34 592 THR A O 1
ATOM 4688 N N . ARG A 1 593 ? 10.563 -14.778 41.847 1.00 40.34 593 ARG A N 1
ATOM 4689 C CA . ARG A 1 593 ? 9.843 -15.985 42.280 1.00 40.34 593 ARG A CA 1
ATOM 4690 C C . ARG A 1 593 ? 9.063 -16.671 41.156 1.00 40.34 593 ARG A C 1
ATOM 4692 O O . ARG A 1 593 ? 8.895 -17.886 41.208 1.00 40.34 593 ARG A O 1
ATOM 4699 N N . LYS A 1 594 ? 8.569 -15.912 40.168 1.00 43.75 594 LYS A N 1
ATOM 4700 C CA . LYS A 1 594 ? 7.756 -16.438 39.051 1.00 43.75 594 LYS A CA 1
ATOM 4701 C C . LYS A 1 594 ? 8.537 -16.717 37.765 1.00 43.75 594 LYS A C 1
ATOM 4703 O O . LYS A 1 594 ? 8.077 -17.527 36.965 1.00 43.75 594 LYS A O 1
ATOM 4708 N N . HIS A 1 595 ? 9.711 -16.116 37.574 1.00 39.84 595 HIS A N 1
ATOM 4709 C CA . HIS A 1 595 ? 10.565 -16.394 36.419 1.00 39.84 595 HIS A CA 1
ATOM 4710 C C . HIS A 1 595 ? 11.922 -16.954 36.853 1.00 39.84 595 HIS A C 1
ATOM 4712 O O . HIS A 1 595 ? 12.650 -16.327 37.619 1.00 39.84 595 HIS A O 1
ATOM 4718 N N . LEU A 1 596 ? 12.272 -18.130 36.318 1.00 39.66 596 LEU A N 1
ATOM 4719 C CA . LEU A 1 596 ? 13.556 -18.817 36.513 1.00 39.66 596 LEU A CA 1
ATOM 4720 C C . LEU A 1 596 ? 14.706 -18.088 35.787 1.00 39.66 596 LEU A C 1
ATOM 4722 O O . LEU A 1 596 ? 15.309 -18.605 34.849 1.00 39.66 596 LEU A O 1
ATOM 4726 N N . VAL A 1 597 ? 15.020 -16.875 36.239 1.00 35.91 597 VAL A N 1
ATOM 4727 C CA . VAL A 1 597 ? 16.214 -16.122 35.838 1.00 35.91 597 VAL A CA 1
ATOM 4728 C C . VAL A 1 597 ? 17.328 -16.404 36.858 1.00 35.91 597 VAL A C 1
ATOM 4730 O O . VAL A 1 597 ? 17.101 -16.211 38.054 1.00 35.91 597 VAL A O 1
ATOM 4733 N N . PRO A 1 598 ? 18.535 -16.848 36.448 1.00 32.81 598 PRO A N 1
ATOM 4734 C CA . PRO A 1 598 ? 19.618 -17.155 37.382 1.00 32.81 598 PRO A CA 1
ATOM 4735 C C . PRO A 1 598 ? 20.003 -15.957 38.266 1.00 32.81 598 PRO A C 1
ATOM 4737 O O . PRO A 1 598 ? 20.485 -14.923 37.799 1.00 32.81 598 PRO A O 1
ATOM 4740 N N . SER A 1 599 ? 19.819 -16.114 39.574 1.00 37.59 599 SER A N 1
ATOM 4741 C CA . SER A 1 599 ? 19.826 -15.054 40.590 1.00 37.59 599 SER A CA 1
ATOM 4742 C C . SER A 1 599 ? 21.227 -14.571 41.014 1.00 37.59 599 SER A C 1
ATOM 4744 O O . SER A 1 599 ? 21.538 -14.500 42.201 1.00 37.59 599 SER A O 1
ATOM 4746 N N . ARG A 1 600 ? 22.097 -14.215 40.054 1.00 33.50 600 ARG A N 1
ATOM 4747 C CA . ARG A 1 600 ? 23.481 -13.758 40.329 1.00 33.50 600 ARG A CA 1
ATOM 4748 C C . ARG A 1 600 ? 23.852 -12.329 39.918 1.00 33.50 600 ARG A C 1
ATOM 4750 O O . ARG A 1 600 ? 24.969 -11.922 40.215 1.00 33.50 600 ARG A O 1
ATOM 4757 N N . TYR A 1 601 ? 22.943 -11.548 39.329 1.00 35.66 601 TYR A N 1
ATOM 4758 C CA . TYR A 1 601 ? 23.240 -10.165 38.899 1.00 35.66 601 TYR A CA 1
ATOM 4759 C C . TYR A 1 601 ? 22.492 -9.040 39.638 1.00 35.66 601 TYR A C 1
ATOM 4761 O O . TYR A 1 601 ? 22.791 -7.876 39.396 1.00 35.66 601 TYR A O 1
ATOM 4769 N N . LEU A 1 602 ? 21.580 -9.343 40.573 1.00 33.56 602 LEU A N 1
ATOM 4770 C CA . LEU A 1 602 ? 20.828 -8.313 41.320 1.00 33.56 602 LEU A CA 1
ATOM 4771 C C . LEU A 1 602 ? 21.399 -7.949 42.707 1.00 33.56 602 LEU A C 1
ATOM 4773 O O . LEU A 1 602 ? 20.821 -7.116 43.399 1.00 33.56 602 LEU A O 1
ATOM 4777 N N . PHE A 1 603 ? 22.512 -8.556 43.133 1.00 31.64 603 PHE A N 1
ATOM 4778 C CA . PHE A 1 603 ? 23.015 -8.462 44.514 1.00 31.64 603 PHE A CA 1
ATOM 4779 C C . PHE A 1 603 ? 24.415 -7.823 44.623 1.00 31.64 603 PHE A C 1
ATOM 4781 O O . PHE A 1 603 ? 25.330 -8.405 45.196 1.00 31.64 603 PHE A O 1
ATOM 4788 N N . MET A 1 604 ? 24.592 -6.607 44.088 1.00 31.19 604 MET A N 1
ATOM 4789 C CA . MET A 1 604 ? 25.701 -5.715 44.479 1.00 31.19 604 MET A CA 1
ATOM 4790 C C . MET A 1 604 ? 25.450 -4.253 44.050 1.00 31.19 604 MET A C 1
ATOM 4792 O O . MET A 1 604 ? 25.655 -3.929 42.884 1.00 31.19 604 MET A O 1
ATOM 4796 N N . ARG A 1 605 ? 25.011 -3.405 45.007 1.00 32.06 605 ARG A N 1
ATOM 4797 C CA . ARG A 1 605 ? 25.043 -1.907 45.075 1.00 32.06 605 ARG A CA 1
ATOM 4798 C C . ARG A 1 605 ? 23.826 -1.283 45.800 1.00 32.06 605 ARG A C 1
ATOM 4800 O O . ARG A 1 605 ? 23.194 -0.369 45.288 1.00 32.06 605 ARG A O 1
ATOM 4807 N N . MET A 1 606 ? 23.497 -1.747 47.010 1.00 30.09 606 MET A N 1
ATOM 4808 C CA . MET A 1 606 ? 22.590 -1.022 47.930 1.00 30.09 606 MET A CA 1
ATOM 4809 C C . MET A 1 606 ? 23.042 -1.130 49.399 1.00 30.09 606 MET A C 1
ATOM 4811 O O . MET A 1 606 ? 22.239 -1.342 50.302 1.00 30.09 606 MET A O 1
ATOM 4815 N N . VAL A 1 607 ? 24.348 -0.986 49.636 1.00 42.41 607 VAL A N 1
ATOM 4816 C CA . VAL A 1 607 ? 24.912 -0.663 50.954 1.00 42.41 607 VAL A CA 1
ATOM 4817 C C . VAL A 1 607 ? 26.039 0.337 50.709 1.00 42.41 607 VAL A C 1
ATOM 4819 O O . VAL A 1 607 ? 27.069 -0.075 50.193 1.00 42.41 607 VAL A O 1
ATOM 4822 N N . GLU A 1 608 ? 25.764 1.615 51.001 1.00 33.62 608 GLU A N 1
ATOM 4823 C CA . GLU A 1 608 ? 26.668 2.775 51.217 1.00 33.62 608 GLU A CA 1
ATOM 4824 C C . GLU A 1 608 ? 26.014 4.083 50.723 1.00 33.62 608 GLU A C 1
ATOM 4826 O O . GLU A 1 608 ? 26.369 4.610 49.675 1.00 33.62 608 GLU A O 1
ATOM 4831 N N . ASP A 1 609 ? 24.986 4.547 51.446 1.00 28.80 609 ASP A N 1
ATOM 4832 C CA . ASP A 1 609 ? 24.906 5.884 52.084 1.00 28.80 609 ASP A CA 1
ATOM 4833 C C . ASP A 1 609 ? 23.494 6.051 52.702 1.00 28.80 609 ASP A C 1
ATOM 4835 O O . ASP A 1 609 ? 22.503 6.017 51.967 1.00 28.80 609 ASP A O 1
ATOM 4839 N N . PRO A 1 610 ? 23.345 6.135 54.039 1.00 39.69 610 PRO A N 1
ATOM 4840 C CA . PRO A 1 610 ? 22.056 6.322 54.694 1.00 39.69 610 PRO A CA 1
ATOM 4841 C C . PRO A 1 610 ? 21.832 7.786 55.122 1.00 39.69 610 PRO A C 1
ATOM 4843 O O . PRO A 1 610 ? 21.808 8.072 56.321 1.00 39.69 610 PRO A O 1
ATOM 4846 N N . ASN A 1 611 ? 21.623 8.692 54.158 1.00 34.09 611 ASN A N 1
ATOM 4847 C CA . ASN A 1 611 ? 21.067 10.041 54.368 1.00 34.09 611 ASN A CA 1
ATOM 4848 C C . ASN A 1 611 ? 20.088 10.427 53.247 1.00 34.09 611 ASN A C 1
ATOM 4850 O O . ASN A 1 611 ? 20.474 10.308 52.065 1.00 34.09 611 ASN A O 1
#

Radius of gyration: 39.44 Å; chains: 1; bounding box: 104×104×133 Å

Organism: NCBI:txid163714

Sequence (611 aa):
MNNLSKMDFILFCFQLPQQTGYPETYQYQTNYCQKISGDCQRQQEEFVDYPPPPRAFQQYHHHHITNCSLHSDGGPPVAACASGTFPKLKARNHSRALNYAPGTVHYISDFESWVPEENAAVPVTPALSLRRQGTPCPQDTTCAVEEARKEMKAKHWLMIGIILCIGAGVVLTVGIPLAYKKYDEQVEKKIRRLLNEVPLIDGSNGVAWNIQSFHWYKLSAFNFSSDLRKLKPWNKSDFSHTDLLRLKEGQVGAQFWAAYAPCQSQFMNAVQITLEQIDIIRRFTEMYKDTLTFATSSSDIRKIHRSDASTRKIASLIGVLGGPSLGNSMAVLRSYYELGVRYLTLNHLCNTPWAEAERREDLREDPVQVDGLTHFGKLIVQEMNRLGMIVDVSGASEKTMHDVFDASTAPVIMSHSASKAVCDNPRNVGDQTLKALRDNGGIVMVPFYSRFVACQEKSTLSDVVAHINHIRSIIGTDHIGIGSYFDSGDSTPVGLEDVSKFPNLFEELWRQNWSEEDLKKLAGENFLRVFRKVEEESRNLQGTPVSEAQAPSEDVSIISLMANVTEVDPPNGSQPRFTRTRFLLQFISEVTRKHLVPSRYLFMRMVEDPN

Secondary structure (DSSP, 8-state):
-----SSTTSTTS----------SS-HHHHHHHHHHHHHHTSSSS-------------------------------------------------------------------------------PPPP----PPPPPPS-HHHHHHHHHHHHHHHHHHHHHHHHHHHHHHIIIIIHHHHHHHHHHHHHHHHHHHHHHS-EEEEEE-HHHHHHHHHTT-GGG--TTS-GGGSTTGGG-TT----HHHHHHTTEEEEEEEEE--GGGTTTTHHHHHHHHHHHHHHHHHHTTTTEEE--SHHHHHHHHTS-TTT--EEEEEEEE-GGGGTT-HHHHHHHHHTTEEEEES-SSS-BTTBPBPPPSS-S--SS---SB-HHHHHHHHHHHHHTPEEE-TTB-HHHHHHHHHH-SSPPEETT--BTTTS--TTSB-HHHHHHHHHHT-EEEE---HHHHSSSS--BHHHHHHHHHHHHHHH-GGGEEE---TTTSS---BT-SSGGGHHHHHHHHHHTT--HHHHHIIIIIHHHHHHHHHHHHHHHTTTSPP--PPPPHHHHHHHHHHHTTS--PPSSS------HHHHHHHHHHHHHHHS---TTSS-SS--S---

pLDDT: mean 73.92, std 29.34, range [21.0, 98.94]

InterPro domains:
  IPR008257 Peptidase M19 [PF01244] (194-533)
  IPR008257 Peptidase M19 [PS51365] (185-566)
  IPR008257 Peptidase M19 [PTHR10443] (148-556)
  IPR008257 Peptidase M19 [cd01301] (199-530)
  IPR032466 Metal-dependent hydrolase [SSF51556] (188-543)